Protein AF-A0A8T4VM07-F1 (afdb_monomer)

Solvent-accessible surface area (backbone atoms only — not comp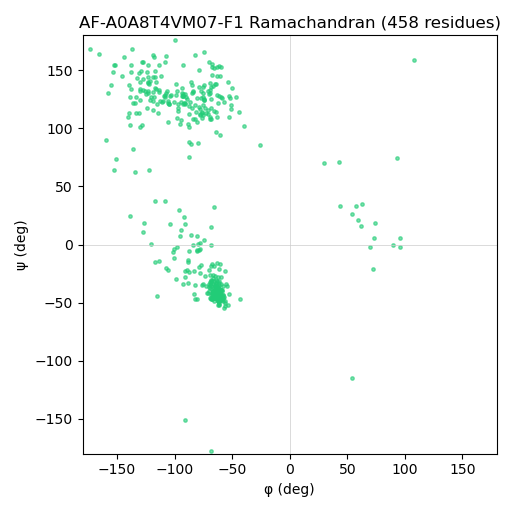arable to full-atom values): 27574 Å² total; per-residue (Å²): 115,70,66,61,55,52,51,54,53,53,51,55,51,50,53,50,52,51,50,53,50,44,53,53,53,34,52,52,50,32,53,32,40,44,55,33,49,53,50,39,72,77,58,63,58,80,69,49,57,95,92,35,100,33,25,64,58,47,48,53,51,53,40,36,50,42,29,28,54,50,52,32,53,49,40,57,75,51,17,63,76,62,68,42,65,57,93,58,36,28,44,28,53,40,48,90,82,26,69,92,67,33,56,58,52,86,52,50,46,77,43,74,41,70,41,79,46,73,46,95,58,52,48,86,94,50,48,60,72,40,66,43,81,41,46,28,32,40,37,40,37,36,65,43,49,32,32,34,35,55,71,86,53,96,63,90,68,68,74,42,76,50,72,48,74,38,71,36,65,30,87,53,51,61,49,38,52,52,50,46,52,49,52,49,57,50,26,72,38,87,82,21,35,52,50,50,50,43,52,52,52,52,49,54,49,36,50,56,39,46,52,49,36,70,73,67,77,53,93,67,77,60,73,49,72,72,56,51,51,52,51,51,53,53,43,51,45,48,53,38,29,50,65,72,74,47,62,65,66,67,60,51,52,51,50,51,52,49,48,47,29,70,67,70,70,50,84,77,92,71,92,75,72,96,84,70,87,66,98,72,84,83,74,80,73,69,71,70,75,68,55,74,75,78,76,84,92,66,98,68,96,66,93,71,79,83,75,86,77,61,69,70,62,56,60,43,52,66,46,27,44,71,46,27,38,29,37,34,27,34,35,95,83,72,51,76,46,79,44,81,43,51,70,87,45,94,63,53,70,65,59,54,52,46,59,40,43,78,69,59,31,43,82,76,48,75,45,86,44,53,65,43,74,33,61,67,53,50,51,50,52,50,52,49,46,56,70,71,67,68,81,82,89,80,90,80,90,79,86,84,77,84,86,83,83,80,84,74,94,68,87,89,64,82,90,63,86,60,69,54,72,78,38,79,73,45,75,47,77,75,48,72,52,68,69,66,61,94,88,71,79,52,96,89,59,79,57,67,50,75,43,70,50,73,44,70,45,57,63,106

Sequence (460 aa):
MNNEVQHGMNQQQIETLLAKTRIDLTQIINQAGINALQYIGSHPVIIPSEDFDSAESCNQQRLKNKISSVLTNYLKCNYESDEITQNEFIINADFTKLSDNHIPTQSISIRPIVMKLKRPLSIPFFGPEQEQLLPVYYQVTVNIPLIINSKNTHETEPLHSTDLTVTTVLTTRYLGLQHLISSFNESLRNLGPFWRTMTLLTNVYSMARGYRHYQTGSPQNIVDNNHLELITNLVFLFEEALTFGGINPSLLIDAVKQTKSVFSGETMNNLSSVNSLTSSDWMVSFSDLKESFAEETSTDEQNSKQQLVNISDIASSILWNQTSIQLEFINENEESKIVTYQIDSSKSLEDTVKEYQDKNWVLKGSFKGESVQNQSTIQNINSIAESMYTASFSTEVNRKGPCSIYEGEHNGFPIDNGSSSWVISNTTRMSQQTIPEKGTISPGSIVFEEVYTIEWTRSH

Radius of gyration: 39.72 Å; Cα contacts (8 Å, |Δi|>4): 503; chains: 1; bounding box: 75×82×127 Å

Nearest PDB structures (foldseek):
  3pr5-assembly1_B  TM=5.168E-01  e=2.927E+00  Saccharolobus solfataricus
  1zg2-assembly1_A  TM=4.123E-01  e=4.308E+00  Halalkalibacterium halodurans
  2jvu-assembly1_A  TM=4.117E-01  e=4.076E+00  Escherichia coli 042

Mean predicted aligned error: 20.58 Å

Secondary structure (DSSP, 8-state):
-HHHHHHHHHHHHHHHHHHHHHHHHHHHHHHHHHHHHHHHHHS---S--TT-S-HHHHHHHHHHHHHHHHHHHHHHHHHSSS--EETTEEEEE-GGGSGGGS--GGGEEEEEEEEEEE-S---TTTS--SEEEEEEEEEEEEEEEEEEEETT----S-SEEEEEEEEEEE---HHHHHHHHHHHHHHHSTT-HHHHHHHHHHHHHHHHHHHHHHHH-----SS-HHHHHHHHHHHHHHHHHHHHSS--HHHHHHHHHHHHHHHH----S----TT---TTTT---GGGGGS-TT--S-------------HHHHHHHHHEEE-EEEEEEEETT--EEEEEEETT-SS-HHHHHHHHHTTTEEEEEEEE--EEE-HHHHHHHHHHHHHHS-PPP-------S-----PPP-TTS------PPPEEEEEEEEEEEPPPPTT---TT--S-EEEEEEEEE---

Structure (mmCIF, N/CA/C/O backbone):
data_AF-A0A8T4VM07-F1
#
_entry.id   AF-A0A8T4VM07-F1
#
loop_
_atom_site.group_PDB
_atom_site.id
_atom_site.type_symbol
_atom_site.label_atom_id
_atom_site.label_alt_id
_atom_site.label_comp_id
_atom_site.label_asym_id
_atom_site.label_entity_id
_atom_site.label_seq_id
_atom_site.pdbx_PDB_ins_code
_atom_site.Cartn_x
_atom_site.Cartn_y
_atom_site.Cartn_z
_atom_site.occupancy
_atom_site.B_iso_or_equiv
_atom_site.auth_seq_id
_atom_site.auth_comp_id
_atom_site.auth_asym_id
_atom_site.auth_atom_id
_atom_site.pdbx_PDB_model_num
ATOM 1 N N . MET A 1 1 ? -14.461 8.969 59.668 1.00 45.16 1 MET A N 1
ATOM 2 C CA . MET A 1 1 ? -13.093 8.590 59.256 1.00 45.16 1 MET A CA 1
ATOM 3 C C . MET A 1 1 ? -12.989 7.161 58.718 1.00 45.16 1 MET A C 1
ATOM 5 O O . MET A 1 1 ? -12.420 7.025 57.650 1.00 45.16 1 MET A O 1
ATOM 9 N N . ASN A 1 2 ? -13.570 6.115 59.331 1.00 45.47 2 ASN A N 1
ATOM 10 C CA . ASN A 1 2 ? -13.483 4.747 58.763 1.00 45.47 2 ASN A CA 1
ATOM 11 C C . ASN A 1 2 ? -14.255 4.534 57.441 1.00 45.47 2 ASN A C 1
ATOM 13 O O . ASN A 1 2 ? -13.748 3.843 56.565 1.00 45.47 2 ASN A O 1
ATOM 17 N N . ASN A 1 3 ? -15.423 5.163 57.252 1.00 41.59 3 ASN A N 1
ATOM 18 C CA . ASN A 1 3 ? -16.233 4.951 56.039 1.00 41.59 3 ASN A CA 1
ATOM 19 C C . ASN A 1 3 ? -15.621 5.559 54.763 1.00 41.59 3 ASN A C 1
ATOM 21 O O . ASN A 1 3 ? -15.756 4.971 53.699 1.00 41.59 3 ASN A O 1
ATOM 25 N N . GLU A 1 4 ? -14.918 6.693 54.849 1.00 40.28 4 GLU A N 1
ATOM 26 C CA . GLU A 1 4 ? -14.266 7.315 53.679 1.00 40.28 4 GLU A CA 1
ATOM 27 C C . GLU A 1 4 ? -13.034 6.523 53.221 1.00 40.28 4 GLU A C 1
ATOM 29 O O . GLU A 1 4 ? -12.804 6.373 52.024 1.00 40.28 4 GLU A O 1
ATOM 34 N N . VAL A 1 5 ? -12.280 5.947 54.166 1.00 47.03 5 VAL A N 1
ATOM 35 C CA . VAL A 1 5 ? -11.125 5.086 53.864 1.00 47.03 5 VAL A CA 1
ATOM 36 C C . VAL A 1 5 ? -11.578 3.753 53.254 1.00 47.03 5 VAL A C 1
ATOM 38 O O . VAL A 1 5 ? -10.979 3.295 52.283 1.00 47.03 5 VAL A O 1
ATOM 41 N N . GLN A 1 6 ? -12.670 3.160 53.757 1.00 53.69 6 GLN A N 1
ATOM 42 C CA . GLN A 1 6 ? -13.272 1.955 53.164 1.00 53.69 6 GLN A CA 1
ATOM 43 C C . GLN A 1 6 ? -13.849 2.214 51.766 1.00 53.69 6 GLN A C 1
ATOM 45 O O . GLN A 1 6 ? -13.673 1.389 50.872 1.00 53.69 6 GLN A O 1
ATOM 50 N N . HIS A 1 7 ? -14.493 3.365 51.547 1.00 57.62 7 HIS A N 1
ATOM 51 C CA . HIS A 1 7 ? -15.033 3.720 50.234 1.00 57.62 7 HIS A CA 1
ATOM 52 C C . HIS A 1 7 ? -13.916 3.949 49.200 1.00 57.62 7 HIS A C 1
ATOM 54 O O . HIS A 1 7 ? -13.989 3.415 48.094 1.00 57.62 7 HIS A O 1
ATOM 60 N N . GLY A 1 8 ? -12.831 4.633 49.589 1.00 59.75 8 GLY A N 1
ATOM 61 C CA . GLY A 1 8 ? -11.650 4.823 48.738 1.00 59.75 8 GLY A CA 1
ATOM 62 C C . GLY A 1 8 ? -10.910 3.520 48.404 1.00 59.75 8 GLY A C 1
ATOM 63 O O . GLY A 1 8 ? -10.500 3.323 47.261 1.00 59.75 8 GLY A O 1
ATOM 64 N N . MET A 1 9 ? -10.791 2.589 49.361 1.00 58.44 9 MET A N 1
ATOM 65 C CA . MET A 1 9 ? -10.195 1.267 49.110 1.00 58.44 9 MET A CA 1
ATOM 66 C C . MET A 1 9 ? -11.035 0.407 48.154 1.00 58.44 9 MET A C 1
ATOM 68 O O . MET A 1 9 ? -10.468 -0.254 47.284 1.00 58.44 9 MET A O 1
ATOM 72 N N . ASN A 1 10 ? -12.365 0.430 48.276 1.00 72.25 10 ASN A N 1
ATOM 73 C CA . ASN A 1 10 ? -13.255 -0.331 47.393 1.00 72.25 10 ASN A CA 1
ATOM 74 C C . ASN A 1 10 ? -13.227 0.206 45.954 1.00 72.25 10 ASN A C 1
ATOM 76 O O . ASN A 1 10 ? -13.200 -0.575 45.003 1.00 72.25 10 ASN A O 1
ATOM 80 N N . GLN A 1 11 ? -13.148 1.529 45.783 1.00 78.00 11 GLN A N 1
ATOM 81 C CA . GLN A 1 11 ? -13.045 2.152 44.464 1.00 78.00 11 GLN A CA 1
ATOM 82 C C . GLN A 1 11 ? -11.738 1.775 43.747 1.00 78.00 11 GLN A C 1
ATOM 84 O O . GLN A 1 11 ? -11.762 1.372 42.586 1.00 78.00 11 GLN A O 1
ATOM 89 N N . GLN A 1 12 ? -10.603 1.802 44.452 1.00 80.81 12 GLN A N 1
ATOM 90 C CA . GLN A 1 12 ? -9.303 1.440 43.876 1.00 80.81 12 GLN A CA 1
ATOM 91 C C . GLN A 1 12 ? -9.234 -0.042 43.450 1.00 80.81 12 GLN A C 1
ATOM 93 O O . GLN A 1 12 ? -8.595 -0.393 42.451 1.00 80.81 12 GLN A O 1
ATOM 98 N N . GLN A 1 13 ? -9.907 -0.930 44.187 1.00 79.62 13 GLN A N 1
ATOM 99 C CA . GLN A 1 13 ? -10.004 -2.350 43.837 1.00 79.62 13 GLN A CA 1
ATOM 100 C C . GLN A 1 13 ? -10.851 -2.572 42.578 1.00 79.62 13 GLN A C 1
ATOM 102 O O . GLN A 1 13 ? -10.429 -3.318 41.692 1.00 79.62 13 GLN A O 1
ATOM 107 N N . ILE A 1 14 ? -11.990 -1.882 42.464 1.00 81.19 14 ILE A N 1
ATOM 108 C CA . ILE A 1 14 ? -12.844 -1.913 41.269 1.00 81.19 14 ILE A CA 1
ATOM 109 C C . ILE A 1 14 ? -12.090 -1.380 40.044 1.00 81.19 14 ILE A C 1
ATOM 111 O O . ILE A 1 14 ? -12.109 -2.007 38.986 1.00 81.19 14 ILE A O 1
ATOM 115 N N . GLU A 1 15 ? -11.365 -0.269 40.181 1.00 84.25 15 GLU A N 1
ATOM 116 C CA . GLU A 1 15 ? -10.554 0.293 39.094 1.00 84.25 15 GLU A CA 1
ATOM 117 C C . GLU A 1 15 ? -9.458 -0.673 38.630 1.00 84.25 15 GLU A C 1
ATOM 119 O O . GLU A 1 15 ? -9.231 -0.828 37.429 1.00 84.25 15 GLU A O 1
ATOM 124 N N . THR A 1 16 ? -8.815 -1.381 39.562 1.00 84.81 16 THR A N 1
ATOM 125 C CA . THR A 1 16 ? -7.800 -2.394 39.234 1.00 84.81 16 THR A CA 1
ATOM 126 C C . THR A 1 16 ? -8.411 -3.577 38.473 1.00 84.81 16 THR A C 1
ATOM 128 O O . THR A 1 16 ? -7.838 -4.036 37.480 1.00 84.81 16 THR A O 1
ATOM 131 N N . LEU A 1 17 ? -9.590 -4.045 38.894 1.00 84.12 17 LEU A N 1
ATOM 132 C CA . LEU A 1 17 ? -10.326 -5.124 38.227 1.00 84.12 17 LEU A CA 1
ATOM 133 C C . LEU A 1 17 ? -10.760 -4.722 36.810 1.00 84.12 17 LEU A C 1
ATOM 135 O O . LEU A 1 17 ? -10.582 -5.486 35.856 1.00 84.12 17 LEU A O 1
ATOM 139 N N . LEU A 1 18 ? -11.263 -3.496 36.650 1.00 86.81 18 LEU A N 1
ATOM 140 C CA . LEU A 1 18 ? -11.612 -2.924 35.350 1.00 86.81 18 LEU A CA 1
ATOM 141 C C . LEU A 1 18 ? -10.381 -2.754 34.453 1.00 86.81 18 LEU A C 1
ATOM 143 O O . LEU A 1 18 ? -10.462 -3.022 33.256 1.00 86.81 18 LEU A O 1
ATOM 147 N N . ALA A 1 19 ? -9.232 -2.361 35.007 1.00 85.94 19 ALA A N 1
ATOM 148 C CA . ALA A 1 19 ? -7.983 -2.255 34.258 1.00 85.94 19 ALA A CA 1
ATOM 149 C C . ALA A 1 19 ? -7.503 -3.625 33.752 1.00 85.94 19 ALA A C 1
ATOM 151 O O . ALA A 1 19 ? -7.156 -3.754 32.577 1.00 85.94 19 ALA A O 1
ATOM 152 N N . LYS A 1 20 ? -7.543 -4.665 34.596 1.00 86.00 20 LYS A N 1
ATOM 153 C CA . LYS A 1 20 ? -7.198 -6.040 34.198 1.00 86.00 20 LYS A CA 1
ATOM 154 C C . LYS A 1 20 ? -8.138 -6.561 33.109 1.00 86.00 20 LYS A C 1
ATOM 156 O O . LYS A 1 20 ? -7.673 -7.075 32.095 1.00 86.00 20 LYS A O 1
ATOM 161 N N . THR A 1 21 ? -9.439 -6.347 33.286 1.00 87.62 21 THR A N 1
ATOM 162 C CA . THR A 1 21 ? -10.476 -6.701 32.305 1.00 87.62 21 THR A CA 1
ATOM 163 C C . THR A 1 21 ? -10.264 -5.972 30.981 1.00 87.62 21 THR A C 1
ATOM 165 O O . THR A 1 21 ? -10.329 -6.574 29.914 1.00 87.62 21 THR A O 1
ATOM 168 N N . ARG A 1 22 ? -9.922 -4.680 31.025 1.00 89.69 22 ARG A N 1
ATOM 169 C CA . ARG A 1 22 ? -9.604 -3.903 29.824 1.00 89.69 22 ARG A CA 1
ATOM 170 C C . ARG A 1 22 ? -8.408 -4.484 29.075 1.00 89.69 22 ARG A C 1
ATOM 172 O O . ARG A 1 22 ? -8.465 -4.553 27.851 1.00 89.69 22 ARG A O 1
ATOM 179 N N . ILE A 1 23 ? -7.345 -4.884 29.775 1.00 87.56 23 ILE A N 1
ATOM 180 C CA . ILE A 1 23 ? -6.156 -5.488 29.153 1.00 87.56 23 ILE A CA 1
ATOM 181 C C . ILE A 1 23 ? -6.526 -6.800 28.456 1.00 87.56 23 ILE A C 1
ATOM 183 O O . ILE A 1 23 ? -6.167 -6.982 27.294 1.00 87.56 23 ILE A O 1
ATOM 187 N N . ASP A 1 24 ? -7.279 -7.666 29.130 1.00 88.25 24 ASP A N 1
ATOM 188 C CA . ASP A 1 24 ? -7.701 -8.956 28.583 1.00 88.25 24 ASP A CA 1
ATOM 189 C C . ASP A 1 24 ? -8.565 -8.793 27.318 1.00 88.25 24 ASP A C 1
ATOM 191 O O . ASP A 1 24 ? -8.227 -9.264 26.229 1.00 88.25 24 ASP A O 1
ATOM 195 N N . LEU A 1 25 ? -9.617 -7.974 27.404 1.00 90.31 25 LEU A N 1
ATOM 196 C CA . LEU A 1 25 ? -10.495 -7.683 26.267 1.00 90.31 25 LEU A CA 1
ATOM 197 C C . LEU A 1 25 ? -9.739 -7.004 25.113 1.00 90.31 25 LEU A C 1
ATOM 199 O O . LEU A 1 25 ? -10.012 -7.280 23.944 1.00 90.31 25 LEU A O 1
ATOM 203 N N . THR A 1 26 ? -8.746 -6.159 25.412 1.00 89.44 26 THR A N 1
ATOM 204 C CA . THR A 1 26 ? -7.876 -5.543 24.395 1.00 89.44 26 THR A CA 1
ATOM 205 C C . THR A 1 26 ? -7.101 -6.602 23.613 1.00 89.44 26 THR A C 1
ATOM 207 O O . THR A 1 26 ? -7.000 -6.488 22.388 1.00 89.44 26 THR A O 1
ATOM 210 N N . GLN A 1 27 ? -6.569 -7.625 24.291 1.00 89.25 27 GLN A N 1
ATOM 211 C CA . GLN A 1 27 ? -5.829 -8.719 23.656 1.00 89.25 27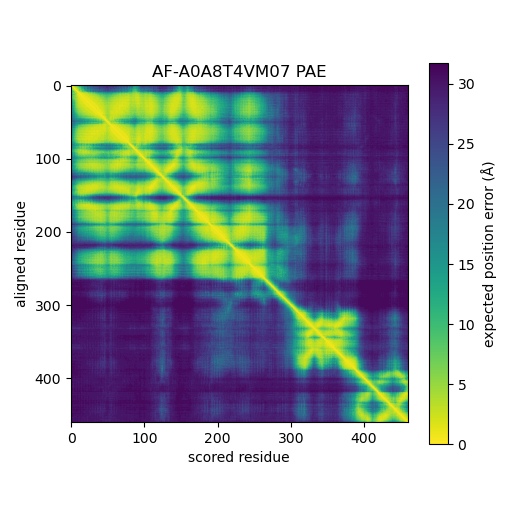 GLN A CA 1
ATOM 212 C C . GLN A 1 27 ? -6.737 -9.556 22.753 1.00 89.25 27 GLN A C 1
ATOM 214 O O . GLN A 1 27 ? -6.385 -9.806 21.599 1.00 89.25 27 GLN A O 1
ATOM 219 N N . ILE A 1 28 ? -7.931 -9.915 23.228 1.00 90.06 28 ILE A N 1
ATOM 220 C CA . ILE A 1 28 ? -8.888 -10.711 22.450 1.00 90.06 28 ILE A CA 1
ATOM 221 C C . ILE A 1 28 ? -9.395 -9.957 21.220 1.00 90.06 28 ILE A C 1
ATOM 223 O O .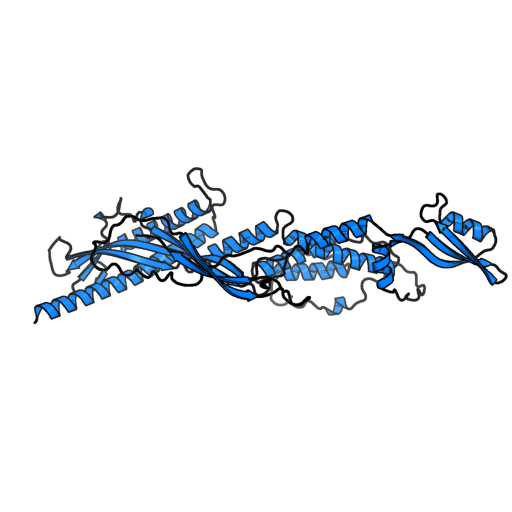 ILE A 1 28 ? -9.416 -10.526 20.127 1.00 90.06 28 ILE A O 1
ATOM 227 N N . ILE A 1 29 ? -9.743 -8.671 21.349 1.00 90.00 29 ILE A N 1
ATOM 228 C CA . ILE A 1 29 ? -10.165 -7.852 20.200 1.00 90.00 29 ILE A CA 1
ATOM 229 C C . ILE A 1 29 ? -9.026 -7.737 19.182 1.00 90.00 29 ILE A C 1
ATOM 231 O O . ILE A 1 29 ? -9.268 -7.839 17.978 1.00 90.00 29 ILE A O 1
ATOM 235 N N . ASN A 1 30 ? -7.785 -7.562 19.649 1.00 87.38 30 ASN A N 1
ATOM 236 C CA . ASN A 1 30 ? -6.619 -7.488 18.776 1.00 87.38 30 ASN A CA 1
ATOM 237 C C . ASN A 1 30 ? -6.423 -8.797 17.997 1.00 87.38 30 ASN A C 1
ATOM 239 O O . ASN A 1 30 ? -6.387 -8.781 16.767 1.00 87.38 30 ASN A O 1
ATOM 243 N N . GLN A 1 31 ? -6.404 -9.936 18.695 1.00 88.94 31 GLN A N 1
ATOM 244 C CA . GLN A 1 31 ? -6.236 -11.250 18.076 1.00 88.94 31 GLN A CA 1
ATOM 245 C C . GLN A 1 31 ? -7.368 -11.569 17.090 1.00 88.94 31 GLN A C 1
ATOM 247 O O . GLN A 1 31 ? -7.116 -12.047 15.981 1.00 88.94 31 GLN A O 1
ATOM 252 N N . ALA A 1 32 ? -8.616 -11.272 17.464 1.00 88.50 32 ALA A N 1
ATOM 253 C CA . ALA A 1 32 ? -9.773 -11.441 16.593 1.00 88.50 32 ALA A CA 1
ATOM 254 C C . ALA A 1 32 ? -9.653 -10.577 15.331 1.00 88.50 32 ALA A C 1
ATOM 256 O O . ALA A 1 32 ? -9.892 -11.067 14.226 1.00 88.50 32 ALA A O 1
ATOM 257 N N . GLY A 1 33 ? -9.241 -9.316 15.484 1.00 88.81 33 GLY A N 1
ATOM 258 C CA . GLY A 1 33 ? -9.048 -8.383 14.380 1.00 88.81 33 GLY A CA 1
ATOM 259 C C . GLY A 1 33 ? -7.905 -8.780 13.443 1.00 88.81 33 GLY A C 1
ATOM 260 O O . GLY A 1 33 ? -8.086 -8.731 12.229 1.00 88.81 33 GLY A O 1
ATOM 261 N N . ILE A 1 34 ? -6.762 -9.238 13.970 1.00 86.00 34 ILE A N 1
ATOM 262 C CA . ILE A 1 34 ? -5.643 -9.746 13.156 1.00 86.00 34 ILE A CA 1
ATOM 263 C C . ILE A 1 34 ? -6.084 -10.969 12.347 1.00 86.00 34 ILE A C 1
ATOM 265 O O . ILE A 1 34 ? -5.900 -10.993 11.130 1.00 86.00 34 ILE A O 1
ATOM 269 N N . ASN A 1 35 ? -6.718 -11.952 12.992 1.00 87.12 35 ASN A N 1
ATOM 270 C CA . ASN A 1 35 ? -7.193 -13.165 12.320 1.00 87.12 35 ASN A CA 1
ATOM 271 C C . ASN A 1 35 ? -8.245 -12.841 11.248 1.00 87.12 35 ASN A C 1
ATOM 273 O O . ASN A 1 35 ? -8.239 -13.414 10.158 1.00 87.12 35 ASN A O 1
ATOM 277 N N . ALA A 1 36 ? -9.147 -11.901 11.540 1.00 87.88 36 ALA A N 1
ATOM 278 C CA . ALA A 1 36 ? -10.141 -11.430 10.586 1.00 87.88 36 ALA A CA 1
ATOM 279 C C . ALA A 1 36 ? -9.489 -10.750 9.376 1.00 87.88 36 ALA A C 1
ATOM 281 O O . ALA A 1 36 ? -9.870 -11.032 8.243 1.00 87.88 36 ALA A O 1
ATOM 282 N N . LEU A 1 37 ? -8.483 -9.902 9.594 1.00 86.00 37 LEU A N 1
ATOM 283 C CA . LEU A 1 37 ? -7.760 -9.228 8.517 1.00 86.00 37 LEU A CA 1
ATOM 284 C C . LEU A 1 37 ? -6.909 -10.192 7.686 1.00 86.00 37 LEU A C 1
ATOM 286 O O . LEU A 1 37 ? -6.836 -10.028 6.474 1.00 86.00 37 LEU A O 1
ATOM 290 N N . GLN A 1 38 ? -6.340 -11.240 8.285 1.00 84.75 38 GLN A N 1
ATOM 291 C CA . GLN A 1 38 ? -5.680 -12.318 7.541 1.00 84.75 38 GLN A CA 1
ATOM 292 C C . GLN A 1 38 ? -6.670 -13.074 6.639 1.00 84.75 38 GLN A C 1
ATOM 294 O O . GLN A 1 38 ? -6.374 -13.374 5.479 1.00 84.75 38 GLN A O 1
ATOM 299 N N . TYR A 1 39 ? -7.871 -13.357 7.148 1.00 84.06 39 TYR A N 1
ATOM 300 C CA . TYR A 1 39 ? -8.933 -13.974 6.355 1.00 84.06 39 TYR A CA 1
ATOM 301 C C . TYR A 1 39 ? -9.414 -13.058 5.220 1.00 84.06 39 TYR A C 1
ATOM 303 O O . TYR A 1 39 ? -9.555 -13.503 4.084 1.00 84.06 39 TYR A O 1
ATOM 311 N N . ILE A 1 40 ? -9.619 -11.770 5.501 1.00 83.69 40 ILE A N 1
ATOM 312 C CA . ILE A 1 40 ? -10.003 -10.779 4.489 1.00 83.69 40 ILE A CA 1
ATOM 313 C C . ILE A 1 40 ? -8.905 -10.638 3.434 1.00 83.69 40 ILE A C 1
ATOM 315 O O . ILE A 1 40 ? -9.222 -10.610 2.254 1.00 83.69 40 ILE A O 1
ATOM 319 N N . GLY A 1 41 ? -7.631 -10.620 3.828 1.00 77.31 41 GLY A N 1
ATOM 320 C CA . GLY A 1 41 ? -6.517 -10.528 2.885 1.00 77.31 41 GLY A CA 1
ATOM 321 C C . GLY A 1 41 ? -6.352 -11.756 1.987 1.00 77.31 41 GLY A C 1
ATOM 322 O O . GLY A 1 41 ? -5.910 -11.615 0.854 1.00 77.31 41 GLY A O 1
ATOM 323 N N . SER A 1 42 ? -6.749 -12.944 2.453 1.00 79.00 42 SER A N 1
ATOM 324 C CA . SER A 1 42 ? -6.783 -14.163 1.624 1.00 79.00 42 SER A CA 1
ATOM 325 C C . SER A 1 42 ? -8.054 -14.285 0.777 1.00 79.00 42 SER A C 1
ATOM 327 O O . SER A 1 42 ? -8.037 -14.957 -0.249 1.00 79.00 42 SER A O 1
ATOM 329 N N . HIS A 1 43 ? -9.142 -13.625 1.180 1.00 82.44 43 HIS A N 1
ATOM 330 C CA . HIS A 1 43 ? -10.439 -13.665 0.500 1.00 82.44 43 HIS A CA 1
ATOM 331 C C . HIS A 1 43 ? -11.032 -12.253 0.370 1.00 82.44 43 HIS A C 1
ATOM 333 O O . HIS A 1 43 ? -12.091 -11.974 0.966 1.00 82.44 43 HIS A O 1
ATOM 339 N N . PRO A 1 44 ? -10.360 -11.332 -0.347 1.00 80.38 44 PRO A N 1
ATOM 340 C CA . PRO A 1 44 ? -10.805 -9.952 -0.426 1.00 80.38 44 PRO A CA 1
ATOM 341 C C . PRO A 1 44 ? -12.074 -9.868 -1.267 1.00 80.38 44 PRO A C 1
ATOM 343 O O . PRO A 1 44 ? -12.147 -10.409 -2.371 1.00 80.38 44 PRO A O 1
ATOM 346 N N . VAL A 1 45 ? -13.082 -9.156 -0.763 1.00 77.06 45 VAL A N 1
ATOM 347 C CA . VAL A 1 45 ? -14.172 -8.708 -1.631 1.00 77.06 45 VAL A CA 1
ATOM 348 C C . VAL A 1 45 ? -13.605 -7.579 -2.478 1.00 77.06 45 VAL A C 1
ATOM 350 O O . VAL A 1 45 ? -13.158 -6.576 -1.928 1.00 77.06 45 VAL A O 1
ATOM 353 N N . ILE A 1 46 ? -13.581 -7.783 -3.792 1.00 75.62 46 ILE A N 1
ATOM 354 C CA . ILE A 1 46 ? -13.126 -6.804 -4.792 1.00 75.62 46 ILE A CA 1
ATOM 355 C C . ILE A 1 46 ? -14.294 -6.177 -5.562 1.00 75.62 46 ILE A C 1
ATOM 357 O O . ILE A 1 46 ? -14.160 -5.079 -6.091 1.00 75.62 46 ILE A O 1
ATOM 361 N N . ILE A 1 47 ? -15.445 -6.852 -5.586 1.00 77.19 47 ILE A N 1
ATOM 362 C CA . ILE A 1 47 ? -16.698 -6.375 -6.173 1.00 77.19 47 ILE A CA 1
ATOM 363 C C . ILE A 1 47 ? -17.747 -6.440 -5.058 1.00 77.19 47 ILE A C 1
ATOM 365 O O . ILE A 1 47 ? -17.972 -7.535 -4.535 1.00 77.19 47 ILE A O 1
ATOM 369 N N . PRO A 1 48 ? -18.332 -5.308 -4.633 1.00 81.12 48 PRO A N 1
ATOM 370 C CA . PRO A 1 48 ? -19.338 -5.312 -3.576 1.00 81.12 48 PRO A CA 1
ATOM 371 C C . PRO A 1 48 ? -20.624 -6.014 -4.032 1.00 81.12 48 PRO A C 1
ATOM 373 O O . PRO A 1 48 ? -20.935 -6.041 -5.222 1.00 81.12 48 PRO A O 1
ATOM 376 N N . SER A 1 49 ? -21.374 -6.575 -3.080 1.00 77.94 49 SER A N 1
ATOM 377 C CA . SER A 1 49 ? -22.774 -6.943 -3.317 1.00 77.94 49 SER A CA 1
ATOM 378 C C . SER A 1 49 ? -23.652 -5.688 -3.350 1.00 77.94 49 SER A C 1
ATOM 380 O O . SER A 1 49 ? -23.221 -4.624 -2.910 1.00 77.94 49 SER A O 1
ATOM 382 N N . GLU A 1 50 ? -24.888 -5.815 -3.840 1.00 78.38 50 GLU A N 1
ATOM 383 C CA . GLU A 1 50 ? -25.838 -4.693 -3.966 1.00 78.38 50 GLU A CA 1
ATOM 384 C C . GLU A 1 50 ? -26.111 -3.961 -2.636 1.00 78.38 50 GLU A C 1
ATOM 386 O O . GLU A 1 50 ? -26.465 -2.787 -2.642 1.00 78.38 50 GLU A O 1
ATOM 391 N N . ASP A 1 51 ? -25.884 -4.628 -1.501 1.00 80.00 51 ASP A N 1
ATOM 392 C CA . ASP A 1 51 ? -26.091 -4.083 -0.153 1.00 80.00 51 ASP A CA 1
ATOM 393 C C . ASP A 1 51 ? -24.970 -3.147 0.342 1.00 80.00 51 ASP A C 1
ATOM 395 O O . ASP A 1 51 ? -25.065 -2.616 1.451 1.00 80.00 51 ASP A O 1
ATOM 399 N N . PHE A 1 52 ? -23.880 -2.978 -0.417 1.00 81.12 52 PHE A N 1
ATOM 400 C CA . PHE A 1 52 ? -22.718 -2.191 0.005 1.00 81.12 52 PHE A CA 1
ATOM 401 C C . PHE A 1 52 ? -22.280 -1.179 -1.054 1.00 81.12 52 PHE A C 1
ATOM 403 O O . PHE A 1 52 ? -22.041 -1.528 -2.207 1.00 81.12 52 PHE A O 1
ATOM 410 N N . ASP A 1 53 ? -22.031 0.056 -0.615 1.00 81.12 53 ASP A N 1
ATOM 411 C CA . ASP A 1 53 ? -21.559 1.147 -1.480 1.00 81.12 53 ASP A CA 1
ATOM 412 C C . ASP A 1 53 ? -20.162 0.882 -2.066 1.00 81.12 53 ASP A C 1
ATOM 414 O O . ASP A 1 53 ? -19.799 1.397 -3.124 1.00 81.12 53 ASP A O 1
ATOM 418 N N . SER A 1 54 ? -19.335 0.095 -1.368 1.00 84.56 54 SER A N 1
ATOM 419 C CA . SER A 1 54 ? -17.972 -0.210 -1.806 1.00 84.56 54 SER A CA 1
ATOM 420 C C . SER A 1 54 ? -17.457 -1.551 -1.292 1.00 84.56 54 SER A C 1
ATOM 422 O O . SER A 1 54 ? -17.833 -2.029 -0.217 1.00 84.56 54 SER A O 1
ATOM 424 N N . ALA A 1 55 ? -16.510 -2.137 -2.030 1.00 81.62 55 ALA A N 1
ATOM 425 C CA . ALA A 1 55 ? -15.777 -3.329 -1.607 1.00 81.62 55 ALA A CA 1
ATOM 426 C C . ALA A 1 55 ? -15.087 -3.135 -0.239 1.00 81.62 55 ALA A C 1
ATOM 428 O O . ALA A 1 55 ? -15.016 -4.060 0.572 1.00 81.62 55 ALA A O 1
ATOM 429 N N . GLU A 1 56 ? -14.625 -1.915 0.049 1.00 83.38 56 GLU A N 1
ATOM 430 C CA . GLU A 1 56 ? -14.035 -1.563 1.339 1.00 83.38 56 GLU A CA 1
ATOM 431 C C . GLU A 1 56 ? -15.062 -1.635 2.473 1.00 83.38 56 GLU A C 1
ATOM 433 O O . GLU A 1 56 ? -14.804 -2.290 3.482 1.00 83.38 56 GLU A O 1
ATOM 438 N N . SER A 1 57 ? -16.244 -1.036 2.296 1.00 86.25 57 SER A N 1
ATOM 439 C CA . SER A 1 57 ? -17.310 -1.063 3.307 1.00 86.25 57 SER A CA 1
ATOM 440 C C . SER A 1 57 ? -17.759 -2.496 3.628 1.00 86.25 57 SER A C 1
ATOM 442 O O . SER A 1 57 ? -17.908 -2.855 4.798 1.00 86.25 57 SER A O 1
ATOM 444 N N . CYS A 1 58 ? -17.844 -3.358 2.607 1.00 88.12 58 CYS A N 1
ATOM 445 C CA . CYS A 1 58 ? -18.139 -4.778 2.773 1.00 88.12 58 CYS A CA 1
ATOM 446 C C . CYS A 1 58 ? -17.052 -5.490 3.599 1.00 88.12 58 CYS A C 1
ATOM 448 O O . CYS A 1 58 ? -17.349 -6.202 4.563 1.00 88.12 58 CYS A O 1
ATOM 450 N N . ASN A 1 59 ? -15.772 -5.265 3.283 1.00 86.38 59 ASN A N 1
ATOM 451 C CA . ASN A 1 59 ? -14.659 -5.853 4.032 1.00 86.38 59 ASN A CA 1
ATOM 452 C C . ASN A 1 59 ? -14.578 -5.328 5.479 1.00 86.38 59 ASN A C 1
ATOM 454 O O . ASN A 1 59 ? -14.319 -6.112 6.395 1.00 86.38 59 ASN A O 1
ATOM 458 N N . GLN A 1 60 ? -14.871 -4.047 5.719 1.00 89.31 60 GLN A N 1
ATOM 459 C CA . GLN A 1 60 ? -14.966 -3.489 7.071 1.00 89.31 60 GLN A CA 1
ATOM 460 C C . GLN A 1 60 ? -16.120 -4.119 7.865 1.00 89.31 60 GLN A C 1
ATOM 462 O O . GLN A 1 60 ? -15.948 -4.452 9.038 1.00 89.31 60 GLN A O 1
ATOM 467 N N . GLN A 1 61 ? -17.275 -4.360 7.240 1.00 90.88 61 GLN A N 1
ATOM 468 C CA . GLN A 1 61 ? -18.382 -5.048 7.904 1.00 90.88 61 GLN A CA 1
ATOM 469 C C . GLN A 1 61 ? -18.035 -6.510 8.222 1.00 90.88 61 GLN A C 1
ATOM 471 O O . GLN A 1 61 ? -18.311 -6.984 9.324 1.00 90.88 61 GLN A O 1
ATOM 476 N N . ARG A 1 62 ? -17.352 -7.220 7.312 1.00 90.19 62 ARG A N 1
ATOM 477 C CA . ARG A 1 62 ? -16.834 -8.579 7.567 1.00 90.19 62 ARG A CA 1
ATOM 478 C C . ARG A 1 62 ? -15.867 -8.605 8.757 1.00 90.19 62 ARG A C 1
ATOM 480 O O . ARG A 1 62 ? -15.942 -9.521 9.578 1.00 90.19 62 ARG A O 1
ATOM 487 N N . LEU A 1 63 ? -15.011 -7.588 8.887 1.00 91.38 63 LEU A N 1
ATOM 488 C CA . LEU A 1 63 ? -14.120 -7.415 10.037 1.00 91.38 63 LEU A CA 1
ATOM 489 C C . LEU A 1 63 ? -14.915 -7.237 11.340 1.00 91.38 63 LEU A C 1
ATOM 491 O O . LEU A 1 63 ? -14.666 -7.960 12.306 1.00 91.38 63 LEU A O 1
ATOM 495 N N . LYS A 1 64 ? -15.915 -6.345 11.353 1.00 93.81 64 LYS A N 1
ATOM 496 C CA . LYS A 1 64 ? -16.799 -6.139 12.516 1.00 93.81 64 LYS A CA 1
ATOM 497 C C . LYS A 1 64 ? -17.526 -7.418 12.919 1.00 93.81 64 LYS A C 1
ATOM 499 O O . LYS A 1 64 ? -17.515 -7.768 14.096 1.00 93.81 64 LYS A O 1
ATOM 504 N N . ASN A 1 65 ? -18.096 -8.143 11.955 1.00 91.81 65 ASN A N 1
ATOM 505 C CA . ASN A 1 65 ? -18.801 -9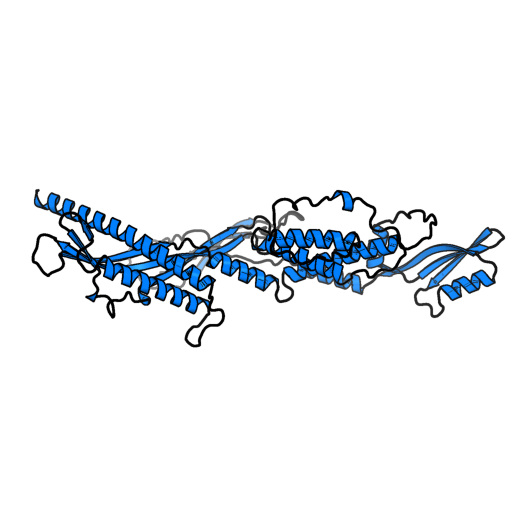.403 12.200 1.00 91.81 65 ASN A CA 1
ATOM 506 C C . ASN A 1 65 ? -17.883 -10.435 12.872 1.00 91.81 65 ASN A C 1
ATOM 508 O O . ASN A 1 65 ? -18.282 -11.105 13.825 1.00 91.81 65 ASN A O 1
ATOM 512 N N . LYS A 1 66 ? -16.632 -10.551 12.407 1.00 91.25 66 LYS A N 1
ATOM 513 C CA . LYS A 1 66 ? -15.683 -11.517 12.970 1.00 91.25 66 LYS A CA 1
ATOM 514 C C . LYS A 1 66 ? -15.221 -11.128 14.375 1.00 91.25 66 LYS A C 1
ATOM 516 O O . LYS A 1 66 ? -15.162 -12.004 15.236 1.00 91.25 66 LYS A O 1
ATOM 521 N N . ILE A 1 67 ? -14.944 -9.843 14.617 1.00 92.25 67 ILE A N 1
ATOM 522 C CA . ILE A 1 67 ? -14.601 -9.329 15.954 1.00 92.25 67 ILE A CA 1
ATOM 523 C C . ILE A 1 67 ? -15.768 -9.554 16.921 1.00 92.25 67 ILE A C 1
ATOM 525 O O . ILE A 1 67 ? -15.559 -10.121 17.988 1.00 92.25 67 ILE A O 1
ATOM 529 N N . SER A 1 68 ? -16.990 -9.183 16.525 1.00 92.62 68 SER A N 1
ATOM 530 C CA . SER A 1 68 ? -18.208 -9.385 17.320 1.00 92.62 68 SER A CA 1
ATOM 531 C C . SER A 1 68 ? -18.401 -10.856 17.700 1.00 92.62 68 SER A C 1
ATOM 533 O O . SER A 1 68 ? -18.587 -11.164 18.876 1.00 92.62 68 SER A O 1
ATOM 535 N N . SER A 1 69 ? -18.290 -11.775 16.736 1.00 91.06 69 SER A N 1
ATOM 536 C CA . SER A 1 69 ? -18.473 -13.211 16.975 1.00 91.06 69 SER A CA 1
ATOM 537 C C . SER A 1 69 ? -17.445 -13.780 17.959 1.00 91.06 69 SER A C 1
ATOM 539 O O . SER A 1 69 ? -17.822 -14.461 18.913 1.00 91.06 69 SER A O 1
ATOM 541 N N . VAL A 1 70 ? -16.154 -13.482 17.766 1.00 90.69 70 VAL A N 1
ATOM 542 C CA . VAL A 1 70 ? -15.088 -13.987 18.650 1.00 90.69 70 VAL A CA 1
ATOM 543 C C . VAL A 1 70 ? -15.208 -13.387 20.048 1.00 90.69 70 VAL A C 1
ATOM 545 O O . VAL A 1 70 ? -15.135 -14.121 21.030 1.00 90.69 70 VAL A O 1
ATOM 548 N N . LEU A 1 71 ? -15.435 -12.075 20.143 1.00 90.25 71 LEU A N 1
ATOM 549 C CA . LEU A 1 71 ? -15.572 -11.387 21.422 1.00 90.25 71 LEU A CA 1
ATOM 550 C C . LEU A 1 71 ? -16.814 -11.858 22.186 1.00 90.25 71 LEU A C 1
ATOM 552 O O . LEU A 1 71 ? -16.728 -12.095 23.384 1.00 90.25 71 LEU A O 1
ATOM 556 N N . THR A 1 72 ? -17.943 -12.066 21.504 1.00 89.31 72 THR A N 1
ATOM 557 C CA . THR A 1 72 ? -19.162 -12.597 22.135 1.00 89.31 72 THR A CA 1
ATOM 558 C C . THR A 1 72 ? -18.916 -13.982 22.726 1.00 89.31 72 THR A C 1
ATOM 560 O O . THR A 1 72 ? -19.267 -14.224 23.877 1.00 89.31 72 THR A O 1
ATOM 563 N N . ASN A 1 73 ? -18.287 -14.885 21.968 1.00 89.50 73 ASN A N 1
ATOM 564 C CA . ASN A 1 73 ? -17.962 -16.221 22.472 1.00 89.50 73 ASN A CA 1
ATOM 565 C C . ASN A 1 73 ? -17.000 -16.152 23.663 1.00 89.50 73 ASN A C 1
ATOM 567 O O . ASN A 1 73 ? -17.171 -16.886 24.630 1.00 89.50 73 ASN A O 1
ATOM 571 N N . TYR A 1 74 ? -16.023 -15.245 23.621 1.00 89.69 74 TYR A N 1
ATOM 572 C CA . TYR A 1 74 ? -15.095 -15.044 24.728 1.00 89.69 74 TYR A CA 1
ATOM 573 C C . TYR A 1 74 ? -15.794 -14.552 26.002 1.00 89.69 74 TYR A C 1
ATOM 575 O O . TYR A 1 74 ? -15.527 -15.077 27.081 1.00 89.69 74 TYR A O 1
ATOM 583 N N . LEU A 1 75 ? -16.713 -13.587 25.879 1.00 88.12 75 LEU A N 1
ATOM 584 C CA . LEU A 1 75 ? -17.500 -13.093 27.009 1.00 88.12 75 LEU A CA 1
ATOM 585 C C . LEU A 1 75 ? -18.397 -14.184 27.599 1.00 88.12 75 LEU A C 1
ATOM 587 O O . LEU A 1 75 ? -18.457 -14.305 28.814 1.00 88.12 75 LEU A O 1
ATOM 591 N N . LYS A 1 76 ? -19.044 -15.009 26.767 1.00 86.50 76 LYS A N 1
ATOM 592 C CA . LYS A 1 76 ? -19.862 -16.137 27.249 1.00 86.50 76 LYS A CA 1
ATOM 593 C C . LYS A 1 76 ? -19.027 -17.144 28.037 1.00 86.50 76 LYS A C 1
ATOM 595 O O . LYS A 1 76 ? -19.414 -17.567 29.117 1.00 86.50 76 LYS A O 1
ATOM 600 N N . CYS A 1 77 ? -17.842 -17.483 27.530 1.00 84.81 77 CYS A N 1
ATOM 601 C CA . CYS A 1 77 ? -16.984 -18.454 28.199 1.00 84.81 77 CYS A CA 1
ATOM 602 C C . CYS A 1 77 ? -16.377 -17.941 29.512 1.00 84.81 77 CYS A C 1
ATOM 604 O O . CYS A 1 77 ? -16.232 -18.746 30.414 1.00 84.81 77 CYS A O 1
ATOM 606 N N . ASN A 1 78 ? -16.005 -16.656 29.614 1.00 84.44 78 ASN A N 1
ATOM 607 C CA . ASN A 1 78 ? -15.177 -16.165 30.733 1.00 84.44 78 ASN A CA 1
ATOM 608 C C . ASN A 1 78 ? -15.863 -15.113 31.630 1.00 84.44 78 ASN A C 1
ATOM 610 O O . ASN A 1 78 ? -15.366 -14.817 32.712 1.00 84.44 78 ASN A O 1
ATOM 614 N N . TYR A 1 79 ? -16.971 -14.507 31.189 1.00 85.00 79 TYR A N 1
ATOM 615 C CA . TYR A 1 79 ? -17.639 -13.382 31.866 1.00 85.00 79 TYR A CA 1
ATOM 616 C C . TYR A 1 79 ? -19.145 -13.619 32.107 1.00 85.00 79 TYR A C 1
ATOM 618 O O . TYR A 1 79 ? -19.857 -12.675 32.442 1.00 85.00 79 TYR A O 1
ATOM 626 N N . GLU A 1 80 ? -19.661 -14.838 31.914 1.00 80.31 80 GLU A N 1
ATOM 627 C CA . GLU A 1 80 ? -21.080 -15.171 32.158 1.00 80.31 80 GLU A CA 1
ATOM 628 C C . GLU A 1 80 ? -21.315 -15.859 33.515 1.00 80.31 80 GLU A C 1
ATOM 630 O O . GLU A 1 80 ? -22.381 -15.705 34.099 1.00 80.31 80 GLU A O 1
ATOM 635 N N . SER A 1 81 ? -20.330 -16.609 34.028 1.00 74.81 81 SER A N 1
ATOM 636 C CA . SER A 1 81 ? -20.493 -17.512 35.185 1.00 74.81 81 SER A CA 1
ATOM 637 C C . SER A 1 81 ? -19.641 -17.132 36.405 1.00 74.81 81 SER A C 1
ATOM 639 O O . SER A 1 81 ? -19.106 -18.013 37.073 1.00 74.81 81 SER A O 1
ATOM 641 N N . ASP A 1 82 ? -19.479 -15.836 36.695 1.00 69.69 82 ASP A N 1
ATOM 642 C CA . ASP A 1 82 ? -18.734 -15.339 37.867 1.00 69.69 82 ASP A CA 1
ATOM 643 C C . ASP A 1 82 ? -17.249 -15.774 37.925 1.00 69.69 82 ASP A C 1
ATOM 645 O O . ASP A 1 82 ? -16.619 -15.767 38.987 1.00 69.69 82 ASP A O 1
ATOM 649 N N . GLU A 1 83 ? -16.655 -16.164 36.792 1.00 65.94 83 GLU A N 1
ATOM 650 C CA . GLU A 1 83 ? -15.317 -16.774 36.766 1.00 65.94 83 GLU A CA 1
ATOM 651 C C . GLU A 1 83 ? -14.198 -15.781 37.120 1.00 65.94 83 GLU A C 1
ATOM 653 O O . GLU A 1 83 ? -13.187 -16.146 37.731 1.00 65.94 83 GLU A O 1
ATOM 658 N N . ILE A 1 84 ? -14.373 -14.503 36.772 1.00 69.75 84 ILE A N 1
ATOM 659 C CA . ILE A 1 84 ? -13.359 -13.470 36.990 1.00 69.75 84 ILE A CA 1
ATOM 660 C C . ILE A 1 84 ? -13.639 -12.752 38.304 1.00 69.75 84 ILE A C 1
ATOM 662 O O . ILE A 1 84 ? -14.499 -11.876 38.414 1.00 69.75 84 ILE A O 1
ATOM 666 N N . THR A 1 85 ? -12.843 -13.111 39.310 1.00 67.88 85 THR A N 1
ATOM 667 C CA . THR A 1 85 ? -12.950 -12.564 40.663 1.00 67.88 85 THR A CA 1
ATOM 668 C C . THR A 1 85 ? -11.677 -11.838 41.084 1.00 67.88 85 THR A C 1
ATOM 670 O O . THR A 1 85 ? -10.556 -12.239 40.757 1.00 67.88 85 THR A O 1
ATOM 673 N N . GLN A 1 86 ? -11.844 -10.756 41.842 1.00 69.88 86 GLN A N 1
ATOM 674 C CA . GLN A 1 86 ? -10.755 -10.081 42.537 1.00 69.88 86 GLN A CA 1
ATOM 675 C C . GLN A 1 86 ? -11.237 -9.661 43.926 1.00 69.88 86 GLN A C 1
ATOM 677 O O . GLN A 1 86 ? -12.100 -8.798 44.070 1.00 69.88 86 GLN A O 1
ATOM 682 N N . ASN A 1 87 ? -10.661 -10.284 44.956 1.00 73.25 87 ASN A N 1
ATOM 683 C CA . ASN A 1 87 ? -11.070 -10.139 46.355 1.00 73.25 87 ASN A CA 1
ATOM 684 C C . ASN A 1 87 ? -12.574 -10.422 46.550 1.00 73.25 87 ASN A C 1
ATOM 686 O O . ASN A 1 87 ? -13.014 -11.557 46.356 1.00 73.25 87 ASN A O 1
ATOM 690 N N . GLU A 1 88 ? -13.342 -9.402 46.940 1.00 76.12 88 GLU A N 1
ATOM 691 C CA . GLU A 1 88 ? -14.783 -9.473 47.193 1.00 76.12 88 GLU A CA 1
ATOM 692 C C . GLU A 1 88 ? -15.632 -9.049 45.990 1.00 76.12 88 GLU A C 1
ATOM 694 O O . GLU A 1 88 ? -16.843 -8.937 46.136 1.00 76.12 88 GLU A O 1
ATOM 699 N N . PHE A 1 89 ? -15.039 -8.810 44.818 1.00 79.56 89 PHE A N 1
ATOM 700 C CA . PHE A 1 89 ? -15.765 -8.364 43.629 1.00 79.56 89 PHE A CA 1
ATOM 701 C C . PHE A 1 89 ? -15.675 -9.380 42.492 1.00 79.56 89 PHE A C 1
ATOM 703 O O . PHE A 1 89 ? -14.644 -10.029 42.283 1.00 79.56 89 PHE A O 1
ATOM 710 N N . ILE A 1 90 ? -16.770 -9.486 41.750 1.00 81.44 90 ILE A N 1
ATOM 711 C CA . ILE A 1 90 ? -16.948 -10.336 40.577 1.00 81.44 90 ILE A CA 1
ATOM 712 C C . ILE A 1 90 ? -17.336 -9.431 39.414 1.00 81.44 90 ILE A C 1
ATOM 714 O O . ILE A 1 90 ? -18.133 -8.512 39.606 1.00 81.44 90 ILE A O 1
ATOM 718 N N . ILE A 1 91 ? -16.775 -9.669 38.229 1.00 83.69 91 ILE A N 1
ATOM 719 C CA . ILE A 1 91 ? -17.121 -8.920 37.019 1.00 83.69 91 ILE A CA 1
ATOM 720 C C . ILE A 1 91 ? -17.725 -9.843 35.965 1.00 83.69 91 ILE A C 1
ATOM 722 O O . ILE A 1 91 ? -17.116 -10.839 35.587 1.00 83.69 91 ILE A O 1
ATOM 726 N N . ASN A 1 92 ? -18.898 -9.468 35.464 1.00 85.69 92 ASN A N 1
ATOM 727 C CA . ASN A 1 92 ? -19.617 -10.189 34.421 1.00 85.69 92 ASN A CA 1
ATOM 728 C C . ASN A 1 92 ? -19.980 -9.263 33.265 1.00 85.69 92 ASN A C 1
ATOM 730 O O . ASN A 1 92 ? -20.092 -8.046 33.428 1.00 85.69 92 ASN A O 1
ATOM 734 N N . ALA A 1 93 ? -20.201 -9.848 32.095 1.00 84.50 93 ALA A N 1
ATOM 735 C CA . ALA A 1 93 ? -20.787 -9.151 30.966 1.00 84.50 93 ALA A CA 1
ATOM 736 C C . ALA A 1 93 ? -22.305 -9.038 31.149 1.00 84.50 93 ALA A C 1
ATOM 738 O O . ALA A 1 93 ? -22.980 -10.002 31.506 1.00 84.50 93 ALA A O 1
ATOM 739 N N . ASP A 1 94 ? -22.850 -7.854 30.881 1.00 83.88 94 ASP A N 1
ATOM 740 C CA . ASP A 1 94 ? -24.289 -7.619 30.954 1.00 83.88 94 ASP A CA 1
ATOM 741 C C . ASP A 1 94 ? -24.961 -8.005 29.635 1.00 83.88 94 ASP A C 1
ATOM 743 O O . ASP A 1 94 ? -25.159 -7.183 28.735 1.00 83.88 94 ASP A O 1
ATOM 747 N N . PHE A 1 95 ? -25.321 -9.281 29.513 1.00 82.62 95 PHE A N 1
ATOM 748 C CA . PHE A 1 95 ? -26.020 -9.780 28.332 1.00 82.62 95 PHE A CA 1
ATOM 749 C C . PHE A 1 95 ? -27.440 -9.223 28.185 1.00 82.62 95 PHE A C 1
ATOM 751 O O . PHE A 1 95 ? -27.967 -9.237 27.078 1.00 82.62 95 PHE A O 1
ATOM 758 N N . THR A 1 96 ? -28.044 -8.651 29.235 1.00 77.50 96 THR A N 1
ATOM 759 C CA . THR A 1 96 ? -29.390 -8.055 29.135 1.00 77.50 96 THR A CA 1
ATOM 760 C C . THR A 1 96 ? -29.402 -6.778 28.293 1.00 77.50 96 THR A C 1
ATOM 762 O O . THR A 1 96 ? -30.408 -6.457 27.660 1.00 77.50 96 THR A O 1
ATOM 765 N N . LYS A 1 97 ? -28.262 -6.077 28.228 1.00 78.50 97 LYS A N 1
ATOM 766 C CA . LYS A 1 97 ? -28.049 -4.905 27.366 1.00 78.50 97 LYS A CA 1
ATOM 767 C C . LYS A 1 97 ? -27.568 -5.264 25.957 1.00 78.50 97 LYS A C 1
ATOM 769 O O . LYS A 1 97 ? -27.437 -4.376 25.114 1.00 78.50 97 LYS A O 1
ATOM 774 N N . LEU A 1 98 ? -27.294 -6.540 25.687 1.00 77.12 98 LEU A N 1
ATOM 775 C CA . LEU A 1 98 ? -26.820 -7.024 24.395 1.00 77.12 98 LEU A CA 1
ATOM 776 C C . LEU A 1 98 ? -27.977 -7.648 23.608 1.00 77.12 98 LEU A C 1
ATOM 778 O O . LEU A 1 98 ? -28.617 -8.595 24.057 1.00 77.12 98 LEU A O 1
ATOM 782 N N . SER A 1 99 ? -28.238 -7.139 22.404 1.00 70.38 99 SER A N 1
ATOM 783 C CA . SER A 1 99 ? -29.253 -7.708 21.511 1.00 70.38 99 SER A CA 1
ATOM 784 C C . SER A 1 99 ? -28.907 -9.165 21.174 1.00 70.38 99 SER A C 1
ATOM 786 O O . SER A 1 99 ? -27.787 -9.459 20.757 1.00 70.38 99 SER A O 1
ATOM 788 N N . ASP A 1 100 ? -29.855 -10.079 21.386 1.00 73.94 100 ASP A N 1
ATOM 789 C CA . ASP A 1 100 ? -29.704 -11.528 21.184 1.00 73.94 100 ASP A CA 1
ATOM 790 C C . ASP A 1 100 ? -28.513 -12.172 21.924 1.00 73.94 100 ASP A C 1
ATOM 792 O O . ASP A 1 100 ? -27.991 -13.192 21.475 1.00 73.94 100 ASP A O 1
ATOM 796 N N . ASN A 1 101 ? -28.043 -11.605 23.043 1.00 75.62 101 ASN A N 1
ATOM 797 C CA . ASN A 1 101 ? -26.819 -12.035 23.740 1.00 75.62 101 ASN A CA 1
ATOM 798 C C . ASN A 1 101 ? -25.562 -11.989 22.842 1.00 75.62 101 ASN A C 1
ATOM 800 O O . ASN A 1 101 ? -24.670 -12.839 22.966 1.00 75.62 101 ASN A O 1
ATOM 804 N N . HIS A 1 102 ? -25.498 -11.032 21.911 1.00 82.44 102 HIS A N 1
ATOM 805 C CA . HIS A 1 102 ? -24.353 -10.792 21.031 1.00 82.44 102 HIS A CA 1
ATOM 806 C C . HIS A 1 102 ? -23.935 -9.323 21.049 1.00 82.44 102 HIS A C 1
ATOM 808 O O . HIS A 1 102 ? -24.758 -8.423 21.203 1.00 82.44 102 HIS A O 1
ATOM 814 N N . ILE A 1 103 ? -22.641 -9.062 20.846 1.00 83.56 103 ILE A N 1
ATOM 815 C CA . ILE A 1 103 ? -22.164 -7.690 20.650 1.00 83.56 103 ILE A CA 1
ATOM 816 C C . ILE A 1 103 ? -22.639 -7.195 19.281 1.00 83.56 103 ILE A C 1
ATOM 818 O O . ILE A 1 103 ? -22.193 -7.734 18.2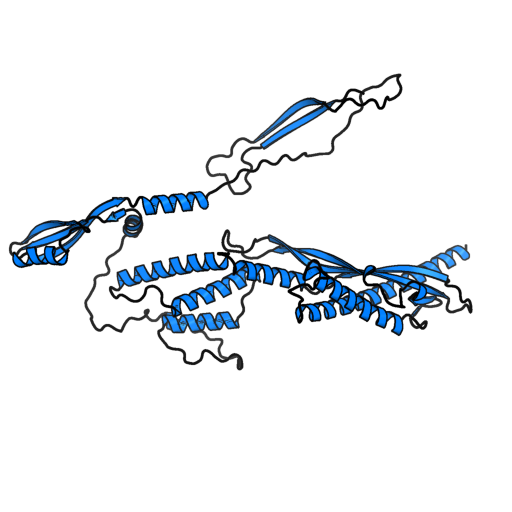61 1.00 83.56 103 ILE A O 1
ATOM 822 N N . PRO A 1 104 ? -23.501 -6.166 19.211 1.00 84.75 104 PRO A N 1
ATOM 823 C CA . PRO A 1 104 ? -23.984 -5.664 17.936 1.00 84.75 104 PRO A CA 1
ATOM 824 C C . PRO A 1 104 ? -22.823 -5.060 17.146 1.00 84.75 104 PRO A C 1
ATOM 826 O O . PRO A 1 104 ? -21.997 -4.327 17.680 1.00 84.75 104 PRO A O 1
ATOM 829 N N . THR A 1 105 ? -22.749 -5.320 15.843 1.00 84.88 105 THR A N 1
ATOM 830 C CA . THR A 1 105 ? -21.660 -4.760 15.017 1.00 84.88 105 THR A CA 1
ATOM 831 C C . THR A 1 105 ? -21.653 -3.231 14.978 1.00 84.88 105 THR A C 1
ATOM 833 O O . THR A 1 105 ? -20.610 -2.621 14.744 1.00 84.88 105 THR A O 1
ATOM 836 N N . GLN A 1 106 ? -22.792 -2.606 15.274 1.00 84.31 106 GLN A N 1
ATOM 837 C CA . GLN A 1 106 ? -22.964 -1.166 15.411 1.00 84.31 106 GLN A CA 1
ATOM 838 C C . GLN A 1 106 ? -22.214 -0.590 16.623 1.00 84.31 106 GLN A C 1
ATOM 840 O O . GLN A 1 106 ? -21.825 0.574 16.577 1.00 84.31 106 GLN A O 1
ATOM 845 N N . SER A 1 107 ? -21.953 -1.380 17.676 1.00 84.44 107 SER A N 1
ATOM 846 C CA . SER A 1 107 ? -21.144 -0.935 18.825 1.00 84.44 107 SER A CA 1
ATOM 847 C C . SER A 1 107 ? -19.636 -1.012 18.568 1.00 84.44 107 SER A C 1
ATOM 849 O O . SER A 1 107 ? -18.846 -0.549 19.393 1.00 84.44 107 SER A O 1
ATOM 851 N N . ILE A 1 108 ? -19.230 -1.568 17.419 1.00 91.62 108 ILE A N 1
ATOM 852 C CA . ILE A 1 108 ? -17.839 -1.666 16.983 1.00 91.62 108 ILE A CA 1
ATOM 853 C C . ILE A 1 108 ? -17.544 -0.525 16.004 1.00 91.62 108 ILE A C 1
ATOM 855 O O . ILE A 1 108 ? -17.970 -0.520 14.842 1.00 91.62 108 ILE A O 1
ATOM 859 N N . SER A 1 109 ? -16.754 0.437 16.471 1.00 93.75 109 SER A N 1
ATOM 860 C CA . SER A 1 109 ? -16.202 1.513 15.653 1.00 93.75 109 SER A CA 1
ATOM 861 C C . SER A 1 109 ? -14.824 1.105 15.146 1.00 93.75 109 SER A C 1
ATOM 863 O O . SER A 1 109 ? -13.958 0.722 15.930 1.00 93.75 109 SER A O 1
ATOM 865 N N . ILE A 1 110 ? -14.615 1.203 13.834 1.00 92.44 110 ILE A N 1
ATOM 866 C CA . ILE A 1 110 ? -13.324 0.957 13.189 1.00 92.44 110 ILE A CA 1
ATOM 867 C C . ILE A 1 110 ? -12.915 2.251 12.500 1.00 92.44 110 ILE A C 1
ATOM 869 O O . ILE A 1 110 ? -13.673 2.780 11.689 1.00 92.44 110 ILE A O 1
ATOM 873 N N . ARG A 1 111 ? -11.740 2.779 12.841 1.00 91.19 111 ARG A N 1
ATOM 874 C CA . ARG A 1 111 ? -11.195 4.005 12.251 1.00 91.19 111 ARG A CA 1
ATOM 875 C C . ARG A 1 111 ? -9.797 3.742 11.697 1.00 91.19 111 ARG A C 1
ATOM 877 O O . ARG A 1 111 ? -8.985 3.145 12.404 1.00 91.19 111 ARG A O 1
ATOM 884 N N . PRO A 1 112 ? -9.491 4.154 10.459 1.00 89.94 112 PRO A N 1
ATOM 885 C CA . PRO A 1 112 ? -8.141 4.032 9.933 1.00 89.94 112 PRO A CA 1
ATOM 886 C C . PRO A 1 112 ? -7.193 4.994 10.658 1.00 89.94 112 PRO A C 1
ATOM 888 O O . PRO A 1 112 ? -7.526 6.152 10.908 1.00 89.94 112 PRO A O 1
ATOM 891 N N . ILE A 1 113 ? -5.991 4.517 10.968 1.00 87.19 113 ILE A N 1
ATOM 892 C CA . ILE A 1 113 ? -4.875 5.335 11.439 1.00 87.19 113 ILE A CA 1
ATOM 893 C C . ILE A 1 113 ? -3.998 5.638 10.231 1.00 87.19 113 ILE A C 1
ATOM 895 O O . ILE A 1 113 ? -3.395 4.738 9.636 1.00 87.19 113 ILE A O 1
ATOM 899 N N . VAL A 1 114 ? -3.938 6.920 9.888 1.00 89.06 114 VAL A N 1
ATOM 900 C CA . VAL A 1 114 ? -3.141 7.430 8.775 1.00 89.06 114 VAL A CA 1
ATOM 901 C C . VAL A 1 114 ? -1.703 7.643 9.234 1.00 89.06 114 VAL A C 1
ATOM 903 O O . VAL A 1 114 ? -1.450 8.244 10.276 1.00 89.06 114 VAL A O 1
ATOM 906 N N . MET A 1 115 ? -0.757 7.147 8.445 1.00 84.12 115 MET A N 1
ATOM 907 C CA . MET A 1 115 ? 0.671 7.349 8.644 1.00 84.12 115 MET A CA 1
ATOM 908 C C . MET A 1 115 ? 1.293 7.984 7.408 1.00 84.12 115 MET A C 1
ATOM 910 O O . MET A 1 115 ? 0.812 7.823 6.288 1.00 84.12 115 MET A O 1
ATOM 914 N N . LYS A 1 116 ? 2.403 8.686 7.619 1.00 85.69 116 LYS A N 1
ATOM 915 C CA . LYS A 1 116 ? 3.215 9.235 6.540 1.00 85.69 116 LYS A CA 1
ATOM 916 C C . LYS A 1 116 ? 4.167 8.158 6.024 1.00 85.69 116 LYS A C 1
ATOM 918 O O . LYS A 1 116 ? 5.123 7.798 6.711 1.00 85.69 116 LYS A O 1
ATOM 923 N N . LEU A 1 117 ? 3.904 7.644 4.828 1.00 81.62 117 LEU A N 1
ATOM 924 C CA . LEU A 1 117 ? 4.851 6.820 4.089 1.00 81.62 117 LEU A CA 1
ATOM 925 C C . LEU A 1 117 ? 5.937 7.731 3.521 1.00 81.62 117 LEU A C 1
ATOM 927 O O . LEU A 1 117 ? 5.629 8.685 2.812 1.00 81.62 117 LEU A O 1
ATOM 931 N N . LYS A 1 118 ? 7.197 7.424 3.831 1.00 80.44 118 LYS A N 1
ATOM 932 C CA . LYS A 1 118 ? 8.365 8.094 3.260 1.00 80.44 118 LYS A CA 1
ATOM 933 C C . LYS A 1 118 ? 9.141 7.092 2.420 1.00 80.44 118 LYS A C 1
ATOM 935 O O . LYS A 1 118 ? 9.697 6.137 2.960 1.00 80.44 118 LYS A O 1
ATOM 940 N N . ARG A 1 119 ? 9.175 7.314 1.111 1.00 74.38 119 ARG A N 1
ATOM 941 C CA . ARG A 1 119 ? 9.937 6.488 0.175 1.00 74.38 119 ARG A CA 1
ATOM 942 C C . ARG A 1 119 ? 11.390 6.980 0.129 1.00 74.38 119 ARG A C 1
ATOM 944 O O . ARG A 1 119 ? 11.621 8.193 0.129 1.00 74.38 119 ARG A O 1
ATOM 951 N N . PRO A 1 120 ? 12.382 6.072 0.131 1.00 64.69 120 PRO A N 1
ATOM 952 C CA . PRO A 1 120 ? 13.795 6.452 0.126 1.00 64.69 120 PRO A CA 1
ATOM 953 C C . PRO A 1 120 ? 14.206 7.101 -1.199 1.00 64.69 120 PRO A C 1
ATOM 955 O O . PRO A 1 120 ? 15.052 7.991 -1.213 1.00 64.69 120 PRO A O 1
ATOM 958 N N . LEU A 1 121 ? 13.573 6.680 -2.293 1.00 67.56 121 LEU A N 1
ATOM 959 C CA . LEU A 1 121 ? 13.789 7.189 -3.635 1.00 67.56 121 LEU A CA 1
ATOM 960 C C . LEU A 1 121 ? 12.431 7.535 -4.246 1.00 67.56 121 LEU A C 1
ATOM 962 O O . LEU A 1 121 ? 11.497 6.742 -4.187 1.00 67.56 121 LEU A O 1
ATOM 966 N N . SER A 1 122 ? 12.338 8.726 -4.824 1.00 66.88 122 SER A N 1
ATOM 967 C CA . SER A 1 122 ? 11.210 9.171 -5.634 1.00 66.88 122 SER A CA 1
ATOM 968 C C . SER A 1 122 ? 11.804 9.858 -6.843 1.00 66.88 122 SER A C 1
ATOM 970 O O . SER A 1 122 ? 12.566 10.814 -6.693 1.00 66.88 122 SER A O 1
ATOM 972 N N . ILE A 1 123 ? 11.480 9.366 -8.032 1.00 66.56 123 ILE A N 1
ATOM 973 C CA . ILE A 1 123 ? 11.915 9.999 -9.271 1.00 66.56 123 ILE A CA 1
ATOM 974 C C . ILE A 1 123 ? 10.811 10.956 -9.702 1.00 66.56 123 ILE A C 1
ATOM 976 O O . ILE A 1 123 ? 9.681 10.504 -9.910 1.00 66.56 123 ILE A O 1
ATOM 980 N N . PRO A 1 124 ? 11.105 12.262 -9.833 1.00 57.69 124 PRO A N 1
ATOM 981 C CA . PRO A 1 124 ? 10.144 13.209 -10.373 1.00 57.69 124 PRO A CA 1
ATOM 982 C C . PRO A 1 124 ? 9.564 12.675 -11.691 1.00 57.69 124 PRO A C 1
ATOM 984 O O . PRO A 1 124 ? 10.312 12.190 -12.536 1.00 57.69 124 PRO A O 1
ATOM 987 N N . PHE A 1 125 ? 8.243 12.760 -11.866 1.00 57.03 125 PHE A N 1
ATOM 988 C CA . PHE A 1 125 ? 7.499 12.411 -13.094 1.00 57.03 125 PHE A CA 1
ATOM 989 C C . PHE A 1 125 ? 7.349 10.916 -13.454 1.00 57.03 125 PHE A C 1
ATOM 991 O O . PHE A 1 125 ? 6.414 10.587 -14.191 1.00 57.03 125 PHE A O 1
ATOM 998 N N . PHE A 1 126 ? 8.207 10.028 -12.935 1.00 64.19 126 PHE A N 1
ATOM 999 C CA . PHE A 1 126 ? 8.249 8.592 -13.282 1.00 64.19 126 PHE A CA 1
ATOM 1000 C C . PHE A 1 126 ? 8.033 7.646 -12.094 1.00 64.19 126 PHE A C 1
ATOM 1002 O O . PHE A 1 126 ? 8.055 6.440 -12.278 1.00 64.19 126 PHE A O 1
ATOM 1009 N N . GLY A 1 127 ? 7.828 8.165 -10.882 1.00 64.25 127 GLY A N 1
ATOM 1010 C CA . GLY A 1 127 ? 7.653 7.341 -9.689 1.00 64.25 127 GLY A CA 1
ATOM 1011 C C . GLY A 1 127 ? 6.531 7.824 -8.772 1.00 64.25 127 GLY A C 1
ATOM 1012 O O . GLY A 1 127 ? 6.024 8.937 -8.937 1.00 64.25 127 GLY A O 1
ATOM 1013 N N . PRO A 1 128 ? 6.140 6.991 -7.794 1.00 69.88 128 PRO A N 1
ATOM 1014 C CA . PRO A 1 128 ? 5.187 7.376 -6.764 1.00 69.88 128 PRO A CA 1
ATOM 1015 C C . PRO A 1 128 ? 5.744 8.523 -5.913 1.00 69.88 128 PRO A C 1
ATOM 1017 O O . PRO A 1 128 ? 6.956 8.648 -5.736 1.00 69.88 128 PRO A O 1
ATOM 1020 N N . GLU A 1 129 ? 4.851 9.337 -5.349 1.00 72.12 129 GLU A N 1
ATOM 1021 C CA . GLU A 1 129 ? 5.227 10.483 -4.516 1.00 72.12 129 GLU A CA 1
ATOM 1022 C C . GLU A 1 129 ? 6.165 10.081 -3.368 1.00 72.12 129 GLU A C 1
ATOM 1024 O O . GLU A 1 129 ? 5.982 9.046 -2.716 1.00 72.12 129 GLU A O 1
ATOM 1029 N N . GLN A 1 130 ? 7.165 10.919 -3.084 1.00 73.69 130 GLN A N 1
ATOM 1030 C CA . GLN A 1 130 ? 8.146 10.648 -2.032 1.00 73.69 130 GLN A CA 1
ATOM 1031 C C . GLN A 1 130 ? 7.504 10.522 -0.650 1.00 73.69 130 GLN A C 1
ATOM 1033 O O . GLN A 1 130 ? 7.927 9.701 0.169 1.00 73.69 130 GLN A O 1
ATOM 1038 N N . GLU A 1 131 ? 6.496 11.346 -0.388 1.00 80.50 131 GLU A N 1
ATOM 1039 C CA . GLU A 1 131 ? 5.790 11.386 0.878 1.00 80.50 131 GLU A CA 1
ATOM 1040 C C . GLU A 1 131 ? 4.292 11.320 0.625 1.00 80.50 131 GLU A C 1
ATOM 1042 O O . GLU A 1 131 ? 3.748 12.149 -0.093 1.00 80.50 131 GLU A O 1
ATOM 1047 N N . GLN A 1 132 ? 3.628 10.344 1.238 1.00 81.38 132 GLN A N 1
ATOM 1048 C CA . GLN A 1 132 ? 2.198 10.127 1.051 1.00 81.38 132 GLN A CA 1
ATOM 1049 C C . GLN A 1 132 ? 1.547 9.766 2.384 1.00 81.38 132 GLN A C 1
ATOM 1051 O O . GLN A 1 132 ? 2.087 8.972 3.158 1.00 81.38 132 GLN A O 1
ATOM 1056 N N . LEU A 1 133 ? 0.383 10.345 2.667 1.00 82.75 133 LEU A N 1
ATOM 1057 C CA . LEU A 1 133 ? -0.432 9.966 3.819 1.00 82.75 133 LEU A CA 1
ATOM 1058 C C . LEU A 1 133 ? -1.300 8.765 3.441 1.00 82.75 133 LEU A C 1
ATOM 1060 O O . LEU A 1 133 ? -2.128 8.860 2.542 1.00 82.75 133 LEU A O 1
ATOM 1064 N N . LEU A 1 134 ? -1.101 7.637 4.123 1.00 85.12 134 LEU A N 1
ATOM 1065 C CA . LEU A 1 134 ? -1.795 6.381 3.841 1.00 85.12 134 LEU A CA 1
ATOM 1066 C C . LEU A 1 134 ? -2.384 5.784 5.122 1.00 85.12 134 LEU A C 1
ATOM 1068 O O . LEU A 1 134 ? -1.720 5.806 6.162 1.00 85.12 134 LEU A O 1
ATOM 1072 N N . PRO A 1 135 ? -3.600 5.217 5.087 1.00 85.31 135 PRO A N 1
ATOM 1073 C CA . PRO A 1 135 ? -4.108 4.428 6.197 1.00 85.31 135 PRO A CA 1
ATOM 1074 C C . PRO A 1 135 ? -3.306 3.124 6.303 1.00 85.31 135 PRO A C 1
ATOM 1076 O O . PRO A 1 135 ? -3.171 2.380 5.334 1.00 85.31 135 PRO A O 1
ATOM 1079 N N . VAL A 1 136 ? -2.742 2.855 7.483 1.00 85.31 136 VAL A N 1
ATOM 1080 C CA . VAL A 1 136 ? -1.867 1.688 7.710 1.00 85.31 136 VAL A CA 1
ATOM 1081 C C . VAL A 1 136 ? -2.480 0.706 8.696 1.00 85.31 136 VAL A C 1
ATOM 1083 O O . VAL A 1 136 ? -2.465 -0.497 8.443 1.00 85.31 136 VAL A O 1
ATOM 1086 N N . TYR A 1 137 ? -3.029 1.216 9.796 1.00 87.62 137 TYR A N 1
ATOM 1087 C CA . TYR A 1 137 ? -3.615 0.409 10.863 1.00 87.62 137 TYR A CA 1
ATOM 1088 C C . TYR A 1 137 ? -5.093 0.731 11.036 1.00 87.62 137 TYR A C 1
ATOM 1090 O O . TYR A 1 137 ? -5.564 1.789 10.624 1.00 87.62 137 TYR A O 1
ATOM 1098 N N . TYR A 1 138 ? -5.807 -0.154 11.720 1.00 88.44 138 TYR A N 1
ATOM 1099 C CA . TYR A 1 138 ? -7.147 0.130 12.212 1.00 88.44 138 TYR A CA 1
ATOM 1100 C C . TYR A 1 138 ? -7.128 0.314 13.724 1.00 88.44 138 TYR A C 1
ATOM 1102 O O . TYR A 1 138 ? -6.615 -0.529 14.458 1.00 88.44 138 TYR A O 1
ATOM 1110 N N . GLN A 1 139 ? -7.735 1.396 14.190 1.00 92.19 139 GLN A N 1
ATOM 1111 C CA . GLN A 1 139 ? -8.170 1.546 15.567 1.00 92.19 139 GLN A CA 1
ATOM 1112 C C . GLN A 1 139 ? -9.565 0.942 15.696 1.00 92.19 139 GLN A C 1
ATOM 1114 O O . GLN A 1 139 ? -10.489 1.359 14.997 1.00 92.19 139 GLN A O 1
ATOM 1119 N N . VAL A 1 140 ? -9.718 -0.024 16.593 1.00 94.06 140 VAL A N 1
ATOM 1120 C CA . VAL A 1 140 ? -11.007 -0.631 16.921 1.00 94.06 140 VAL A CA 1
ATOM 1121 C C . VAL A 1 140 ? -11.410 -0.178 18.312 1.00 94.06 140 VAL A C 1
ATOM 1123 O O . VAL A 1 140 ? -10.645 -0.335 19.264 1.00 94.06 140 VAL A O 1
ATOM 1126 N N . THR A 1 141 ? -12.620 0.353 18.426 1.00 94.44 141 THR A N 1
ATOM 1127 C CA . THR A 1 141 ? -13.243 0.724 19.694 1.00 94.44 141 THR A CA 1
ATOM 1128 C C . THR A 1 141 ? -14.541 -0.052 19.851 1.00 94.44 141 THR A C 1
ATOM 1130 O O . THR A 1 141 ? -15.385 -0.029 18.955 1.00 94.44 141 THR A O 1
ATOM 1133 N N . VAL A 1 142 ? -14.690 -0.733 20.984 1.00 93.38 142 VAL A N 1
ATOM 1134 C CA . VAL A 1 142 ? -15.876 -1.518 21.336 1.00 93.38 142 VAL A CA 1
ATOM 1135 C C . VAL A 1 142 ? -16.358 -1.086 22.711 1.00 93.38 142 VAL A C 1
ATOM 1137 O O . VAL A 1 142 ? -15.561 -0.995 23.645 1.00 93.38 142 VAL A O 1
ATOM 1140 N N . ASN A 1 143 ? -17.658 -0.845 22.837 1.00 90.38 143 ASN A N 1
ATOM 1141 C CA . ASN A 1 143 ? -18.299 -0.626 24.129 1.00 90.38 143 ASN A CA 1
ATOM 1142 C C . ASN A 1 143 ? -18.878 -1.947 24.631 1.00 90.38 143 ASN A C 1
ATOM 1144 O O . ASN A 1 143 ? -19.674 -2.576 23.932 1.00 90.38 143 ASN A O 1
ATOM 1148 N N . ILE A 1 144 ? -18.446 -2.368 25.818 1.00 89.50 144 ILE A N 1
ATOM 1149 C CA . ILE A 1 144 ? -18.833 -3.641 26.424 1.00 89.50 144 ILE A CA 1
ATOM 1150 C C . ILE A 1 144 ? -19.543 -3.337 27.745 1.00 89.50 144 ILE A C 1
ATOM 1152 O O . ILE A 1 144 ? -18.906 -2.784 28.644 1.00 89.50 144 ILE A O 1
ATOM 1156 N N . PRO A 1 145 ? -20.834 -3.672 27.877 1.00 88.62 145 PRO A N 1
ATOM 1157 C CA . PRO A 1 145 ? -21.561 -3.451 29.115 1.00 88.62 145 PRO A CA 1
ATOM 1158 C C . PRO A 1 145 ? -21.146 -4.507 30.146 1.00 88.62 145 PRO A C 1
ATOM 1160 O O . PRO A 1 145 ? -21.158 -5.708 29.865 1.00 88.62 145 PRO A O 1
ATOM 1163 N N . LEU A 1 146 ? -20.745 -4.059 31.334 1.00 86.94 146 LEU A N 1
ATOM 1164 C CA . LEU A 1 146 ? -20.276 -4.903 32.430 1.00 86.94 146 LEU A CA 1
ATOM 1165 C C . LEU A 1 146 ? -21.092 -4.647 33.701 1.00 86.94 146 LEU A C 1
ATOM 1167 O O . LEU A 1 146 ? -21.531 -3.527 33.981 1.00 86.94 146 LEU A O 1
ATOM 1171 N N . ILE A 1 147 ? -21.248 -5.700 34.493 1.00 87.00 147 ILE A N 1
ATOM 1172 C CA . ILE A 1 147 ? -21.842 -5.692 35.825 1.00 87.00 147 ILE A CA 1
ATOM 1173 C C . ILE A 1 147 ? -20.777 -6.128 36.826 1.00 87.00 147 ILE A C 1
ATOM 1175 O O . ILE A 1 147 ? -20.063 -7.104 36.600 1.00 87.00 147 ILE A O 1
ATOM 1179 N N . ILE A 1 148 ? -20.685 -5.409 37.941 1.00 84.06 148 ILE A N 1
ATOM 1180 C CA . ILE A 1 148 ? -19.832 -5.760 39.069 1.00 84.06 148 ILE A CA 1
ATOM 1181 C C . ILE A 1 148 ? -20.721 -6.128 40.251 1.00 84.06 148 ILE A C 1
ATOM 1183 O O . ILE A 1 148 ? -21.532 -5.316 40.701 1.00 84.06 148 ILE A O 1
ATOM 1187 N N . ASN A 1 149 ? -20.516 -7.333 40.771 1.00 82.00 149 ASN A N 1
ATOM 1188 C CA . ASN A 1 149 ? -21.223 -7.875 41.926 1.00 82.00 149 ASN A CA 1
ATOM 1189 C C . ASN A 1 149 ? -20.257 -8.062 43.097 1.00 82.00 149 ASN A C 1
ATOM 1191 O O . ASN A 1 149 ? -19.054 -8.247 42.897 1.00 82.00 149 ASN A O 1
ATOM 1195 N N . SER A 1 150 ? -20.775 -8.032 44.326 1.00 77.00 150 SER A N 1
ATOM 1196 C CA . SER A 1 150 ? -19.996 -8.466 45.486 1.00 77.00 150 SER A CA 1
ATOM 1197 C C . SER A 1 150 ? -20.122 -9.978 45.666 1.00 77.00 150 SER A C 1
ATOM 1199 O O . SER A 1 150 ? -21.192 -10.555 45.519 1.00 77.00 150 SER A O 1
ATOM 1201 N N . LYS A 1 151 ? -19.013 -10.626 46.012 1.00 71.19 151 LYS A N 1
ATOM 1202 C CA . LYS A 1 151 ? -18.898 -12.067 46.250 1.00 71.19 151 LYS A CA 1
ATOM 1203 C C . LYS A 1 151 ? -19.614 -12.523 47.528 1.00 71.19 151 LYS A C 1
ATOM 1205 O O . LYS A 1 151 ? -19.908 -13.706 47.665 1.00 71.19 151 LYS A O 1
ATOM 1210 N N . ASN A 1 152 ? -19.850 -11.606 48.472 1.00 63.50 152 ASN A N 1
ATOM 1211 C CA . ASN A 1 152 ? -20.332 -11.914 49.823 1.00 63.50 152 ASN A CA 1
ATOM 1212 C C . ASN A 1 152 ? -21.837 -11.679 50.025 1.00 63.50 152 ASN A C 1
ATOM 1214 O O . ASN A 1 152 ? -22.355 -11.991 51.098 1.00 63.50 152 ASN A O 1
ATOM 1218 N N . THR A 1 153 ? -22.553 -11.155 49.031 1.00 54.19 153 THR A N 1
ATOM 1219 C CA . THR A 1 153 ? -23.988 -10.885 49.139 1.00 54.19 153 THR A CA 1
ATOM 1220 C C . THR A 1 153 ? -24.789 -11.875 48.291 1.00 54.19 153 THR A C 1
ATOM 1222 O O . THR A 1 153 ? -24.583 -11.997 47.093 1.00 54.19 153 THR A O 1
ATOM 1225 N N . HIS A 1 154 ? -25.773 -12.554 48.901 1.00 52.34 154 HIS A N 1
ATOM 1226 C CA . HIS A 1 154 ? -26.864 -13.251 48.188 1.00 52.34 154 HIS A CA 1
ATOM 1227 C C . HIS A 1 154 ? -27.824 -12.264 47.481 1.00 52.34 154 HIS A C 1
ATOM 1229 O O . HIS A 1 154 ? -28.947 -12.623 47.124 1.00 52.34 154 HIS A O 1
ATOM 1235 N N . GLU A 1 155 ? -27.413 -11.004 47.334 1.00 50.88 155 GLU A N 1
ATOM 1236 C CA . GLU A 1 155 ? -28.181 -9.966 46.669 1.00 50.88 155 GLU A CA 1
ATOM 1237 C C . GLU A 1 155 ? -28.071 -10.178 45.164 1.00 50.88 155 GLU A C 1
ATOM 1239 O O . GLU A 1 155 ? -26.991 -10.301 44.596 1.00 50.88 155 GLU A O 1
ATOM 1244 N N . THR A 1 156 ? -29.232 -10.257 44.530 1.00 53.72 156 THR A N 1
ATOM 1245 C CA . THR A 1 156 ? -29.387 -10.444 43.086 1.00 53.72 156 THR A CA 1
ATOM 1246 C C . THR A 1 156 ? -29.218 -9.138 42.311 1.00 53.72 156 THR A C 1
ATOM 1248 O O . THR A 1 156 ? -29.230 -9.160 41.082 1.00 53.72 156 THR A O 1
ATOM 1251 N N . GLU A 1 157 ? -29.063 -8.006 43.007 1.00 58.53 157 GLU A N 1
ATOM 1252 C CA . GLU A 1 157 ? -28.933 -6.693 42.387 1.00 58.53 157 GLU A CA 1
ATOM 1253 C C . GLU A 1 157 ? -27.463 -6.298 42.183 1.00 58.53 157 GLU A C 1
ATOM 1255 O O . GLU A 1 157 ? -26.638 -6.455 43.088 1.00 58.53 157 GLU A O 1
ATOM 1260 N N . PRO A 1 158 ? -27.119 -5.774 40.994 1.00 63.97 158 PRO A N 1
ATOM 1261 C CA . PRO A 1 158 ? -25.749 -5.435 40.660 1.00 63.97 158 PRO A CA 1
ATOM 1262 C C . PRO A 1 158 ? -25.246 -4.242 41.472 1.00 63.97 158 PRO A C 1
ATOM 1264 O O . PRO A 1 158 ? -25.869 -3.181 41.493 1.00 63.97 158 PRO A O 1
ATOM 1267 N N . LEU A 1 159 ? -24.069 -4.391 42.087 1.00 69.56 159 LEU A N 1
ATOM 1268 C CA . LEU A 1 159 ? -23.449 -3.347 42.910 1.00 69.56 159 LEU A CA 1
ATOM 1269 C C . LEU A 1 159 ? -23.073 -2.116 42.067 1.00 69.56 159 LEU A C 1
ATOM 1271 O O . LEU A 1 159 ? -23.124 -0.978 42.532 1.00 69.56 159 LEU A O 1
ATOM 1275 N N . HIS A 1 160 ? -22.665 -2.353 40.819 1.00 73.12 160 HIS A N 1
ATOM 1276 C CA . HIS A 1 160 ? -22.321 -1.316 39.857 1.00 73.12 160 HIS A CA 1
ATOM 1277 C C . HIS A 1 160 ? -22.483 -1.839 38.423 1.00 73.12 160 HIS A C 1
ATOM 1279 O O . HIS A 1 160 ? -22.055 -2.949 38.115 1.00 73.12 160 HIS A O 1
ATOM 1285 N N . SER A 1 161 ? -23.061 -1.035 37.528 1.00 79.12 161 SER A N 1
ATOM 1286 C CA . SER A 1 161 ? -23.125 -1.322 36.088 1.00 79.12 161 SER A CA 1
ATOM 1287 C C . SER A 1 161 ? -22.393 -0.222 35.330 1.00 79.12 161 SER A C 1
ATOM 1289 O O . SER A 1 161 ? -22.613 0.961 35.592 1.00 79.12 161 SER A O 1
ATOM 1291 N N . THR A 1 162 ? -21.509 -0.604 34.413 1.00 83.38 162 THR A N 1
ATOM 1292 C CA . THR A 1 162 ? -20.668 0.335 33.666 1.00 83.38 162 THR A CA 1
ATOM 1293 C C . THR A 1 162 ? -20.432 -0.150 32.244 1.00 83.38 162 THR A C 1
ATOM 1295 O O . THR A 1 162 ? -20.295 -1.348 32.004 1.00 83.38 162 THR A O 1
ATOM 1298 N N . ASP A 1 163 ? -20.355 0.783 31.298 1.00 85.00 163 ASP A N 1
ATOM 1299 C CA . ASP A 1 163 ? -19.992 0.478 29.919 1.00 85.00 163 ASP A CA 1
ATOM 1300 C C . ASP A 1 163 ? -18.486 0.685 29.752 1.00 85.00 163 ASP A C 1
ATOM 1302 O O . ASP A 1 163 ? -17.973 1.808 29.737 1.00 85.00 163 ASP A O 1
ATOM 1306 N N . LEU A 1 164 ? -17.749 -0.418 29.634 1.00 89.00 164 LEU A N 1
ATOM 1307 C CA . LEU A 1 164 ? -16.312 -0.379 29.430 1.00 89.00 164 LEU A CA 1
ATOM 1308 C C . LEU A 1 164 ? -16.005 -0.160 27.948 1.00 89.00 164 LEU A C 1
ATOM 1310 O O . LEU A 1 164 ? -16.129 -1.065 27.122 1.00 89.00 164 LEU A O 1
ATOM 1314 N N . THR A 1 165 ? -15.534 1.039 27.613 1.00 91.19 165 THR A N 1
ATOM 1315 C CA . THR A 1 165 ? -14.961 1.317 26.293 1.00 91.19 165 THR A CA 1
ATOM 1316 C C . THR A 1 165 ? -13.556 0.723 26.197 1.00 91.19 165 THR A C 1
ATOM 1318 O O . THR A 1 165 ? -12.618 1.180 26.857 1.00 91.19 165 THR A O 1
ATOM 1321 N N . VAL A 1 166 ? -13.392 -0.281 25.338 1.00 92.50 166 VAL A N 1
ATOM 1322 C CA . VAL A 1 166 ? -12.107 -0.915 25.030 1.00 92.50 166 VAL A CA 1
ATOM 1323 C C . VAL A 1 166 ? -11.637 -0.432 23.666 1.00 92.50 166 VAL A C 1
ATOM 1325 O O . VAL A 1 166 ? -12.376 -0.487 22.686 1.00 92.50 166 VAL A O 1
ATOM 1328 N N . THR A 1 167 ? -10.404 0.066 23.597 1.00 91.75 167 THR A N 1
ATOM 1329 C CA . THR A 1 167 ? -9.797 0.565 22.359 1.00 91.75 167 THR A CA 1
ATOM 1330 C C . THR A 1 167 ? -8.480 -0.150 22.113 1.00 91.75 167 THR A C 1
ATOM 1332 O O . THR A 1 167 ? -7.630 -0.197 22.997 1.00 91.75 167 THR A O 1
ATOM 1335 N N . THR A 1 168 ? -8.301 -0.686 20.908 1.00 92.06 168 THR A N 1
ATOM 1336 C CA . THR A 1 168 ? -7.087 -1.398 20.500 1.00 92.06 168 THR A CA 1
ATOM 1337 C C . THR A 1 168 ? -6.677 -1.010 19.085 1.00 92.06 168 THR A C 1
ATOM 1339 O O . THR A 1 168 ? -7.509 -0.603 18.272 1.00 92.06 168 THR A O 1
ATOM 1342 N N . VAL A 1 169 ? -5.387 -1.134 18.785 1.00 90.50 169 VAL A N 1
ATOM 1343 C CA . VAL A 1 169 ? -4.847 -0.932 17.437 1.00 90.50 169 VAL A CA 1
ATOM 1344 C C . VAL A 1 169 ? -4.532 -2.292 16.840 1.00 90.50 169 VAL A C 1
ATOM 1346 O O . VAL A 1 169 ? -3.718 -3.040 17.381 1.00 90.50 169 VAL A O 1
ATOM 1349 N N . LEU A 1 170 ? -5.157 -2.610 15.710 1.00 87.00 170 LEU A N 1
ATOM 1350 C CA . LEU A 1 170 ? -4.830 -3.804 14.944 1.00 87.00 170 LEU A CA 1
ATOM 1351 C C . LEU A 1 170 ? -3.467 -3.585 14.290 1.00 87.00 170 LEU A C 1
ATOM 1353 O O . LEU A 1 170 ? -3.325 -2.738 13.412 1.00 87.00 170 LEU A O 1
ATOM 1357 N N . THR A 1 171 ? -2.463 -4.341 14.727 1.00 78.88 171 THR A N 1
ATOM 1358 C CA . THR A 1 171 ? -1.051 -4.163 14.335 1.00 78.88 171 THR A CA 1
ATOM 1359 C C . THR A 1 171 ? -0.720 -4.717 12.949 1.00 78.88 171 THR A C 1
ATOM 1361 O O . THR A 1 171 ? 0.422 -4.640 12.494 1.00 78.88 171 THR A O 1
ATOM 1364 N N . THR A 1 172 ? -1.706 -5.265 12.248 1.00 76.62 172 THR A N 1
ATOM 1365 C CA . THR A 1 172 ? -1.552 -5.696 10.860 1.00 76.62 172 THR A CA 1
ATOM 1366 C C . THR A 1 172 ? -1.546 -4.495 9.916 1.00 76.62 172 THR A C 1
ATOM 1368 O O . THR A 1 172 ? -2.368 -3.589 10.023 1.00 76.62 172 THR A O 1
ATOM 1371 N N . ARG A 1 173 ? -0.611 -4.505 8.962 1.00 80.25 173 ARG A N 1
ATOM 1372 C CA . ARG A 1 173 ? -0.401 -3.436 7.969 1.00 80.25 173 ARG A CA 1
ATOM 1373 C C . ARG A 1 173 ? -1.175 -3.673 6.672 1.00 80.25 173 ARG A C 1
ATOM 1375 O O . ARG A 1 173 ? -0.773 -3.186 5.618 1.00 80.25 173 ARG A O 1
ATOM 1382 N N . TYR A 1 174 ? -2.254 -4.453 6.738 1.00 82.00 174 TYR A N 1
ATOM 1383 C CA . TYR A 1 174 ? -3.037 -4.855 5.572 1.00 82.00 174 TYR A CA 1
ATOM 1384 C C . TYR A 1 174 ? -3.477 -3.661 4.710 1.00 82.00 174 TYR A C 1
ATOM 1386 O O . TYR A 1 174 ? -3.320 -3.717 3.496 1.00 82.00 174 TYR A O 1
ATOM 1394 N N . LEU A 1 175 ? -3.935 -2.558 5.316 1.00 80.81 175 LEU A N 1
ATOM 1395 C CA . LEU A 1 175 ? -4.358 -1.364 4.566 1.00 80.81 175 LEU A CA 1
ATOM 1396 C C . LEU A 1 175 ? -3.216 -0.697 3.815 1.00 80.81 175 LEU A C 1
ATOM 1398 O O . LEU A 1 175 ? -3.373 -0.320 2.656 1.00 80.81 175 LEU A O 1
ATOM 1402 N N . GLY A 1 176 ? -2.055 -0.602 4.465 1.00 83.88 176 GLY A N 1
ATOM 1403 C CA . GLY A 1 176 ? -0.855 -0.089 3.821 1.00 83.88 176 GLY A CA 1
ATOM 1404 C C . GLY A 1 176 ? -0.501 -0.940 2.604 1.00 83.88 176 GLY A C 1
ATOM 1405 O O . GLY A 1 176 ? -0.301 -0.405 1.520 1.00 83.88 176 GLY A O 1
ATOM 1406 N N . LEU A 1 177 ? -0.506 -2.268 2.756 1.00 82.25 177 LEU A N 1
ATOM 1407 C CA . LEU A 1 177 ? -0.245 -3.192 1.653 1.00 82.25 177 LEU A CA 1
ATOM 1408 C C . LEU A 1 177 ? -1.288 -3.068 0.532 1.00 82.25 177 LEU A C 1
ATOM 1410 O O . LEU A 1 177 ? -0.918 -2.998 -0.635 1.00 82.25 177 LEU A O 1
ATOM 1414 N N . GLN A 1 178 ? -2.575 -2.996 0.873 1.00 80.06 178 GLN A N 1
ATOM 1415 C CA . GLN A 1 178 ? -3.662 -2.833 -0.090 1.00 80.06 178 GLN A CA 1
ATOM 1416 C C . GLN A 1 178 ? -3.494 -1.549 -0.913 1.00 80.06 178 GLN A C 1
ATOM 1418 O O . GLN A 1 178 ? -3.629 -1.587 -2.136 1.00 80.06 178 GLN A O 1
ATOM 1423 N N . HIS A 1 179 ? -3.149 -0.429 -0.274 1.00 82.94 179 HIS A N 1
ATOM 1424 C CA . HIS A 1 179 ? -2.878 0.818 -0.987 1.00 82.94 179 HIS A CA 1
ATOM 1425 C C . HIS A 1 179 ? -1.636 0.748 -1.864 1.00 82.94 179 HIS A C 1
ATOM 1427 O O . HIS A 1 179 ? -1.675 1.244 -2.987 1.00 82.94 179 HIS A O 1
ATOM 1433 N N . LEU A 1 180 ? -0.553 0.124 -1.394 1.00 84.06 180 LEU A N 1
ATOM 1434 C CA . LEU A 1 180 ? 0.648 -0.058 -2.209 1.00 84.06 180 LEU A CA 1
ATOM 1435 C C . LEU A 1 180 ? 0.354 -0.906 -3.454 1.00 84.06 180 LEU A C 1
ATOM 1437 O O . LEU A 1 180 ? 0.765 -0.537 -4.549 1.00 84.06 180 LEU A O 1
ATOM 1441 N N . ILE A 1 181 ? -0.424 -1.983 -3.311 1.00 82.44 181 ILE A N 1
ATOM 1442 C CA . ILE A 1 181 ? -0.854 -2.824 -4.438 1.00 82.44 181 ILE A CA 1
ATOM 1443 C C . ILE A 1 181 ? -1.767 -2.044 -5.391 1.00 82.44 181 ILE A C 1
ATOM 1445 O O . ILE A 1 181 ? -1.601 -2.145 -6.604 1.00 82.44 181 ILE A O 1
ATOM 1449 N N . SER A 1 182 ? -2.709 -1.251 -4.870 1.00 79.81 182 SER A N 1
ATOM 1450 C CA . SER A 1 182 ? -3.567 -0.402 -5.707 1.00 79.81 182 SER A CA 1
ATOM 1451 C C . SER A 1 182 ? -2.742 0.610 -6.497 1.00 79.81 182 SER A C 1
ATOM 1453 O O . SER A 1 182 ? -2.925 0.728 -7.703 1.00 79.81 182 SER A O 1
ATOM 1455 N N . SER A 1 183 ? -1.789 1.279 -5.840 1.00 80.56 183 SER A N 1
ATOM 1456 C CA . SER A 1 183 ? -0.906 2.263 -6.473 1.00 80.56 183 SER A CA 1
ATOM 1457 C C . SER A 1 183 ? -0.019 1.624 -7.541 1.00 80.56 183 SER A C 1
ATOM 1459 O O . SER A 1 183 ? 0.158 2.200 -8.611 1.00 80.56 183 SER A O 1
ATOM 1461 N N . PHE A 1 184 ? 0.489 0.416 -7.287 1.00 82.81 184 PHE A N 1
ATOM 1462 C CA . PHE A 1 184 ? 1.233 -0.353 -8.280 1.00 82.81 184 PHE A CA 1
ATOM 1463 C C . PHE A 1 184 ? 0.348 -0.735 -9.475 1.00 82.81 184 PHE A C 1
ATOM 1465 O O . PHE A 1 184 ? 0.715 -0.534 -10.622 1.00 82.81 184 PHE A O 1
ATOM 1472 N N . ASN A 1 185 ? -0.865 -1.235 -9.239 1.00 79.19 185 ASN A N 1
ATOM 1473 C CA . ASN A 1 185 ? -1.789 -1.585 -10.320 1.00 79.19 185 ASN A CA 1
ATOM 1474 C C . ASN A 1 185 ? -2.223 -0.356 -11.141 1.00 79.19 185 ASN A C 1
ATOM 1476 O O . ASN A 1 185 ? -2.394 -0.447 -12.355 1.00 79.19 185 ASN A O 1
ATOM 1480 N N . GLU A 1 186 ? -2.385 0.800 -10.501 1.00 77.62 186 GLU A N 1
ATOM 1481 C CA . GLU A 1 186 ? -2.602 2.072 -11.190 1.00 77.62 186 GLU A CA 1
ATOM 1482 C C . GLU A 1 186 ? -1.397 2.472 -12.039 1.00 77.62 186 GLU A C 1
ATOM 1484 O O . GLU A 1 186 ? -1.595 2.957 -13.152 1.00 77.62 186 GLU A O 1
ATOM 1489 N N . SER A 1 187 ? -0.165 2.211 -11.581 1.00 76.44 187 SER A N 1
ATOM 1490 C CA . SER A 1 187 ? 1.033 2.535 -12.360 1.00 76.44 187 SER A CA 1
ATOM 1491 C C . SER A 1 187 ? 1.107 1.758 -13.678 1.00 76.44 187 SER A C 1
ATOM 1493 O O . SER A 1 187 ? 1.574 2.299 -14.684 1.00 76.44 187 SER A O 1
ATOM 1495 N N . LEU A 1 188 ? 0.568 0.534 -13.692 1.00 72.12 188 LEU A N 1
ATOM 1496 C CA . LEU A 1 188 ? 0.473 -0.338 -14.866 1.00 72.12 188 LEU A CA 1
ATOM 1497 C C . LEU A 1 188 ? -0.652 0.054 -15.843 1.00 72.12 188 LEU A C 1
ATOM 1499 O O . LEU A 1 188 ? -0.642 -0.377 -17.000 1.00 72.12 188 LEU A O 1
ATOM 1503 N N . ARG A 1 189 ? -1.635 0.854 -15.412 1.00 69.38 189 ARG A N 1
ATOM 1504 C CA . ARG A 1 189 ? -2.792 1.263 -16.230 1.00 69.38 189 ARG A CA 1
ATOM 1505 C C . ARG A 1 189 ? -2.531 2.596 -16.954 1.00 69.38 189 ARG A C 1
ATOM 1507 O O . ARG A 1 189 ? -1.747 3.419 -16.506 1.00 69.38 189 ARG A O 1
ATOM 1514 N N . ASN A 1 190 ? -3.214 2.814 -18.086 1.00 54.88 190 ASN A N 1
ATOM 1515 C CA . ASN A 1 190 ? -3.368 4.107 -18.786 1.00 54.88 190 ASN A CA 1
ATOM 1516 C C . ASN A 1 190 ? -2.107 4.995 -18.913 1.00 54.88 190 ASN A C 1
ATOM 1518 O O . ASN A 1 190 ? -2.052 6.045 -18.280 1.00 54.88 190 ASN A O 1
ATOM 1522 N N . LEU A 1 191 ? -1.112 4.624 -19.739 1.00 64.81 191 LEU A N 1
ATOM 1523 C CA . LEU A 1 191 ? 0.139 5.403 -19.931 1.00 64.81 191 LEU A CA 1
ATOM 1524 C C . LEU A 1 191 ? 0.742 5.938 -18.604 1.00 64.81 191 LEU A C 1
ATOM 1526 O O . LEU A 1 191 ? 1.307 7.039 -18.549 1.00 64.81 191 LEU A O 1
ATOM 1530 N N . GLY A 1 192 ? 0.571 5.165 -17.526 1.00 65.12 192 GLY A N 1
ATOM 1531 C CA . GLY A 1 192 ? 1.033 5.484 -16.184 1.00 65.12 192 GLY A CA 1
ATOM 1532 C C . GLY A 1 192 ? 2.561 5.460 -16.058 1.00 65.12 192 GLY A C 1
ATOM 1533 O O . GLY A 1 192 ? 3.261 5.236 -17.051 1.00 65.12 192 GLY A O 1
ATOM 1534 N N . PRO A 1 193 ? 3.096 5.698 -14.846 1.00 73.06 193 PRO A N 1
ATOM 1535 C CA . PRO A 1 193 ? 4.532 5.700 -14.555 1.00 73.06 193 PRO A CA 1
ATOM 1536 C C . PRO A 1 193 ? 5.308 4.550 -15.210 1.00 73.06 193 PRO A C 1
ATOM 1538 O O . PRO A 1 193 ? 6.264 4.818 -15.936 1.00 73.06 193 PRO A O 1
ATOM 1541 N N . PHE A 1 194 ? 4.804 3.313 -15.108 1.00 77.44 194 PHE A N 1
ATOM 1542 C CA . PHE A 1 194 ? 5.407 2.137 -15.742 1.00 77.44 194 PHE A CA 1
ATOM 1543 C C . PHE A 1 194 ? 5.624 2.329 -17.249 1.00 77.44 194 PHE A C 1
ATOM 1545 O O . PHE A 1 194 ? 6.728 2.154 -17.758 1.00 77.44 194 PHE A O 1
ATOM 1552 N N . TRP A 1 195 ? 4.584 2.738 -17.982 1.00 73.94 195 TRP A N 1
ATOM 1553 C CA . TRP A 1 195 ? 4.652 2.904 -19.437 1.00 73.94 195 TRP A CA 1
ATOM 1554 C C . TRP A 1 195 ? 5.553 4.067 -19.852 1.00 73.94 195 TRP A C 1
ATOM 1556 O O . TRP A 1 195 ? 6.186 4.010 -20.908 1.00 73.94 195 TRP A O 1
ATOM 1566 N N . ARG A 1 196 ? 5.649 5.110 -19.023 1.00 73.81 196 ARG A N 1
ATOM 1567 C CA . ARG A 1 196 ? 6.567 6.235 -19.248 1.00 73.81 196 ARG A CA 1
ATOM 1568 C C . ARG A 1 196 ? 8.018 5.802 -19.069 1.00 73.81 196 ARG A C 1
ATOM 1570 O O . ARG A 1 196 ? 8.840 6.096 -19.936 1.00 73.81 196 ARG A O 1
ATOM 1577 N N . THR A 1 197 ? 8.312 5.066 -17.998 1.00 77.94 197 THR A N 1
ATOM 1578 C CA . THR A 1 197 ? 9.634 4.481 -17.739 1.00 77.94 197 THR A CA 1
ATOM 1579 C C . THR A 1 197 ? 10.015 3.504 -18.851 1.00 77.94 197 THR A C 1
ATOM 1581 O O . THR A 1 197 ? 11.110 3.596 -19.405 1.00 77.94 197 THR A O 1
ATOM 1584 N N . MET A 1 198 ? 9.079 2.640 -19.254 1.00 76.00 198 MET A N 1
ATOM 1585 C CA . MET A 1 198 ? 9.240 1.714 -20.374 1.00 76.00 198 MET A CA 1
ATOM 1586 C C . MET A 1 198 ? 9.599 2.454 -21.661 1.00 76.00 198 MET A C 1
ATOM 1588 O O . MET A 1 198 ? 10.626 2.159 -22.262 1.00 76.00 198 MET A O 1
ATOM 1592 N N . THR A 1 199 ? 8.816 3.469 -22.034 1.00 74.75 199 THR A N 1
ATOM 1593 C CA . THR A 1 199 ? 9.041 4.269 -23.248 1.00 74.75 199 THR A CA 1
ATOM 1594 C C . THR A 1 199 ? 10.410 4.953 -23.236 1.00 74.75 199 THR A C 1
ATOM 1596 O O . THR A 1 199 ? 11.122 4.953 -24.243 1.00 74.75 199 THR A O 1
ATOM 1599 N N . LEU A 1 200 ? 10.805 5.524 -22.093 1.00 77.69 200 LEU A N 1
ATOM 1600 C CA . LEU A 1 200 ? 12.108 6.164 -21.929 1.00 77.69 200 LEU A CA 1
ATOM 1601 C C . LEU A 1 200 ? 13.249 5.161 -22.139 1.00 77.69 200 LEU A C 1
ATOM 1603 O O . LEU A 1 200 ? 14.142 5.417 -22.948 1.00 77.69 200 LEU A O 1
ATOM 1607 N N . LEU A 1 201 ? 13.209 4.016 -21.451 1.00 76.38 201 LEU A N 1
ATOM 1608 C CA . LEU A 1 201 ? 14.259 3.004 -21.561 1.00 76.38 201 LEU A CA 1
ATOM 1609 C C . LEU A 1 201 ? 14.312 2.384 -22.956 1.00 76.38 201 LEU A C 1
ATOM 1611 O O . LEU A 1 201 ? 15.406 2.214 -23.489 1.00 76.38 201 LEU A O 1
ATOM 1615 N N . THR A 1 202 ? 13.168 2.118 -23.593 1.00 73.44 202 THR A N 1
ATOM 1616 C CA . THR A 1 202 ? 13.144 1.617 -24.973 1.00 73.44 202 THR A CA 1
ATOM 1617 C C . THR A 1 202 ? 13.716 2.628 -25.959 1.00 73.44 202 THR A C 1
ATOM 1619 O O . THR A 1 202 ? 14.431 2.227 -26.874 1.00 73.44 202 THR A O 1
ATOM 1622 N N . ASN A 1 203 ? 13.468 3.930 -25.772 1.00 72.00 203 ASN A N 1
ATOM 1623 C CA . ASN A 1 203 ? 14.031 4.974 -26.631 1.00 72.00 203 ASN A CA 1
ATOM 1624 C C . ASN A 1 203 ? 15.550 5.083 -26.466 1.00 72.00 203 ASN A C 1
ATOM 1626 O O . ASN A 1 203 ? 16.276 5.084 -27.460 1.00 72.00 203 ASN A O 1
ATOM 1630 N N . VAL A 1 204 ? 16.041 5.114 -25.222 1.00 73.44 204 VAL A N 1
ATOM 1631 C CA . VAL A 1 204 ? 17.484 5.138 -24.927 1.00 73.44 204 VAL A CA 1
ATOM 1632 C C . VAL A 1 204 ? 18.167 3.891 -25.486 1.00 73.44 204 VAL A C 1
ATOM 1634 O O . VAL A 1 204 ? 19.200 3.994 -26.147 1.00 73.44 204 VAL A O 1
ATOM 1637 N N . TYR A 1 205 ? 17.570 2.717 -25.273 1.00 72.75 205 TYR A N 1
ATOM 1638 C CA . TYR A 1 205 ? 18.090 1.452 -25.780 1.00 72.75 205 TYR A CA 1
ATOM 1639 C C . TYR A 1 205 ? 18.138 1.429 -27.311 1.00 72.75 205 TYR A C 1
ATOM 1641 O O . TYR A 1 205 ? 19.182 1.126 -27.888 1.00 72.75 205 TYR A O 1
ATOM 1649 N N . SER A 1 206 ? 17.042 1.813 -27.973 1.00 66.69 206 SER A N 1
ATOM 1650 C CA . SER A 1 206 ? 16.957 1.856 -29.438 1.00 66.69 206 SER A CA 1
ATOM 1651 C C . SER A 1 206 ? 17.967 2.835 -30.033 1.00 66.69 206 SER A C 1
ATOM 1653 O O . SER A 1 206 ? 18.594 2.531 -31.043 1.00 66.69 206 SER A O 1
ATOM 1655 N N . MET A 1 207 ? 18.184 3.984 -29.385 1.00 69.06 207 MET A N 1
ATOM 1656 C CA . MET A 1 207 ? 19.194 4.960 -29.796 1.00 69.06 207 MET A CA 1
ATOM 1657 C C . MET A 1 207 ? 20.615 4.400 -29.651 1.00 69.06 207 MET A C 1
ATOM 1659 O O . MET A 1 207 ? 21.413 4.506 -30.582 1.00 69.06 207 MET A O 1
ATOM 1663 N N . ALA A 1 208 ? 20.930 3.764 -28.519 1.00 67.81 208 ALA A N 1
ATOM 1664 C CA . ALA A 1 208 ? 22.237 3.154 -28.279 1.00 67.81 208 ALA A CA 1
ATOM 1665 C C . ALA A 1 208 ? 22.534 2.015 -29.271 1.00 67.81 208 ALA A C 1
ATOM 1667 O O . ALA A 1 208 ? 23.633 1.937 -29.827 1.00 67.81 208 ALA A O 1
ATOM 1668 N N . ARG A 1 209 ? 21.542 1.158 -29.548 1.00 67.06 209 ARG A N 1
ATOM 1669 C CA . ARG A 1 209 ? 21.638 0.104 -30.569 1.00 67.06 209 ARG A CA 1
ATOM 1670 C C . ARG A 1 209 ? 21.767 0.688 -31.970 1.00 67.06 209 ARG A C 1
ATOM 1672 O O . ARG A 1 209 ? 22.635 0.244 -32.711 1.00 67.06 209 ARG A O 1
ATOM 1679 N N . GLY A 1 210 ? 20.969 1.695 -32.320 1.00 63.62 210 GLY A N 1
ATOM 1680 C CA . GLY A 1 210 ? 21.055 2.388 -33.607 1.00 63.62 210 GLY A CA 1
ATOM 1681 C C . GLY A 1 210 ? 22.439 2.994 -33.851 1.00 63.62 210 GLY A C 1
ATOM 1682 O O . GLY A 1 210 ? 23.010 2.809 -34.923 1.00 63.62 210 GLY A O 1
ATOM 1683 N N . TYR A 1 211 ? 23.029 3.624 -32.829 1.00 63.72 211 TYR A N 1
ATOM 1684 C CA . TYR A 1 211 ? 24.404 4.123 -32.883 1.00 63.72 211 TYR A CA 1
ATOM 1685 C C . TYR A 1 211 ? 25.409 2.999 -33.146 1.00 63.72 211 TYR A C 1
ATOM 1687 O O . TYR A 1 211 ? 26.256 3.111 -34.029 1.00 63.72 211 TYR A O 1
ATOM 1695 N N . ARG A 1 212 ? 25.285 1.882 -32.426 1.00 62.31 212 ARG A N 1
ATOM 1696 C CA . ARG A 1 212 ? 26.160 0.726 -32.624 1.00 62.31 212 ARG A CA 1
ATOM 1697 C C . ARG A 1 212 ? 26.012 0.118 -34.021 1.00 62.31 212 ARG A C 1
ATOM 1699 O O . ARG A 1 212 ? 27.022 -0.188 -34.640 1.00 62.31 212 ARG A O 1
ATOM 1706 N N . HIS A 1 213 ? 24.791 -0.007 -34.540 1.00 63.50 213 HIS A N 1
ATOM 1707 C CA . HIS A 1 213 ? 24.552 -0.483 -35.907 1.00 63.50 213 HIS A CA 1
ATOM 1708 C C . HIS A 1 213 ? 25.205 0.419 -36.953 1.00 63.50 213 HIS A C 1
ATOM 1710 O O . HIS A 1 213 ? 25.796 -0.078 -37.909 1.00 63.50 213 HIS A O 1
ATOM 1716 N N . TYR A 1 214 ? 25.167 1.735 -36.740 1.00 59.25 214 TYR A N 1
ATOM 1717 C CA . TYR A 1 214 ? 25.870 2.687 -37.594 1.00 59.25 214 TYR A CA 1
ATOM 1718 C C . TYR A 1 214 ? 27.398 2.513 -37.531 1.00 59.25 214 TYR A C 1
ATOM 1720 O O . TYR A 1 214 ? 28.078 2.701 -38.534 1.00 59.25 214 TYR A O 1
ATOM 1728 N N . GLN A 1 215 ? 27.945 2.114 -36.378 1.00 53.72 215 GLN A N 1
ATOM 1729 C CA . GLN A 1 215 ? 29.375 1.824 -36.225 1.00 53.72 215 GLN A CA 1
ATOM 1730 C C . GLN A 1 215 ? 29.809 0.490 -36.851 1.00 53.72 215 GLN A C 1
ATOM 1732 O O . GLN A 1 215 ? 30.938 0.400 -37.323 1.00 53.72 215 GLN A O 1
ATOM 1737 N N . THR A 1 216 ? 28.956 -0.542 -36.842 1.00 58.53 216 THR A N 1
ATOM 1738 C CA . THR A 1 216 ? 29.324 -1.908 -37.267 1.00 58.53 216 THR A CA 1
ATOM 1739 C C . THR A 1 216 ? 28.860 -2.282 -38.677 1.00 58.53 216 THR A C 1
ATOM 1741 O O . THR A 1 216 ? 29.200 -3.360 -39.152 1.00 58.53 216 THR A O 1
ATOM 1744 N N . GLY A 1 217 ? 28.074 -1.436 -39.355 1.00 51.44 217 GLY A N 1
ATOM 1745 C CA . GLY A 1 217 ? 27.712 -1.586 -40.775 1.00 51.44 217 GLY A CA 1
ATOM 1746 C C . GLY A 1 217 ? 26.776 -2.754 -41.122 1.00 51.44 217 GLY A C 1
ATOM 1747 O O . GLY A 1 217 ? 26.378 -2.892 -42.276 1.00 51.44 217 GLY A O 1
ATOM 1748 N N . SER A 1 218 ? 26.389 -3.580 -40.149 1.00 50.69 218 SER A N 1
ATOM 1749 C CA . SER A 1 218 ? 25.502 -4.732 -40.328 1.00 50.69 218 SER A CA 1
ATOM 1750 C C . SER A 1 218 ? 24.098 -4.452 -39.761 1.00 50.69 218 SER A C 1
ATOM 1752 O O . SER A 1 218 ? 23.958 -4.113 -38.576 1.00 50.69 218 SER A O 1
ATOM 1754 N N . PRO A 1 219 ? 23.029 -4.583 -40.573 1.00 46.56 219 PRO A N 1
ATOM 1755 C CA . PRO A 1 219 ? 21.666 -4.379 -40.101 1.00 46.56 219 PRO A CA 1
ATOM 1756 C C . PRO A 1 219 ? 21.207 -5.599 -39.290 1.00 46.56 219 PRO A C 1
ATOM 1758 O O . PRO A 1 219 ? 20.939 -6.660 -39.848 1.00 46.56 219 PRO A O 1
ATOM 1761 N N . GLN A 1 220 ? 21.078 -5.451 -37.970 1.00 53.28 220 GLN A N 1
ATOM 1762 C CA . GLN A 1 220 ? 20.193 -6.312 -37.173 1.00 53.28 220 GLN A CA 1
ATOM 1763 C C . GLN A 1 220 ? 18.984 -5.479 -36.740 1.00 53.28 220 GLN A C 1
ATOM 1765 O O . GLN A 1 220 ? 19.061 -4.249 -36.692 1.00 53.28 220 GLN A O 1
ATOM 1770 N N . ASN A 1 221 ? 17.862 -6.131 -36.426 1.00 54.56 221 ASN A N 1
ATOM 1771 C CA . ASN A 1 221 ? 16.712 -5.442 -35.840 1.00 54.56 221 ASN A CA 1
ATOM 1772 C C . ASN A 1 221 ? 17.157 -4.630 -34.611 1.00 54.56 221 ASN A C 1
ATOM 1774 O O . ASN A 1 221 ? 17.766 -5.170 -33.687 1.00 54.56 221 ASN A O 1
ATOM 1778 N N . ILE A 1 222 ? 16.836 -3.332 -34.607 1.00 56.97 222 ILE A N 1
ATOM 1779 C CA . ILE A 1 222 ? 17.231 -2.383 -33.550 1.00 56.97 222 ILE A CA 1
ATOM 1780 C C . ILE A 1 222 ? 16.635 -2.807 -32.195 1.00 56.97 222 ILE A C 1
ATOM 1782 O O . ILE A 1 222 ? 17.275 -2.653 -31.154 1.00 56.97 222 ILE A O 1
ATOM 1786 N N . VAL A 1 223 ? 15.438 -3.404 -32.220 1.00 58.69 223 VAL A N 1
ATOM 1787 C CA . VAL A 1 223 ? 14.775 -4.049 -31.081 1.00 58.69 223 VAL A CA 1
ATOM 1788 C C . VAL A 1 223 ? 14.125 -5.342 -31.575 1.00 58.69 223 VAL A C 1
ATOM 1790 O O . VAL A 1 223 ? 13.370 -5.318 -32.543 1.00 58.69 223 VAL A O 1
ATOM 1793 N N . ASP A 1 224 ? 14.422 -6.459 -30.915 1.00 64.38 224 ASP A N 1
ATOM 1794 C CA . ASP A 1 224 ? 13.715 -7.734 -31.080 1.00 64.38 224 ASP A CA 1
ATOM 1795 C C . ASP A 1 224 ? 12.847 -7.994 -29.836 1.00 64.38 224 ASP A C 1
ATOM 1797 O O . ASP A 1 224 ? 13.073 -7.394 -28.779 1.00 64.38 224 ASP A O 1
ATOM 1801 N N . ASN A 1 225 ? 11.869 -8.894 -29.936 1.00 62.19 225 ASN A N 1
ATOM 1802 C CA . ASN A 1 225 ? 10.951 -9.230 -28.845 1.00 62.19 225 ASN A CA 1
ATOM 1803 C C . ASN A 1 225 ? 11.701 -9.653 -27.572 1.00 62.19 225 ASN A C 1
ATOM 1805 O O . ASN A 1 225 ? 11.306 -9.256 -26.481 1.00 62.19 225 ASN A O 1
ATOM 1809 N N . ASN A 1 226 ? 12.835 -10.347 -27.709 1.00 64.81 226 ASN A N 1
ATOM 1810 C CA . ASN A 1 226 ? 13.683 -10.754 -26.582 1.00 64.81 226 ASN A CA 1
ATOM 1811 C C . ASN A 1 226 ? 14.309 -9.555 -25.838 1.00 64.81 226 ASN A C 1
ATOM 1813 O O . ASN A 1 226 ? 14.446 -9.571 -24.615 1.00 64.81 226 ASN A O 1
ATOM 1817 N N . HIS A 1 227 ? 14.673 -8.487 -26.560 1.00 69.94 227 HIS A N 1
ATOM 1818 C CA . HIS A 1 227 ? 15.186 -7.249 -25.960 1.00 69.94 227 HIS A CA 1
ATOM 1819 C C . HIS A 1 227 ? 14.071 -6.481 -25.255 1.00 69.94 227 HIS A C 1
ATOM 1821 O O . HIS A 1 227 ? 14.268 -5.961 -24.158 1.00 69.94 227 HIS A O 1
ATOM 1827 N N . LEU A 1 228 ? 12.894 -6.419 -25.881 1.00 68.25 228 LEU A N 1
ATOM 1828 C CA . LEU A 1 228 ? 11.734 -5.750 -25.309 1.00 68.25 228 LEU A CA 1
ATOM 1829 C C . LEU A 1 228 ? 11.258 -6.454 -24.034 1.00 68.25 228 LEU A C 1
ATOM 1831 O O . LEU A 1 228 ? 10.937 -5.781 -23.058 1.00 68.25 228 LEU A O 1
ATOM 1835 N N . GLU A 1 229 ? 11.260 -7.786 -24.017 1.00 66.62 229 GLU A N 1
ATOM 1836 C CA . GLU A 1 229 ? 10.918 -8.592 -22.845 1.00 66.62 229 GLU A CA 1
ATOM 1837 C C . GLU A 1 229 ? 11.870 -8.311 -21.675 1.00 66.62 229 GLU A C 1
ATOM 1839 O O . GLU A 1 229 ? 11.414 -8.004 -20.573 1.00 66.62 229 GLU A O 1
ATOM 1844 N N . LEU A 1 230 ? 13.184 -8.292 -21.931 1.00 74.62 230 LEU A N 1
ATOM 1845 C CA . LEU A 1 230 ? 14.178 -7.936 -20.920 1.00 74.62 230 LEU A CA 1
ATOM 1846 C C . LEU A 1 230 ? 13.950 -6.523 -20.357 1.00 74.62 230 LEU A C 1
ATOM 1848 O O . LEU A 1 230 ? 13.951 -6.335 -19.140 1.00 74.62 230 LEU A O 1
ATOM 1852 N N . ILE A 1 231 ? 13.743 -5.527 -21.225 1.00 75.06 231 ILE A N 1
ATOM 1853 C CA . ILE A 1 231 ? 13.491 -4.142 -20.796 1.00 75.06 231 ILE A CA 1
ATOM 1854 C C . ILE A 1 231 ? 12.204 -4.076 -19.966 1.00 75.06 231 ILE A C 1
ATOM 1856 O O . ILE A 1 231 ? 12.196 -3.449 -18.911 1.00 75.06 231 ILE A O 1
ATOM 1860 N N . THR A 1 232 ? 11.149 -4.771 -20.393 1.00 76.25 232 THR A N 1
ATOM 1861 C CA . THR A 1 232 ? 9.870 -4.839 -19.670 1.00 76.25 232 THR A CA 1
ATOM 1862 C C . THR A 1 232 ? 10.068 -5.405 -18.264 1.00 76.25 232 THR A C 1
ATOM 1864 O O . THR A 1 232 ? 9.608 -4.807 -17.292 1.00 76.25 232 THR A O 1
ATOM 1867 N N . ASN A 1 233 ? 10.809 -6.509 -18.135 1.00 76.50 233 ASN A N 1
ATOM 1868 C CA . ASN A 1 233 ? 11.104 -7.138 -16.847 1.00 76.50 233 ASN A CA 1
ATOM 1869 C C . ASN A 1 233 ? 11.926 -6.218 -15.932 1.00 76.50 233 ASN A C 1
ATOM 1871 O O . ASN A 1 233 ? 11.620 -6.094 -14.748 1.00 76.50 233 ASN A O 1
ATOM 1875 N N . LEU A 1 234 ? 12.919 -5.506 -16.473 1.00 81.31 234 LEU A N 1
ATOM 1876 C CA . LEU A 1 234 ? 13.691 -4.520 -15.710 1.00 81.31 234 LEU A CA 1
ATOM 1877 C C . LEU A 1 234 ? 12.825 -3.347 -15.229 1.00 81.31 234 LEU A C 1
ATOM 1879 O O . LEU A 1 234 ? 12.972 -2.916 -14.086 1.00 81.31 234 LEU A O 1
ATOM 1883 N N . VAL A 1 235 ? 11.905 -2.855 -16.063 1.00 82.12 235 VAL A N 1
ATOM 1884 C CA . VAL A 1 235 ? 10.965 -1.788 -15.680 1.00 82.12 235 VAL A CA 1
ATOM 1885 C C . VAL A 1 235 ? 10.008 -2.272 -14.594 1.00 82.12 235 VAL A C 1
ATOM 1887 O O . VAL A 1 235 ? 9.771 -1.542 -13.637 1.00 82.12 235 VAL A O 1
ATOM 1890 N N . PHE A 1 236 ? 9.510 -3.508 -14.680 1.00 82.06 236 PHE A N 1
ATOM 1891 C CA . PHE A 1 236 ? 8.686 -4.097 -13.620 1.00 82.06 236 PHE A CA 1
ATOM 1892 C C . PHE A 1 236 ? 9.419 -4.133 -12.276 1.00 82.06 236 PHE A C 1
ATOM 1894 O O . PHE A 1 236 ? 8.867 -3.678 -11.276 1.00 82.06 236 PHE A O 1
ATOM 1901 N N . LEU A 1 237 ? 10.666 -4.617 -12.254 1.00 82.75 237 LEU A N 1
ATOM 1902 C CA . LEU A 1 237 ? 11.487 -4.653 -11.037 1.00 82.75 237 LEU A CA 1
ATOM 1903 C C . LEU A 1 237 ? 11.767 -3.252 -10.496 1.00 82.75 237 LEU A C 1
ATOM 1905 O O . LEU A 1 237 ? 11.805 -3.038 -9.287 1.00 82.75 237 LEU A O 1
ATOM 1909 N N . PHE A 1 238 ? 11.957 -2.288 -11.391 1.00 84.12 238 PHE A N 1
ATOM 1910 C CA . PHE A 1 238 ? 12.186 -0.904 -11.022 1.00 84.12 238 PHE A CA 1
ATOM 1911 C C . PHE A 1 238 ? 10.952 -0.256 -10.381 1.00 84.12 238 PHE A C 1
ATOM 1913 O O . PHE A 1 238 ? 11.059 0.355 -9.319 1.00 84.12 238 PHE A O 1
ATOM 1920 N N . GLU A 1 239 ? 9.771 -0.435 -10.975 1.00 81.50 239 GLU A N 1
ATOM 1921 C CA . GLU A 1 239 ? 8.505 0.048 -10.411 1.00 81.50 239 GLU A CA 1
ATOM 1922 C C . GLU A 1 239 ? 8.162 -0.658 -9.090 1.00 81.50 239 GLU A C 1
ATOM 1924 O O . GLU A 1 239 ? 7.657 -0.021 -8.160 1.00 81.50 239 GLU A O 1
ATOM 1929 N N . GLU A 1 240 ? 8.483 -1.952 -8.963 1.00 80.81 240 GLU A N 1
ATOM 1930 C CA . GLU A 1 240 ? 8.367 -2.698 -7.705 1.00 80.81 240 GLU A CA 1
ATOM 1931 C C . GLU A 1 240 ? 9.264 -2.066 -6.624 1.00 80.81 240 GLU A C 1
ATOM 1933 O O . GLU A 1 240 ? 8.786 -1.738 -5.533 1.00 80.81 240 GLU A O 1
ATOM 1938 N N . ALA A 1 241 ? 10.529 -1.785 -6.960 1.00 83.25 241 ALA A N 1
ATOM 1939 C CA . ALA A 1 241 ? 11.486 -1.138 -6.064 1.00 83.25 241 ALA A CA 1
ATOM 1940 C C . ALA A 1 241 ? 10.993 0.228 -5.575 1.00 83.25 241 ALA A C 1
ATOM 1942 O O . ALA A 1 241 ? 11.074 0.531 -4.382 1.00 83.25 241 ALA A O 1
ATOM 1943 N N . LEU A 1 242 ? 10.478 1.054 -6.490 1.00 81.06 242 LEU A N 1
ATOM 1944 C CA . LEU A 1 242 ? 9.980 2.391 -6.178 1.00 81.06 242 LEU A CA 1
ATOM 1945 C C . LEU A 1 242 ? 8.697 2.350 -5.342 1.00 81.06 242 LEU A C 1
ATOM 1947 O O . LEU A 1 242 ? 8.519 3.172 -4.440 1.00 81.06 242 LEU A O 1
ATOM 1951 N N . THR A 1 243 ? 7.806 1.396 -5.613 1.00 81.44 243 THR A N 1
ATOM 1952 C CA . THR A 1 243 ? 6.504 1.321 -4.942 1.00 81.44 243 THR A CA 1
ATOM 1953 C C . THR A 1 243 ? 6.607 0.686 -3.560 1.00 81.44 243 THR A C 1
ATOM 1955 O O . THR A 1 243 ? 6.079 1.243 -2.594 1.00 81.44 243 THR A O 1
ATOM 1958 N N . PHE A 1 244 ? 7.306 -0.445 -3.448 1.00 80.25 244 PHE A N 1
ATOM 1959 C CA . PHE A 1 244 ? 7.370 -1.255 -2.229 1.00 80.25 244 PHE A CA 1
ATOM 1960 C C . PHE A 1 244 ? 8.648 -1.038 -1.407 1.00 80.25 244 PHE A C 1
ATOM 1962 O O . PHE A 1 244 ? 8.713 -1.477 -0.259 1.00 80.25 244 PHE A O 1
ATOM 1969 N N . GLY A 1 245 ? 9.658 -0.350 -1.951 1.00 73.75 245 GLY A N 1
ATOM 1970 C CA . GLY A 1 245 ? 10.954 -0.168 -1.290 1.00 73.75 245 GLY A CA 1
ATOM 1971 C C . GLY A 1 245 ? 11.829 -1.428 -1.299 1.00 73.75 245 GLY A C 1
ATOM 1972 O O . GLY A 1 245 ? 12.756 -1.532 -0.497 1.00 73.75 245 GLY A O 1
ATOM 1973 N N . GLY A 1 246 ? 11.528 -2.387 -2.177 1.00 73.56 246 GLY A N 1
ATOM 1974 C CA . GLY A 1 246 ? 12.233 -3.657 -2.326 1.00 73.56 246 GLY A CA 1
ATOM 1975 C C . GLY A 1 246 ? 11.854 -4.348 -3.635 1.00 73.56 246 GLY A C 1
ATOM 1976 O O . GLY A 1 246 ? 10.869 -3.977 -4.263 1.00 73.56 246 GLY A O 1
ATOM 1977 N N . ILE A 1 247 ? 12.656 -5.330 -4.045 1.00 75.19 247 ILE A N 1
ATOM 1978 C CA . ILE A 1 247 ? 12.491 -6.076 -5.301 1.00 75.19 247 ILE A CA 1
ATOM 1979 C C . ILE 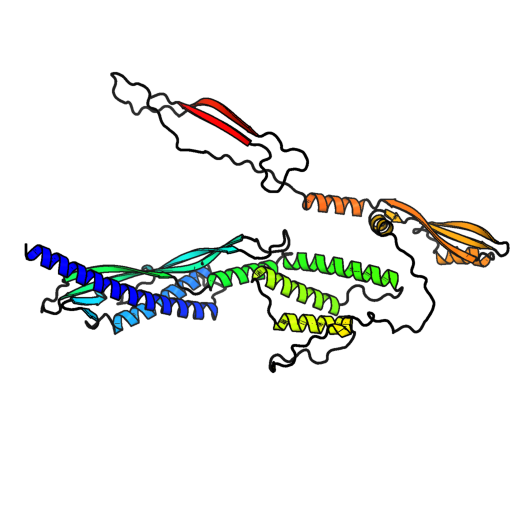A 1 247 ? 12.374 -7.560 -4.972 1.00 75.19 247 ILE A C 1
ATOM 1981 O O . ILE A 1 247 ? 13.071 -8.040 -4.071 1.00 75.19 247 ILE A O 1
ATOM 1985 N N . ASN A 1 248 ? 11.552 -8.300 -5.716 1.00 73.12 248 ASN A N 1
ATOM 1986 C CA . ASN A 1 248 ? 11.550 -9.753 -5.638 1.00 73.12 248 ASN A CA 1
ATOM 1987 C C . ASN A 1 248 ? 12.906 -10.328 -6.118 1.00 73.12 248 ASN A C 1
ATOM 1989 O O . ASN A 1 248 ? 13.237 -10.231 -7.305 1.00 73.12 248 ASN A O 1
ATOM 1993 N N . PRO A 1 249 ? 13.697 -10.968 -5.235 1.00 70.75 249 PRO A N 1
ATOM 1994 C CA . PRO A 1 249 ? 15.036 -11.438 -5.583 1.00 70.75 249 PRO A CA 1
ATOM 1995 C C . PRO A 1 249 ? 15.025 -12.526 -6.662 1.00 70.75 249 PRO A C 1
ATOM 1997 O O . PRO A 1 249 ? 15.961 -12.596 -7.454 1.00 70.75 249 PRO A O 1
ATOM 2000 N N . SER A 1 250 ? 13.977 -13.353 -6.733 1.00 69.56 250 SER A N 1
ATOM 2001 C CA . SER A 1 250 ? 13.857 -14.394 -7.759 1.00 69.56 250 SER A CA 1
ATOM 2002 C C . SER A 1 250 ? 13.711 -13.785 -9.151 1.00 69.56 250 SER A C 1
ATOM 2004 O O . SER A 1 250 ? 14.448 -14.156 -10.059 1.00 69.56 250 SER A O 1
ATOM 2006 N N . LEU A 1 251 ? 12.839 -12.782 -9.293 1.00 69.38 251 LEU A N 1
ATOM 2007 C CA . LEU A 1 251 ? 12.645 -12.091 -10.568 1.00 69.38 251 LEU A CA 1
ATOM 2008 C C . LEU A 1 251 ? 13.891 -11.300 -10.988 1.00 69.38 251 LEU A C 1
ATOM 2010 O O . LEU A 1 251 ? 14.206 -11.235 -12.173 1.00 69.38 251 LEU A O 1
ATOM 2014 N N . LEU A 1 252 ? 14.638 -10.740 -10.031 1.00 71.94 252 LEU A N 1
ATOM 2015 C CA . LEU A 1 252 ? 15.921 -10.094 -10.315 1.00 71.94 252 LEU A CA 1
ATOM 2016 C C . LEU A 1 252 ? 16.948 -11.089 -10.873 1.00 71.94 252 LEU A C 1
ATOM 2018 O O . LEU A 1 252 ? 17.637 -10.779 -11.843 1.00 71.94 252 LEU A O 1
ATOM 2022 N N . ILE A 1 253 ? 17.047 -12.285 -10.286 1.00 69.06 253 ILE A N 1
ATOM 2023 C CA . ILE A 1 253 ? 17.934 -13.347 -10.781 1.00 69.06 253 ILE A CA 1
ATOM 2024 C C . ILE A 1 253 ? 17.532 -13.758 -12.199 1.00 69.06 253 ILE A C 1
ATOM 2026 O O . ILE A 1 253 ? 18.402 -13.887 -13.062 1.00 69.06 253 ILE A O 1
ATOM 2030 N N . ASP A 1 254 ? 16.237 -13.928 -12.456 1.00 69.25 254 ASP A N 1
ATOM 2031 C CA . ASP A 1 254 ? 15.736 -14.291 -13.781 1.00 69.25 254 ASP A CA 1
ATOM 2032 C C . ASP A 1 254 ? 16.015 -13.186 -14.809 1.00 69.25 254 ASP A C 1
ATOM 2034 O O . ASP A 1 254 ? 16.503 -13.481 -15.899 1.00 69.25 254 ASP A O 1
ATOM 2038 N N . ALA A 1 255 ? 15.848 -11.911 -14.443 1.00 73.88 255 ALA A N 1
ATOM 2039 C CA . ALA A 1 255 ? 16.209 -10.778 -15.296 1.00 73.88 255 ALA A CA 1
ATOM 2040 C C . ALA A 1 255 ? 17.718 -10.727 -15.597 1.00 73.88 255 ALA A C 1
ATOM 2042 O O . ALA A 1 255 ? 18.120 -10.436 -16.725 1.00 73.88 255 ALA A O 1
ATOM 2043 N N . VAL A 1 256 ? 18.579 -11.056 -14.628 1.00 71.69 256 VAL A N 1
ATOM 2044 C CA . VAL A 1 256 ? 20.036 -11.146 -14.835 1.00 71.69 256 VAL A CA 1
ATOM 2045 C C . VAL A 1 256 ? 20.399 -12.318 -15.754 1.00 71.69 256 VAL A C 1
ATOM 2047 O O . VAL A 1 256 ? 21.228 -12.157 -16.652 1.00 71.69 256 VAL A O 1
ATOM 2050 N N . LYS A 1 257 ? 19.764 -13.484 -15.588 1.00 68.75 257 LYS A N 1
ATOM 2051 C CA . LYS A 1 257 ? 19.948 -14.637 -16.487 1.00 68.75 257 LYS A CA 1
ATOM 2052 C C . LYS A 1 257 ? 19.483 -14.322 -17.907 1.00 68.75 257 LYS A C 1
ATOM 2054 O O . LYS A 1 257 ? 20.201 -14.618 -18.860 1.00 68.75 257 LYS A O 1
ATOM 2059 N N . GLN A 1 258 ? 18.328 -13.673 -18.045 1.00 68.88 258 GLN A N 1
ATOM 2060 C CA . GLN A 1 258 ? 17.799 -13.215 -19.327 1.00 68.88 258 GLN A CA 1
ATOM 2061 C C . GLN A 1 258 ? 18.733 -12.186 -19.969 1.00 68.88 258 GLN A C 1
ATOM 2063 O O . GLN A 1 258 ? 19.023 -12.298 -21.153 1.00 68.88 258 GLN A O 1
ATOM 2068 N N . THR A 1 259 ? 19.283 -11.250 -19.186 1.00 70.75 259 THR A N 1
ATOM 2069 C CA . THR A 1 259 ? 20.317 -10.307 -19.644 1.00 70.75 259 THR A CA 1
ATOM 2070 C C . THR A 1 259 ? 21.513 -11.065 -20.213 1.00 70.75 259 THR A C 1
ATOM 2072 O O . THR A 1 259 ? 21.925 -10.789 -21.336 1.00 70.75 259 THR A O 1
ATOM 2075 N N . LYS A 1 260 ? 22.043 -12.057 -19.482 1.00 67.94 260 LYS A N 1
ATOM 2076 C CA . LYS A 1 260 ? 23.164 -12.873 -19.963 1.00 67.94 260 LYS A CA 1
ATOM 2077 C C . LYS A 1 260 ? 22.818 -13.541 -21.292 1.00 67.94 260 LYS A C 1
ATOM 2079 O O . LYS A 1 260 ? 23.525 -13.305 -22.256 1.00 67.94 260 LYS A O 1
ATOM 2084 N N . SER A 1 261 ? 21.712 -14.282 -21.356 1.00 68.38 261 SER A N 1
ATOM 2085 C CA . SER A 1 261 ? 21.271 -15.002 -22.562 1.00 68.38 261 SER A CA 1
ATOM 2086 C C . SER A 1 261 ? 21.077 -14.083 -23.774 1.00 68.38 261 SER A C 1
ATOM 2088 O O . SER A 1 261 ? 21.556 -14.379 -24.867 1.00 68.38 261 SER A O 1
ATOM 2090 N N . VAL A 1 262 ? 20.432 -12.932 -23.573 1.00 68.56 262 VAL A N 1
ATOM 2091 C CA . VAL A 1 262 ? 20.170 -11.941 -24.622 1.00 68.56 262 VAL A CA 1
ATOM 2092 C C . VAL A 1 262 ? 21.462 -11.341 -25.181 1.00 68.56 262 VAL A C 1
ATOM 2094 O O . VAL A 1 262 ? 21.574 -11.146 -26.390 1.00 68.56 262 VAL A O 1
ATOM 2097 N N . PHE A 1 263 ? 22.435 -11.032 -24.321 1.00 66.62 263 PHE A N 1
ATOM 2098 C CA . PHE A 1 263 ? 23.670 -10.371 -24.747 1.00 66.62 263 PHE A CA 1
ATOM 2099 C C . PHE A 1 263 ? 24.801 -11.339 -25.124 1.00 66.62 263 PHE A C 1
ATOM 2101 O O . PHE A 1 263 ? 25.670 -10.940 -25.895 1.00 66.62 263 PHE A O 1
ATOM 2108 N N . SER A 1 264 ? 24.790 -12.585 -24.637 1.00 65.69 264 SER A N 1
ATOM 2109 C CA . SER A 1 264 ? 25.748 -13.633 -25.026 1.00 65.69 264 SER A CA 1
ATOM 2110 C C . SER A 1 264 ? 25.306 -14.436 -26.252 1.00 65.69 264 SER A C 1
ATOM 2112 O O . SER A 1 264 ? 26.121 -15.139 -26.839 1.00 65.69 264 SER A O 1
ATOM 2114 N N . GLY A 1 265 ? 24.029 -14.356 -26.648 1.00 57.16 265 GLY A N 1
ATOM 2115 C CA . GLY A 1 265 ? 23.474 -15.160 -27.741 1.00 57.16 265 GLY A CA 1
ATOM 2116 C C . GLY A 1 265 ? 23.266 -16.639 -27.385 1.00 57.16 265 GLY A C 1
ATOM 2117 O O . GLY A 1 265 ? 22.880 -17.427 -28.247 1.00 57.16 265 GLY A O 1
ATOM 2118 N N . GLU A 1 266 ? 23.491 -17.034 -26.129 1.00 56.19 266 GLU A N 1
ATOM 2119 C CA . GLU A 1 266 ? 23.246 -18.397 -25.660 1.00 56.19 266 GLU A CA 1
ATOM 2120 C C . GLU A 1 266 ? 21.749 -18.610 -25.395 1.00 56.19 266 GLU A C 1
ATOM 2122 O O . GLU A 1 266 ? 21.163 -17.988 -24.506 1.00 56.19 266 GLU A O 1
ATOM 2127 N N . THR A 1 267 ? 21.112 -19.534 -26.118 1.00 45.88 267 THR A N 1
ATOM 2128 C CA . THR A 1 267 ? 19.749 -19.993 -25.808 1.00 45.88 267 THR A CA 1
ATOM 2129 C C . THR A 1 267 ? 19.749 -20.797 -24.507 1.00 45.88 267 THR A C 1
ATOM 2131 O O . THR A 1 267 ? 20.225 -21.935 -24.475 1.00 45.88 267 THR A O 1
ATOM 2134 N N . MET A 1 268 ? 19.197 -20.241 -23.424 1.00 48.31 268 MET A N 1
ATOM 2135 C CA . MET A 1 268 ? 18.992 -21.000 -22.189 1.00 48.31 268 MET A CA 1
ATOM 2136 C C . MET A 1 268 ? 17.767 -21.918 -22.307 1.00 48.31 268 MET A C 1
ATOM 2138 O O . MET A 1 268 ? 16.629 -21.465 -22.293 1.00 48.31 268 MET A O 1
ATOM 2142 N N . ASN A 1 269 ? 18.004 -23.231 -22.347 1.00 40.28 269 ASN A N 1
ATOM 2143 C CA . ASN A 1 269 ? 16.961 -24.265 -22.413 1.00 40.28 269 ASN A CA 1
ATOM 2144 C C . ASN A 1 269 ? 16.197 -24.512 -21.094 1.00 40.28 269 ASN A C 1
ATOM 2146 O O . ASN A 1 269 ? 15.368 -25.412 -21.048 1.00 40.28 269 ASN A O 1
ATOM 2150 N N . ASN A 1 270 ? 16.444 -23.757 -20.020 1.00 40.62 270 ASN A N 1
ATOM 2151 C CA . ASN A 1 270 ? 15.805 -23.994 -18.720 1.00 40.62 270 ASN A CA 1
ATOM 2152 C C . ASN A 1 270 ? 15.337 -22.685 -18.078 1.00 40.62 270 ASN A C 1
ATOM 2154 O O . ASN A 1 270 ? 16.000 -22.141 -17.198 1.00 40.62 270 ASN A O 1
ATOM 2158 N N . LEU A 1 271 ? 14.159 -22.213 -18.491 1.00 40.16 271 LEU A N 1
ATOM 2159 C CA . LEU A 1 271 ? 13.444 -21.115 -17.828 1.00 40.16 271 LEU A CA 1
ATOM 2160 C C . LEU A 1 271 ? 12.568 -21.593 -16.649 1.00 40.16 271 LEU A C 1
ATOM 2162 O O . LEU A 1 271 ? 11.775 -20.827 -16.113 1.00 40.16 271 LEU A O 1
ATOM 2166 N N . SER A 1 272 ? 12.669 -22.864 -16.239 1.00 40.41 272 SER A N 1
ATOM 2167 C CA . SER A 1 272 ? 11.852 -23.418 -15.155 1.00 40.41 272 SER A CA 1
ATOM 2168 C C . SER A 1 272 ? 12.689 -24.157 -14.113 1.00 40.41 272 SER A C 1
ATOM 2170 O O . SER A 1 272 ? 13.023 -25.328 -14.286 1.00 40.41 272 SER A O 1
ATOM 2172 N N . SER A 1 273 ? 12.952 -23.514 -12.977 1.00 36.84 273 SER A N 1
ATOM 2173 C CA . SER A 1 273 ? 13.275 -24.229 -11.735 1.00 36.84 273 SER A CA 1
ATOM 2174 C C . SER A 1 273 ? 12.883 -23.421 -10.495 1.00 36.84 273 SER A C 1
ATOM 2176 O O . SER A 1 273 ? 13.702 -23.078 -9.651 1.00 36.84 273 SER A O 1
ATOM 2178 N N . VAL A 1 274 ? 11.578 -23.181 -10.331 1.00 34.62 274 VAL A N 1
ATOM 2179 C CA . VAL A 1 274 ? 11.004 -22.582 -9.107 1.00 34.62 274 VAL A CA 1
ATOM 2180 C C . VAL A 1 274 ? 11.085 -23.515 -7.878 1.00 34.62 274 VAL A C 1
ATOM 2182 O O . VAL A 1 274 ? 10.714 -23.109 -6.789 1.00 34.62 274 VAL A O 1
ATOM 2185 N N . ASN A 1 275 ? 11.632 -24.736 -7.970 1.00 33.16 275 ASN A N 1
ATOM 2186 C CA . ASN A 1 275 ? 11.580 -25.698 -6.852 1.00 33.16 275 ASN A CA 1
ATOM 2187 C C . ASN A 1 275 ? 12.909 -26.305 -6.371 1.00 33.16 275 ASN A C 1
ATOM 2189 O O . ASN A 1 275 ? 12.886 -27.289 -5.636 1.00 33.16 275 ASN A O 1
ATOM 2193 N N . SER A 1 276 ? 14.069 -25.724 -6.681 1.00 34.94 276 SER A N 1
ATOM 2194 C CA . SER A 1 276 ? 15.316 -26.176 -6.039 1.00 34.94 276 SER A CA 1
ATOM 2195 C C . SER A 1 276 ? 16.354 -25.065 -5.910 1.00 34.94 276 SER A C 1
ATOM 2197 O O . SER A 1 276 ? 17.364 -25.054 -6.606 1.00 34.94 276 SER A O 1
ATOM 2199 N N . LEU A 1 277 ? 16.131 -24.132 -4.985 1.00 37.25 277 LEU A N 1
ATOM 2200 C CA . LEU A 1 277 ? 17.198 -23.251 -4.508 1.00 37.25 277 LEU A CA 1
ATOM 2201 C C . LEU A 1 277 ? 17.932 -23.938 -3.349 1.00 37.25 277 LEU A C 1
ATOM 2203 O O . LEU A 1 277 ? 17.747 -23.601 -2.182 1.00 37.25 277 LEU A O 1
ATOM 2207 N N . THR A 1 278 ? 18.769 -24.928 -3.672 1.00 34.91 278 THR A N 1
ATOM 2208 C CA . THR A 1 278 ? 19.911 -25.265 -2.812 1.00 34.91 278 THR A CA 1
ATOM 2209 C C . THR A 1 278 ? 20.974 -24.183 -2.988 1.00 34.91 278 THR A C 1
ATOM 2211 O O . THR A 1 278 ? 21.221 -23.697 -4.087 1.00 34.91 278 THR A O 1
ATOM 2214 N N . SER A 1 279 ? 21.560 -23.771 -1.871 1.00 39.75 279 SER A N 1
ATOM 2215 C CA . SER A 1 279 ? 22.298 -22.530 -1.614 1.00 39.75 279 SER A CA 1
ATOM 2216 C C . SER A 1 279 ? 23.632 -22.311 -2.360 1.00 39.75 279 SER A C 1
ATOM 2218 O O . SER A 1 279 ? 24.523 -21.682 -1.796 1.00 39.75 279 SER A O 1
ATOM 2220 N N . SER A 1 280 ? 23.816 -22.797 -3.591 1.00 38.16 280 SER A N 1
ATOM 2221 C CA . SER A 1 280 ? 25.087 -22.668 -4.333 1.00 38.16 280 SER A CA 1
ATOM 2222 C C . SER A 1 280 ? 25.051 -21.787 -5.588 1.00 38.16 280 SER A C 1
ATOM 2224 O O . SER A 1 280 ? 26.112 -21.355 -6.024 1.00 38.16 280 SER A O 1
ATOM 2226 N N . ASP A 1 281 ? 23.886 -21.418 -6.126 1.00 37.59 281 ASP A N 1
ATOM 2227 C CA . ASP A 1 281 ? 23.813 -20.752 -7.446 1.00 37.59 281 ASP A CA 1
ATOM 2228 C C . ASP A 1 281 ? 23.735 -19.214 -7.380 1.00 37.59 281 ASP A C 1
ATOM 2230 O O . ASP A 1 281 ? 23.169 -18.553 -8.248 1.00 37.59 281 ASP A O 1
ATOM 2234 N N . TRP A 1 282 ? 24.332 -18.620 -6.344 1.00 37.22 282 TRP A N 1
ATOM 2235 C CA . TRP A 1 282 ? 24.427 -17.161 -6.171 1.00 37.22 282 TRP A CA 1
ATOM 2236 C C . TRP A 1 282 ? 25.608 -16.537 -6.933 1.00 37.22 282 TRP A C 1
ATOM 2238 O O . TRP A 1 282 ? 25.810 -15.324 -6.878 1.00 37.22 282 TRP A O 1
ATOM 2248 N N . MET A 1 283 ? 26.407 -17.338 -7.644 1.00 34.88 283 MET A N 1
ATOM 2249 C CA . MET A 1 283 ? 27.519 -16.828 -8.445 1.00 34.88 283 MET A CA 1
ATOM 2250 C C . MET A 1 283 ? 27.059 -16.450 -9.852 1.00 34.88 283 MET A C 1
ATOM 2252 O O . MET A 1 283 ? 27.157 -17.230 -10.795 1.00 34.88 283 MET A O 1
ATOM 2256 N N . VAL A 1 284 ? 26.614 -15.205 -10.008 1.00 39.28 284 VAL A N 1
ATOM 2257 C CA . VAL A 1 284 ? 26.620 -14.544 -11.317 1.00 39.28 284 VAL A CA 1
ATOM 2258 C C . VAL A 1 284 ? 28.039 -14.027 -11.553 1.00 39.28 284 VAL A C 1
ATOM 2260 O O . VAL A 1 284 ? 28.458 -13.048 -10.933 1.00 39.28 284 VAL A O 1
ATOM 2263 N N . SER A 1 285 ? 28.806 -14.692 -12.420 1.00 35.69 285 SER A N 1
ATOM 2264 C CA . SER A 1 285 ? 30.111 -14.175 -12.837 1.00 35.69 285 SER A CA 1
ATOM 2265 C C . SER A 1 285 ? 29.933 -13.123 -13.930 1.00 35.69 285 SER A C 1
ATOM 2267 O O . SER A 1 285 ? 29.511 -13.431 -15.041 1.00 35.69 285 SER A O 1
ATOM 2269 N N . PHE A 1 286 ? 30.280 -11.872 -13.624 1.00 39.03 286 PHE A N 1
ATOM 2270 C CA . PHE A 1 286 ? 30.302 -10.767 -14.593 1.00 39.03 286 PHE A CA 1
ATOM 2271 C C . PHE A 1 286 ? 31.567 -10.770 -15.467 1.00 39.03 286 PHE A C 1
ATOM 2273 O O . PHE A 1 286 ? 31.740 -9.885 -16.302 1.00 39.03 286 PHE A O 1
ATOM 2280 N N . SER A 1 287 ? 32.473 -11.736 -15.271 1.00 38.53 287 SER A N 1
ATOM 2281 C CA . SER A 1 287 ? 33.677 -11.894 -16.096 1.00 38.53 287 SER A CA 1
ATOM 2282 C C . SER A 1 287 ? 33.343 -12.170 -17.561 1.00 38.53 287 SER A C 1
ATOM 2284 O O . SER A 1 287 ? 34.066 -11.699 -18.427 1.00 38.53 287 SER A O 1
ATOM 2286 N N . ASP A 1 288 ? 32.225 -12.844 -17.827 1.00 38.00 288 ASP A N 1
ATOM 2287 C CA . ASP A 1 288 ? 31.809 -13.241 -19.179 1.00 38.00 288 ASP A CA 1
ATOM 2288 C C . ASP A 1 288 ? 31.182 -12.064 -19.951 1.00 38.00 288 ASP A C 1
ATOM 2290 O O . ASP A 1 288 ? 31.156 -12.053 -21.172 1.00 38.00 288 ASP A O 1
ATOM 2294 N N . LEU A 1 289 ? 30.731 -11.014 -19.247 1.00 35.53 289 LEU A N 1
ATOM 2295 C CA . LEU A 1 289 ? 30.279 -9.754 -19.859 1.00 35.53 289 LEU A CA 1
ATOM 2296 C C . LEU A 1 289 ? 31.451 -8.858 -20.303 1.00 35.53 289 LEU A C 1
ATOM 2298 O O . LEU A 1 289 ? 31.220 -7.785 -20.859 1.00 35.53 289 LEU A O 1
ATOM 2302 N N . LYS A 1 290 ? 32.701 -9.259 -20.018 1.00 35.69 290 LYS A N 1
ATOM 2303 C CA . LYS A 1 290 ? 33.906 -8.585 -20.525 1.00 35.69 290 LYS A CA 1
ATOM 2304 C C . LYS A 1 290 ? 34.361 -9.107 -21.882 1.00 35.69 290 LYS A C 1
ATOM 2306 O O . LYS A 1 290 ? 35.211 -8.452 -22.485 1.00 35.69 290 LYS A O 1
ATOM 2311 N N . GLU A 1 291 ? 33.849 -10.242 -22.355 1.00 35.03 291 GLU A N 1
ATOM 2312 C CA . GLU A 1 291 ? 34.124 -10.655 -23.727 1.00 35.03 291 GLU A CA 1
ATOM 2313 C C . GLU A 1 291 ? 33.407 -9.711 -24.686 1.00 35.03 291 GLU A C 1
ATOM 2315 O O . GLU A 1 291 ? 32.256 -9.318 -24.482 1.00 35.03 291 GLU A O 1
ATOM 2320 N N . SER A 1 292 ? 34.162 -9.264 -25.689 1.00 35.25 292 SER A N 1
ATOM 2321 C CA . SER A 1 292 ? 33.723 -8.363 -26.743 1.00 35.25 292 SER A CA 1
ATOM 2322 C C . SER A 1 292 ? 32.359 -8.797 -27.248 1.00 35.25 292 SER A C 1
ATOM 2324 O O . SER A 1 292 ? 32.218 -9.874 -27.817 1.00 35.25 292 SER A O 1
ATOM 2326 N N . PHE A 1 293 ? 31.361 -7.947 -27.010 1.00 37.50 293 PHE A N 1
ATOM 2327 C CA . PHE A 1 293 ? 30.008 -8.091 -27.522 1.00 37.50 293 PHE A CA 1
ATOM 2328 C C . PHE A 1 293 ? 30.012 -8.607 -28.969 1.00 37.50 293 PHE A C 1
ATOM 2330 O O . PHE A 1 293 ? 30.231 -7.795 -29.866 1.00 37.50 293 PHE A O 1
ATOM 2337 N N . ALA A 1 294 ? 29.733 -9.897 -29.166 1.00 36.81 294 ALA A N 1
ATOM 2338 C CA . ALA A 1 294 ? 29.469 -10.548 -30.448 1.00 36.81 294 ALA A CA 1
ATOM 2339 C C . ALA A 1 294 ? 30.194 -9.905 -31.649 1.00 36.81 294 ALA A C 1
ATOM 2341 O O . ALA A 1 294 ? 29.569 -9.268 -32.501 1.00 36.81 294 ALA A O 1
ATOM 2342 N N . GLU A 1 295 ? 31.515 -10.058 -31.707 1.00 39.38 295 GLU A N 1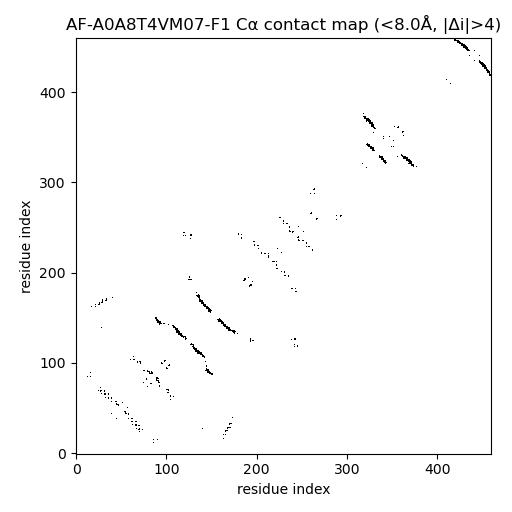
ATOM 2343 C CA . GLU A 1 295 ? 32.147 -10.268 -33.008 1.00 39.38 295 GLU A CA 1
ATOM 2344 C C . GLU A 1 295 ? 31.932 -11.736 -33.399 1.00 39.38 295 GLU A C 1
ATOM 2346 O O . GLU A 1 295 ? 31.824 -12.601 -32.536 1.00 39.38 295 GLU A O 1
ATOM 2351 N N . GLU A 1 296 ? 31.856 -11.979 -34.708 1.00 40.84 296 GLU A N 1
ATOM 2352 C CA . GLU A 1 296 ? 31.774 -13.287 -35.379 1.00 40.84 296 GLU A CA 1
ATOM 2353 C C . GLU A 1 296 ? 30.376 -13.842 -35.702 1.00 40.84 296 GLU A C 1
ATOM 2355 O O . GLU A 1 296 ? 29.920 -14.846 -35.171 1.00 40.84 296 GLU A O 1
ATOM 2360 N N . THR A 1 297 ? 29.747 -13.259 -36.730 1.00 33.41 297 THR A N 1
ATOM 2361 C CA . THR A 1 297 ? 29.131 -14.063 -37.819 1.00 33.41 297 THR A CA 1
ATOM 2362 C C . THR A 1 297 ? 29.358 -13.466 -39.217 1.00 33.41 297 THR A C 1
ATOM 2364 O O . THR A 1 297 ? 28.627 -13.765 -40.157 1.00 33.41 297 THR A O 1
ATOM 2367 N N . SER A 1 298 ? 30.407 -12.665 -39.412 1.00 33.50 298 SER A N 1
ATOM 2368 C CA . SER A 1 298 ? 30.873 -12.330 -40.760 1.00 33.50 298 SER A CA 1
ATOM 2369 C C . SER A 1 298 ? 32.391 -12.361 -40.793 1.00 33.50 298 SER A C 1
ATOM 2371 O O . SER A 1 298 ? 33.059 -11.455 -40.300 1.00 33.50 298 SER A O 1
ATOM 2373 N N . THR A 1 299 ? 32.926 -13.435 -41.361 1.00 31.98 299 THR A N 1
ATOM 2374 C CA . THR A 1 299 ? 34.292 -13.494 -41.869 1.00 31.98 299 THR A CA 1
ATOM 2375 C C . THR A 1 299 ? 34.439 -12.440 -42.961 1.00 31.98 299 THR A C 1
ATOM 2377 O O . THR A 1 299 ? 34.064 -12.707 -44.094 1.00 31.98 299 THR A O 1
ATOM 2380 N N . ASP A 1 300 ? 34.914 -11.251 -42.611 1.00 30.58 300 ASP A N 1
ATOM 2381 C CA . ASP A 1 300 ? 35.608 -10.349 -43.530 1.00 30.58 300 ASP A CA 1
ATOM 2382 C C . ASP A 1 300 ? 36.435 -9.358 -42.702 1.00 30.58 300 ASP A C 1
ATOM 2384 O O . ASP A 1 300 ? 35.987 -8.289 -42.287 1.00 30.58 300 ASP A O 1
ATOM 2388 N N . GLU A 1 301 ? 37.679 -9.754 -42.430 1.00 36.56 301 GLU A N 1
ATOM 2389 C CA . GLU A 1 301 ? 38.731 -8.853 -41.975 1.00 36.56 301 GLU A CA 1
ATOM 2390 C C . GLU A 1 301 ? 39.027 -7.829 -43.082 1.00 36.56 301 GLU A C 1
ATOM 2392 O O . GLU A 1 301 ? 39.828 -8.075 -43.984 1.00 36.56 301 GLU A O 1
ATOM 2397 N N . GLN A 1 302 ? 38.441 -6.635 -43.000 1.00 34.62 302 GLN A N 1
ATOM 2398 C CA . GLN A 1 302 ? 39.047 -5.456 -43.614 1.00 34.62 302 GLN A CA 1
ATOM 2399 C C . GLN A 1 302 ? 39.033 -4.268 -42.656 1.00 34.62 302 GLN A C 1
ATOM 2401 O O . GLN A 1 302 ? 37.993 -3.712 -42.325 1.00 34.62 302 GLN A O 1
ATOM 2406 N N . ASN A 1 303 ? 40.249 -3.882 -42.256 1.00 36.94 303 ASN A N 1
ATOM 2407 C CA . ASN A 1 303 ? 40.661 -2.633 -41.613 1.00 36.94 303 ASN A CA 1
ATOM 2408 C C . ASN A 1 303 ? 39.749 -1.421 -41.913 1.00 36.94 303 ASN A C 1
ATOM 2410 O O . ASN A 1 303 ? 40.070 -0.586 -42.763 1.00 36.94 303 ASN A O 1
ATOM 2414 N N . SER A 1 304 ? 38.664 -1.240 -41.161 1.00 32.88 304 SER A N 1
ATOM 2415 C CA . SER A 1 304 ? 37.946 0.032 -41.126 1.00 32.88 304 SER A CA 1
ATOM 2416 C C . SER A 1 304 ? 38.573 0.909 -40.045 1.00 32.88 304 SER A C 1
ATOM 2418 O O . SER A 1 304 ? 38.364 0.695 -38.850 1.00 32.88 304 SER A O 1
ATOM 2420 N N . LYS A 1 305 ? 39.376 1.900 -40.452 1.00 36.53 305 LYS A N 1
ATOM 2421 C CA . LYS A 1 305 ? 39.847 2.965 -39.553 1.00 36.53 305 LYS A CA 1
ATOM 2422 C C . LYS A 1 305 ? 38.635 3.565 -38.836 1.00 36.53 305 LYS A C 1
ATOM 2424 O O . LYS A 1 305 ? 37.776 4.150 -39.491 1.00 36.53 305 LYS A O 1
ATOM 2429 N N . GLN A 1 306 ? 38.584 3.423 -37.511 1.00 33.75 306 GLN A N 1
ATOM 2430 C CA . GLN A 1 306 ? 37.566 4.039 -36.662 1.00 33.75 306 GLN A CA 1
ATOM 2431 C C . GLN A 1 306 ? 37.508 5.546 -36.953 1.00 33.75 306 GLN A C 1
ATOM 2433 O O . GLN A 1 306 ? 38.449 6.284 -36.653 1.00 33.75 306 GLN A O 1
ATOM 2438 N N . GLN A 1 307 ? 36.423 6.002 -37.581 1.00 38.41 307 GLN A N 1
ATOM 2439 C CA . GLN A 1 307 ? 36.181 7.427 -37.778 1.00 38.41 307 GLN A CA 1
ATOM 2440 C C . GLN A 1 307 ? 35.753 8.041 -36.445 1.00 38.41 307 GLN A C 1
ATOM 2442 O O . GLN A 1 307 ? 34.794 7.599 -35.813 1.00 38.41 307 GLN A O 1
ATOM 2447 N N . LEU A 1 308 ? 36.483 9.069 -36.014 1.00 33.47 308 LEU A N 1
ATOM 2448 C CA . LEU A 1 308 ? 36.149 9.849 -34.830 1.00 33.47 308 LEU A CA 1
ATOM 2449 C C . LEU A 1 308 ? 34.884 10.667 -35.134 1.00 33.47 308 LEU A C 1
ATOM 2451 O O . LEU A 1 308 ? 34.925 11.586 -35.951 1.00 33.47 308 LEU A O 1
ATOM 2455 N N . VAL A 1 309 ? 33.756 10.321 -34.512 1.00 42.19 309 VAL A N 1
ATOM 2456 C CA . VAL A 1 309 ? 32.484 11.022 -34.739 1.00 42.19 309 VAL A CA 1
ATOM 2457 C C . VAL A 1 309 ? 32.334 12.177 -33.753 1.00 42.19 309 VAL A C 1
ATOM 2459 O O . VAL A 1 309 ? 32.431 12.002 -32.539 1.00 42.19 309 VAL A O 1
ATOM 2462 N N . ASN A 1 310 ? 32.066 13.370 -34.281 1.00 44.56 310 ASN A N 1
ATOM 2463 C CA . ASN A 1 310 ? 31.725 14.543 -33.489 1.00 44.56 310 ASN A CA 1
ATOM 2464 C C . ASN A 1 310 ? 30.255 14.444 -33.043 1.00 44.56 310 ASN A C 1
ATOM 2466 O O . ASN A 1 310 ? 29.349 14.451 -33.867 1.00 44.56 310 ASN A O 1
ATOM 2470 N N . ILE A 1 311 ? 29.992 14.362 -31.739 1.00 41.25 311 ILE A N 1
ATOM 2471 C CA . ILE A 1 311 ? 28.631 14.228 -31.181 1.00 41.25 311 ILE A CA 1
ATOM 2472 C C . ILE A 1 311 ? 27.733 15.419 -31.579 1.00 41.25 311 ILE A C 1
ATOM 2474 O O . ILE A 1 311 ? 26.523 15.263 -31.757 1.00 41.25 311 ILE A O 1
ATOM 2478 N N . SER A 1 312 ? 28.328 16.594 -31.813 1.00 41.94 312 SER A N 1
ATOM 2479 C CA . SER A 1 312 ? 27.622 17.780 -32.315 1.00 41.94 312 SER A CA 1
ATOM 2480 C C . SER A 1 312 ? 27.014 17.567 -33.711 1.00 41.94 312 SER A C 1
ATOM 2482 O O . SER A 1 312 ? 25.989 18.161 -34.052 1.00 41.94 312 SER A O 1
ATOM 2484 N N . ASP A 1 313 ? 27.611 16.692 -34.518 1.00 51.59 313 ASP A N 1
ATOM 2485 C CA . ASP A 1 313 ? 27.169 16.398 -35.880 1.00 51.59 313 ASP A CA 1
ATOM 2486 C C . ASP A 1 313 ? 25.952 15.464 -35.924 1.00 51.59 313 ASP A C 1
ATOM 2488 O O . ASP A 1 313 ? 25.194 15.486 -36.891 1.00 51.59 313 ASP A O 1
ATOM 2492 N N . ILE A 1 314 ? 25.758 14.661 -34.874 1.00 50.38 314 ILE A N 1
ATOM 2493 C CA . ILE A 1 314 ? 24.599 13.771 -34.713 1.00 50.38 314 ILE A CA 1
ATOM 2494 C C . ILE A 1 314 ? 23.414 14.551 -34.136 1.00 50.38 314 ILE A C 1
ATOM 2496 O O . ILE A 1 314 ? 22.285 14.414 -34.592 1.00 50.38 314 ILE A O 1
ATOM 2500 N N . ALA A 1 315 ? 23.658 15.415 -33.148 1.00 50.44 315 ALA A N 1
ATOM 2501 C CA . ALA A 1 315 ? 22.604 16.277 -32.617 1.00 50.44 315 ALA A CA 1
ATOM 2502 C C . ALA A 1 315 ? 22.066 17.233 -33.698 1.00 50.44 315 ALA A C 1
ATOM 2504 O O . ALA A 1 315 ? 20.864 17.487 -33.773 1.00 50.44 315 ALA A O 1
ATOM 2505 N N . SER A 1 316 ? 22.947 17.727 -34.574 1.00 55.97 316 SER A N 1
ATOM 2506 C CA . SER A 1 316 ? 22.538 18.557 -35.707 1.00 55.97 316 SER A CA 1
ATOM 2507 C C . SER A 1 316 ? 21.764 17.780 -36.773 1.00 55.97 316 SER A C 1
ATOM 2509 O O . SER A 1 316 ? 20.814 18.344 -37.296 1.00 55.97 316 SER A O 1
ATOM 2511 N N . SER A 1 317 ? 22.046 16.502 -37.050 1.00 60.53 317 SER A N 1
ATOM 2512 C CA . SER A 1 317 ? 21.273 15.737 -38.049 1.00 60.53 317 SER A CA 1
ATOM 2513 C C . SER A 1 317 ? 19.823 15.442 -37.635 1.00 60.53 317 SER A C 1
ATOM 2515 O O . SER A 1 317 ? 18.980 15.181 -38.488 1.00 60.53 317 SER A O 1
ATOM 2517 N N . ILE A 1 318 ? 19.504 15.531 -36.339 1.00 61.06 318 ILE A N 1
ATOM 2518 C CA . ILE A 1 318 ? 18.125 15.453 -35.825 1.00 61.06 318 ILE A CA 1
ATOM 2519 C C . ILE A 1 318 ? 17.367 16.768 -36.081 1.00 61.06 318 ILE A C 1
ATOM 2521 O O . ILE A 1 318 ? 16.163 16.769 -36.342 1.00 61.06 318 ILE A O 1
ATOM 2525 N N . LEU A 1 319 ? 18.074 17.899 -36.000 1.00 62.06 319 LEU A N 1
ATOM 2526 C CA . LEU A 1 319 ? 17.512 19.243 -36.168 1.00 62.06 319 LEU A CA 1
ATOM 2527 C C . LEU A 1 319 ? 17.536 19.725 -37.625 1.00 62.06 319 LEU A C 1
ATOM 2529 O O . LEU A 1 319 ? 16.768 20.616 -37.991 1.00 62.06 319 LEU A O 1
ATOM 2533 N N . TRP A 1 320 ? 18.405 19.146 -38.448 1.00 65.62 320 TRP A N 1
ATOM 2534 C CA . TRP A 1 320 ? 18.675 19.541 -39.824 1.00 65.62 320 TRP A CA 1
ATOM 2535 C C . TRP A 1 320 ? 18.617 18.309 -40.725 1.00 65.62 320 TRP A C 1
ATOM 2537 O O . TRP A 1 320 ? 19.467 17.425 -40.646 1.00 65.62 320 TRP A O 1
ATOM 2547 N N . ASN A 1 321 ? 17.619 18.267 -41.606 1.00 73.31 321 ASN A N 1
ATOM 2548 C CA . ASN A 1 321 ? 17.520 17.241 -42.632 1.00 73.31 321 ASN A CA 1
ATOM 2549 C C . ASN A 1 321 ? 18.559 17.539 -43.713 1.00 73.31 321 ASN A C 1
ATOM 2551 O O . ASN A 1 321 ? 18.574 18.628 -44.291 1.00 73.31 321 ASN A O 1
ATOM 2555 N N . GLN A 1 322 ? 19.428 16.577 -43.997 1.00 72.75 322 GLN A N 1
ATOM 2556 C CA . GLN A 1 322 ? 20.369 16.696 -45.101 1.00 72.75 322 GLN A CA 1
ATOM 2557 C C . GLN A 1 322 ? 19.599 16.613 -46.426 1.00 72.75 322 GLN A C 1
ATOM 2559 O O . GLN A 1 322 ? 18.795 15.703 -46.609 1.00 72.75 322 GLN A O 1
ATOM 2564 N N . THR A 1 323 ? 19.825 17.561 -47.336 1.00 77.31 323 THR A N 1
ATOM 2565 C CA . THR A 1 323 ? 19.149 17.616 -48.646 1.00 77.31 323 THR A CA 1
ATOM 2566 C C . THR A 1 323 ? 20.077 17.241 -49.792 1.00 77.31 323 THR A C 1
ATOM 2568 O O . THR A 1 323 ? 19.610 16.816 -50.846 1.00 77.31 323 THR A O 1
ATOM 2571 N N . SER A 1 324 ? 21.396 17.323 -49.590 1.00 79.88 324 SER A N 1
ATOM 2572 C CA . SER A 1 324 ? 22.374 16.885 -50.586 1.00 79.88 324 SER A CA 1
ATOM 2573 C C . SER A 1 324 ? 23.631 16.246 -49.996 1.00 79.88 324 SER A C 1
ATOM 2575 O O . SER A 1 324 ? 23.966 16.394 -48.819 1.00 79.88 324 SER A O 1
ATOM 2577 N N . ILE A 1 325 ? 24.341 15.509 -50.843 1.00 80.81 325 ILE A N 1
ATOM 2578 C CA . ILE A 1 325 ? 25.628 14.867 -50.573 1.00 80.81 325 ILE A CA 1
ATOM 2579 C C . ILE A 1 325 ? 26.610 15.380 -51.624 1.00 80.81 325 ILE A C 1
ATOM 2581 O O . ILE A 1 325 ? 26.294 15.392 -52.810 1.00 80.81 325 ILE A O 1
ATOM 2585 N N . GLN A 1 326 ? 27.802 15.801 -51.215 1.00 82.06 326 GLN A N 1
ATOM 2586 C CA . GLN A 1 326 ? 28.872 16.143 -52.148 1.00 82.06 326 GLN A CA 1
ATOM 2587 C C . GLN A 1 326 ? 29.759 14.920 -52.376 1.00 82.06 326 GLN A C 1
ATOM 2589 O O . GLN A 1 326 ? 30.226 14.304 -51.424 1.00 82.06 326 GLN A O 1
ATOM 2594 N N . LEU A 1 327 ? 29.992 14.561 -53.630 1.00 84.12 327 LEU A N 1
ATOM 2595 C CA . LEU A 1 327 ? 30.811 13.426 -54.041 1.00 84.12 327 LEU A CA 1
ATOM 2596 C C . LEU A 1 327 ? 32.096 13.949 -54.677 1.00 84.12 327 LEU A C 1
ATOM 2598 O O . LEU A 1 327 ? 32.029 14.716 -55.635 1.00 84.12 327 LEU A O 1
ATOM 2602 N N . GLU A 1 328 ? 33.253 13.546 -54.159 1.00 85.62 328 GLU A N 1
ATOM 2603 C CA . GLU A 1 328 ? 34.555 13.886 -54.736 1.00 85.62 328 GLU A CA 1
ATOM 2604 C C . GLU A 1 328 ? 35.040 12.742 -55.621 1.00 85.62 328 GLU A C 1
ATOM 2606 O O . GLU A 1 328 ? 35.239 11.618 -55.158 1.00 85.62 328 GLU A O 1
ATOM 2611 N N . PHE A 1 329 ? 35.269 13.047 -56.890 1.00 86.75 329 PHE A N 1
ATOM 2612 C CA . PHE A 1 329 ? 35.799 12.126 -57.879 1.00 86.75 329 PHE A CA 1
ATOM 2613 C C . PHE A 1 329 ? 37.205 12.540 -58.313 1.00 86.75 329 PHE A C 1
ATOM 2615 O O . PHE A 1 329 ? 37.470 13.731 -58.447 1.00 86.75 329 PHE A O 1
ATOM 2622 N N . ILE A 1 330 ? 38.076 11.572 -58.593 1.00 87.50 330 ILE A N 1
ATOM 2623 C CA . ILE A 1 330 ? 39.427 11.784 -59.128 1.00 87.50 330 ILE A CA 1
ATOM 2624 C C . ILE A 1 330 ? 39.603 11.011 -60.437 1.00 87.50 330 ILE A C 1
ATOM 2626 O O . ILE A 1 330 ? 39.146 9.875 -60.537 1.00 87.50 330 ILE A O 1
ATOM 2630 N N . ASN A 1 331 ? 40.260 11.606 -61.432 1.00 85.50 331 ASN A N 1
ATOM 2631 C CA . ASN A 1 331 ? 40.624 10.926 -62.680 1.00 85.50 331 ASN A CA 1
ATOM 2632 C C . ASN A 1 331 ? 42.096 10.456 -62.694 1.00 85.50 331 ASN A C 1
ATOM 2634 O O . ASN A 1 331 ? 42.865 10.736 -61.777 1.00 85.50 331 ASN A O 1
ATOM 2638 N N . GLU A 1 332 ? 42.505 9.756 -63.756 1.00 78.94 332 GLU A N 1
ATOM 2639 C CA . GLU A 1 332 ? 43.877 9.236 -63.929 1.00 78.94 332 GLU A CA 1
ATOM 2640 C C . GLU A 1 332 ? 44.971 10.325 -63.946 1.00 78.94 332 GLU A C 1
ATOM 2642 O O . GLU A 1 332 ? 46.139 10.017 -63.724 1.00 78.94 332 GLU A O 1
ATOM 2647 N N . ASN A 1 333 ? 44.601 11.595 -64.153 1.00 83.44 333 ASN A N 1
ATOM 2648 C CA . ASN A 1 333 ? 45.505 12.750 -64.124 1.00 83.44 333 ASN A CA 1
ATOM 2649 C C . ASN A 1 333 ? 45.551 13.446 -62.745 1.00 83.44 333 ASN A C 1
ATOM 2651 O O . ASN A 1 333 ? 46.056 14.562 -62.647 1.00 83.44 333 ASN A O 1
ATOM 2655 N N . GLU A 1 334 ? 45.000 12.819 -61.698 1.00 78.25 334 GLU A N 1
ATOM 2656 C CA . GLU A 1 334 ? 44.845 13.367 -60.339 1.00 78.25 334 GLU A CA 1
ATOM 2657 C C . GLU A 1 334 ? 43.953 14.622 -60.236 1.00 78.25 334 GLU A C 1
ATOM 2659 O O . GLU A 1 334 ? 43.939 15.309 -59.211 1.00 78.25 334 GLU A O 1
ATOM 2664 N N . GLU A 1 335 ? 43.149 14.928 -61.258 1.00 83.88 335 GLU A N 1
ATOM 2665 C CA . GLU A 1 335 ? 42.207 16.047 -61.194 1.00 83.88 335 GLU A CA 1
ATOM 2666 C C . GLU A 1 335 ? 41.005 15.666 -60.326 1.00 83.88 335 GLU A C 1
ATOM 2668 O O . GLU A 1 335 ? 40.398 14.615 -60.527 1.00 83.88 335 GLU A O 1
ATOM 2673 N N . SER A 1 336 ? 40.644 16.533 -59.374 1.00 85.31 336 SER A N 1
ATOM 2674 C CA . SER A 1 336 ? 39.504 16.333 -58.470 1.00 85.31 336 SER A CA 1
ATOM 2675 C C . SER A 1 336 ? 38.272 17.110 -58.938 1.00 85.31 336 SER A C 1
ATOM 2677 O O . SER A 1 336 ? 38.362 18.271 -59.347 1.00 85.31 336 SER A O 1
ATOM 2679 N N . LYS A 1 337 ? 37.099 16.477 -58.860 1.00 85.81 337 LYS A N 1
ATOM 2680 C CA . LYS A 1 337 ? 35.803 17.066 -59.202 1.00 85.81 337 LYS A CA 1
ATOM 2681 C C . LYS A 1 337 ? 34.772 16.768 -58.125 1.00 85.81 337 LYS A C 1
ATOM 2683 O O . LYS A 1 337 ? 34.521 15.611 -57.806 1.00 85.81 337 LYS A O 1
ATOM 2688 N N . ILE A 1 338 ? 34.127 17.820 -57.622 1.00 85.94 338 ILE A N 1
ATOM 2689 C CA . ILE A 1 338 ? 33.055 17.716 -56.628 1.00 85.94 338 ILE A CA 1
ATOM 2690 C C . ILE A 1 338 ? 31.699 17.811 -57.329 1.00 85.94 338 ILE A C 1
ATOM 2692 O O . ILE A 1 338 ? 31.452 18.734 -58.107 1.00 85.94 338 ILE A O 1
ATOM 2696 N N . VAL A 1 339 ? 30.825 16.847 -57.056 1.00 85.06 339 VAL A N 1
ATOM 2697 C CA . VAL A 1 339 ? 29.477 16.747 -57.621 1.00 85.06 339 VAL A CA 1
ATOM 2698 C C . VAL A 1 339 ? 28.467 16.748 -56.485 1.00 85.06 339 VAL A C 1
ATOM 2700 O O . VAL A 1 339 ? 28.536 15.907 -55.594 1.00 85.06 339 VAL A O 1
ATOM 2703 N N . THR A 1 340 ? 27.511 17.672 -56.516 1.00 84.31 340 THR A N 1
ATOM 2704 C CA . THR A 1 340 ? 26.427 17.717 -55.528 1.00 84.31 340 THR A CA 1
ATOM 2705 C C . THR A 1 340 ? 25.277 16.824 -55.981 1.00 84.31 340 THR A C 1
ATOM 2707 O O . THR A 1 340 ? 24.592 17.128 -56.956 1.00 84.31 340 THR A O 1
ATOM 2710 N N . TYR A 1 341 ? 25.052 15.732 -55.259 1.00 80.88 341 TYR A N 1
ATOM 2711 C CA . TYR A 1 341 ? 23.894 14.861 -55.400 1.00 80.88 341 TYR A CA 1
ATOM 2712 C C . TYR A 1 341 ? 22.759 15.343 -54.493 1.00 80.88 341 TYR A C 1
ATOM 2714 O O . TYR A 1 341 ? 22.951 15.480 -53.288 1.00 80.88 341 TYR A O 1
ATOM 2722 N N . GLN A 1 342 ? 21.575 15.582 -55.053 1.00 82.00 342 GLN A N 1
ATOM 2723 C CA . GLN A 1 342 ? 20.377 15.913 -54.274 1.00 82.00 342 GLN A CA 1
ATOM 2724 C C . GLN A 1 342 ? 19.700 14.621 -53.809 1.00 82.00 342 GLN A C 1
ATOM 2726 O O . GLN A 1 342 ? 19.470 13.728 -54.618 1.00 82.00 342 GLN A O 1
ATOM 2731 N N . ILE A 1 343 ? 19.380 14.517 -52.519 1.00 75.12 343 ILE A N 1
ATOM 2732 C CA . ILE A 1 343 ? 18.855 13.284 -51.909 1.00 75.12 343 ILE A CA 1
ATOM 2733 C C . ILE A 1 343 ? 17.465 12.926 -52.464 1.00 75.12 343 ILE A C 1
ATOM 2735 O O . ILE A 1 343 ? 17.195 11.748 -52.677 1.00 75.12 343 ILE A O 1
ATOM 2739 N N . ASP A 1 344 ? 16.662 13.930 -52.833 1.00 69.00 344 ASP A N 1
ATOM 2740 C CA . ASP A 1 344 ? 15.349 13.773 -53.486 1.00 69.00 344 ASP A CA 1
ATOM 2741 C C . ASP A 1 344 ? 15.422 13.765 -55.030 1.00 69.00 344 ASP A C 1
ATOM 2743 O O . ASP A 1 344 ? 14.436 14.011 -55.729 1.00 69.00 344 ASP A O 1
ATOM 2747 N N . SER A 1 345 ? 16.606 13.526 -55.598 1.00 72.00 345 SER A N 1
ATOM 2748 C CA . SER A 1 345 ? 16.779 13.399 -57.046 1.00 72.00 345 SER A CA 1
ATOM 2749 C C . SER A 1 345 ? 16.015 12.184 -57.585 1.00 72.00 345 SER A C 1
ATOM 2751 O O . SER A 1 345 ? 16.078 11.090 -57.031 1.00 72.00 345 SER A O 1
ATOM 2753 N N . SER A 1 346 ? 15.352 12.344 -58.735 1.00 70.00 346 SER A N 1
ATOM 2754 C CA . SER A 1 346 ? 14.733 11.227 -59.467 1.00 70.00 346 SER A CA 1
ATOM 2755 C C . SER A 1 346 ? 15.755 10.230 -60.025 1.00 70.00 346 SER A C 1
ATOM 2757 O O . SER A 1 346 ? 15.404 9.100 -60.359 1.00 70.00 346 SER A O 1
ATOM 2759 N N . LYS A 1 347 ? 17.019 10.651 -60.137 1.00 73.88 347 LYS A N 1
ATOM 2760 C CA . LYS A 1 347 ? 18.160 9.815 -60.509 1.00 73.88 347 LYS A CA 1
ATOM 2761 C C . LYS A 1 347 ? 18.813 9.271 -59.245 1.00 73.88 347 LYS A C 1
ATOM 2763 O O . LYS A 1 347 ? 19.129 10.067 -58.364 1.00 73.88 347 LYS A O 1
ATOM 2768 N N . SER A 1 348 ? 19.044 7.958 -59.185 1.00 77.88 348 SER A N 1
ATOM 2769 C CA . SER A 1 348 ? 19.645 7.322 -58.012 1.00 77.88 348 SER A CA 1
ATOM 2770 C C . SER A 1 348 ? 21.107 7.744 -57.816 1.00 77.88 348 SER A C 1
ATOM 2772 O O . SER A 1 348 ? 21.813 8.131 -58.758 1.00 77.88 348 SER A O 1
ATOM 2774 N N . LEU A 1 349 ? 21.581 7.658 -56.572 1.00 78.19 349 LEU A N 1
ATOM 2775 C CA . LEU A 1 349 ? 22.981 7.912 -56.231 1.00 78.19 349 LEU A CA 1
ATOM 2776 C C . LEU A 1 349 ? 23.917 6.971 -57.002 1.00 78.19 349 LEU A C 1
ATOM 2778 O O . LEU A 1 349 ? 24.950 7.407 -57.503 1.00 78.19 349 LEU A O 1
ATOM 2782 N N . GLU A 1 350 ? 23.524 5.707 -57.161 1.00 79.38 350 GLU A N 1
ATOM 2783 C CA . GLU A 1 350 ? 24.279 4.709 -57.921 1.00 79.38 350 GLU A CA 1
ATOM 2784 C C . GLU A 1 350 ? 24.408 5.086 -59.398 1.00 79.38 350 GLU A C 1
ATOM 2786 O O . GLU A 1 350 ? 25.498 4.986 -59.955 1.00 79.38 350 GLU A O 1
ATOM 2791 N N . ASP A 1 351 ? 23.337 5.579 -60.024 1.00 81.56 351 ASP A N 1
ATOM 2792 C CA . ASP A 1 351 ? 23.373 6.027 -61.423 1.00 81.56 351 ASP A CA 1
ATOM 2793 C C . ASP A 1 351 ? 24.230 7.281 -61.595 1.00 81.56 351 ASP A C 1
ATOM 2795 O O . ASP A 1 351 ? 24.841 7.498 -62.642 1.00 81.56 351 ASP A O 1
ATOM 2799 N N . THR A 1 352 ? 24.269 8.127 -60.564 1.00 79.44 352 THR A N 1
ATOM 2800 C CA . THR A 1 352 ? 25.145 9.298 -60.533 1.00 79.44 352 THR A CA 1
ATOM 2801 C C . THR A 1 352 ? 26.598 8.852 -60.437 1.00 79.44 352 THR A C 1
ATOM 2803 O O . THR A 1 352 ? 27.412 9.303 -61.227 1.00 79.44 352 THR A O 1
ATOM 2806 N N . VAL A 1 353 ? 26.937 7.916 -59.551 1.00 81.56 353 VAL A N 1
ATOM 2807 C CA . VAL A 1 353 ? 28.306 7.392 -59.432 1.00 81.56 353 VAL A CA 1
ATOM 2808 C C . VAL A 1 353 ? 28.739 6.650 -60.704 1.00 81.56 353 VAL A C 1
ATOM 2810 O O . VAL A 1 353 ? 29.841 6.902 -61.195 1.00 81.56 353 VAL A O 1
ATOM 2813 N N . LYS A 1 354 ? 27.870 5.813 -61.286 1.00 82.69 354 LYS A N 1
ATOM 2814 C CA . LYS A 1 354 ? 28.144 5.075 -62.532 1.00 82.69 354 LYS A CA 1
ATOM 2815 C C . LYS A 1 354 ? 28.427 5.998 -63.713 1.00 82.69 354 LYS A C 1
ATOM 2817 O O . LYS A 1 354 ? 29.383 5.763 -64.438 1.00 82.69 354 LYS A O 1
ATOM 2822 N N . GLU A 1 355 ? 27.689 7.101 -63.860 1.00 87.06 355 GLU A N 1
ATOM 2823 C CA . GLU A 1 355 ? 27.934 8.068 -64.941 1.00 87.06 355 GLU A CA 1
ATOM 2824 C C . GLU A 1 355 ? 29.366 8.635 -64.919 1.00 87.06 355 GLU A C 1
ATOM 2826 O O . GLU A 1 355 ? 29.947 8.925 -65.968 1.00 87.06 355 GLU A O 1
ATOM 2831 N N . TYR A 1 356 ? 29.930 8.833 -63.727 1.00 82.88 356 TYR A N 1
ATOM 2832 C CA . TYR A 1 356 ? 31.293 9.334 -63.576 1.00 82.88 356 TYR A CA 1
ATOM 2833 C C . TYR A 1 356 ? 32.324 8.208 -63.717 1.00 82.88 356 TYR A C 1
ATOM 2835 O O . TYR A 1 356 ? 33.361 8.426 -64.346 1.00 82.88 356 TYR A O 1
ATOM 2843 N N . GLN A 1 357 ? 32.012 6.994 -63.257 1.00 81.44 357 GLN A N 1
ATOM 2844 C CA . GLN A 1 357 ? 32.841 5.809 -63.504 1.00 81.44 357 GLN A CA 1
ATOM 2845 C C . GLN A 1 357 ? 32.986 5.506 -65.003 1.00 81.44 357 GLN A C 1
ATOM 2847 O O . GLN A 1 357 ? 34.104 5.293 -65.466 1.00 81.44 357 GLN A O 1
ATOM 2852 N N . ASP A 1 358 ? 31.905 5.617 -65.781 1.00 85.56 358 ASP A N 1
ATOM 2853 C CA . ASP A 1 358 ? 31.905 5.441 -67.243 1.00 85.56 358 ASP A CA 1
ATOM 2854 C C . ASP A 1 358 ? 32.769 6.487 -67.980 1.00 85.56 358 ASP A C 1
ATOM 2856 O O . ASP A 1 358 ? 33.115 6.316 -69.149 1.00 85.56 358 ASP A O 1
ATOM 2860 N N . LYS A 1 359 ? 33.132 7.584 -67.301 1.00 84.75 359 LYS A N 1
ATOM 2861 C CA . LYS A 1 359 ? 33.998 8.664 -67.805 1.00 84.75 359 LYS A CA 1
ATOM 2862 C C . LYS A 1 359 ? 35.425 8.598 -67.233 1.00 84.75 359 LYS A C 1
ATOM 2864 O O . LYS A 1 359 ? 36.132 9.603 -67.294 1.00 84.75 359 LYS A O 1
ATOM 2869 N N . ASN A 1 360 ? 35.835 7.456 -66.675 1.00 83.38 360 ASN A N 1
ATOM 2870 C CA . ASN A 1 360 ? 37.127 7.222 -66.009 1.00 83.38 360 ASN A CA 1
ATOM 2871 C C . ASN A 1 360 ? 37.364 8.078 -64.748 1.00 83.38 360 ASN A C 1
ATOM 2873 O O . ASN A 1 360 ? 38.494 8.477 -64.461 1.00 83.38 360 ASN A O 1
ATOM 2877 N N . TRP A 1 361 ? 36.310 8.366 -63.979 1.00 83.94 361 TRP A N 1
ATOM 2878 C CA . TRP A 1 361 ? 36.426 9.021 -62.675 1.00 83.94 361 TRP A CA 1
ATOM 2879 C C . TRP A 1 361 ? 36.178 8.034 -61.530 1.00 83.94 361 TRP A C 1
ATOM 2881 O O . TRP A 1 361 ? 35.183 7.311 -61.510 1.00 83.94 361 TRP A O 1
ATOM 2891 N N . VAL A 1 362 ? 37.056 8.046 -60.530 1.00 82.75 362 VAL A N 1
ATOM 2892 C CA . VAL A 1 362 ? 36.996 7.193 -59.340 1.00 82.75 362 VAL A CA 1
ATOM 2893 C C . VAL A 1 362 ? 36.483 8.002 -58.155 1.00 82.75 362 VAL A C 1
ATOM 2895 O O . VAL A 1 362 ? 37.001 9.077 -57.861 1.00 82.75 362 VAL A O 1
ATOM 2898 N N . LEU A 1 363 ? 35.468 7.493 -57.453 1.00 77.75 363 LEU A N 1
ATOM 2899 C CA . LEU A 1 363 ? 34.954 8.130 -56.240 1.00 77.75 363 LEU A CA 1
ATOM 2900 C C . LEU A 1 363 ? 35.998 8.027 -55.120 1.00 77.75 363 LEU A C 1
ATOM 2902 O O . LEU A 1 363 ? 36.341 6.932 -54.679 1.00 77.75 363 LEU A O 1
ATOM 2906 N N . LYS A 1 364 ? 36.483 9.174 -54.651 1.00 76.44 364 LYS A N 1
ATOM 2907 C CA . LYS A 1 364 ? 37.481 9.285 -53.582 1.00 76.44 364 LYS A CA 1
ATOM 2908 C C . LYS A 1 364 ? 36.835 9.435 -52.206 1.00 76.44 364 LYS A C 1
ATOM 2910 O O . LYS A 1 364 ? 37.373 8.950 -51.214 1.00 76.44 364 LYS A O 1
ATOM 2915 N N . GLY A 1 365 ? 35.692 10.112 -52.135 1.00 70.81 365 GLY A N 1
ATOM 2916 C CA . GLY A 1 365 ? 35.015 10.373 -50.871 1.00 70.81 365 GLY A CA 1
ATOM 2917 C C . GLY A 1 365 ? 33.653 11.030 -51.039 1.00 70.81 365 GLY A C 1
ATOM 2918 O O . GLY A 1 365 ? 33.290 11.495 -52.119 1.00 70.81 365 GLY A O 1
ATOM 2919 N N . SER A 1 366 ? 32.897 11.064 -49.945 1.00 74.88 366 SER A N 1
ATOM 2920 C CA . SER A 1 366 ? 31.636 11.795 -49.853 1.00 74.88 366 SER A CA 1
ATOM 2921 C C . SER A 1 366 ? 31.654 12.722 -48.641 1.00 74.88 366 SER A C 1
ATOM 2923 O O . SER A 1 366 ? 32.209 12.389 -47.593 1.00 74.88 366 SER A O 1
ATOM 2925 N N . PHE A 1 367 ? 31.066 13.901 -48.803 1.00 77.31 367 PHE A N 1
ATOM 2926 C CA . PHE A 1 367 ? 31.009 14.962 -47.808 1.00 77.31 367 PHE A CA 1
ATOM 2927 C C . PHE A 1 367 ? 29.566 15.436 -47.624 1.00 77.31 367 PHE A C 1
ATOM 2929 O O . PHE A 1 367 ? 28.718 15.287 -48.512 1.00 77.31 367 PHE A O 1
ATOM 2936 N N . LYS A 1 368 ? 29.281 16.025 -46.458 1.00 71.31 368 LYS A N 1
ATOM 2937 C CA . LYS A 1 368 ? 27.974 16.628 -46.175 1.00 71.31 368 LYS A CA 1
ATOM 2938 C C . LYS A 1 368 ? 27.708 17.769 -47.157 1.00 71.31 368 LYS A C 1
ATOM 2940 O O . LYS A 1 368 ? 28.547 18.652 -47.316 1.00 71.31 368 LYS A O 1
ATOM 2945 N N . GLY A 1 369 ? 26.553 17.726 -47.814 1.00 73.25 369 GLY A N 1
ATOM 2946 C CA . GLY A 1 369 ? 26.065 18.813 -48.653 1.00 73.25 369 GLY A CA 1
ATOM 2947 C C . GLY A 1 369 ? 25.195 19.787 -47.861 1.00 73.25 369 GLY A C 1
ATOM 2948 O O . GLY A 1 369 ? 25.359 19.977 -46.657 1.00 73.25 369 GLY A O 1
ATOM 2949 N N . GLU A 1 370 ? 24.253 20.408 -48.555 1.00 79.12 370 GLU A N 1
ATOM 2950 C CA . GLU A 1 370 ? 23.272 21.319 -47.971 1.00 79.12 370 GLU A CA 1
ATOM 2951 C C . GLU A 1 370 ? 22.321 20.597 -47.004 1.00 79.12 370 GLU A C 1
ATOM 2953 O O . GLU A 1 370 ? 22.052 19.396 -47.121 1.00 79.12 370 GLU A O 1
ATOM 2958 N N . SER A 1 371 ? 21.814 21.353 -46.029 1.00 77.81 371 SER A N 1
ATOM 2959 C CA . SER A 1 371 ? 20.842 20.879 -45.047 1.00 77.81 371 SER A CA 1
ATOM 2960 C C . SER A 1 371 ? 19.762 21.930 -44.809 1.00 77.81 371 SER A C 1
ATOM 2962 O O . SER A 1 371 ? 20.009 23.133 -44.909 1.00 77.81 371 SER A O 1
ATOM 2964 N N . VAL A 1 372 ? 18.553 21.466 -44.504 1.00 80.19 372 VAL A N 1
ATOM 2965 C CA . VAL A 1 372 ? 17.384 22.302 -44.226 1.00 80.19 372 VAL A CA 1
ATOM 2966 C C . VAL A 1 372 ? 16.851 21.961 -42.844 1.00 80.19 372 VAL A C 1
ATOM 2968 O O . VAL A 1 372 ? 16.799 20.803 -42.436 1.00 80.19 372 VAL A O 1
ATOM 2971 N N . GLN A 1 373 ? 16.451 22.989 -42.105 1.00 77.06 373 GLN A N 1
ATOM 2972 C CA . GLN A 1 373 ? 15.972 22.842 -40.741 1.00 77.06 373 GLN A CA 1
ATOM 2973 C C . GLN A 1 373 ? 14.686 22.003 -40.688 1.00 77.06 373 GLN A C 1
ATOM 2975 O O . GLN A 1 373 ? 13.709 22.304 -41.380 1.00 77.06 373 GLN A O 1
ATOM 2980 N N . ASN A 1 374 ? 14.656 20.978 -39.837 1.00 78.88 374 ASN A N 1
ATOM 2981 C CA . ASN A 1 374 ? 13.481 20.139 -39.642 1.00 78.88 374 ASN A CA 1
ATOM 2982 C C . ASN A 1 374 ? 12.479 20.842 -38.713 1.00 78.88 374 ASN A C 1
ATOM 2984 O O . ASN A 1 374 ? 12.491 20.674 -37.492 1.00 78.88 374 ASN A O 1
ATOM 2988 N N . GLN A 1 375 ? 11.607 21.656 -39.312 1.00 75.75 375 GLN A N 1
ATOM 2989 C CA . GLN A 1 375 ? 10.617 22.450 -38.580 1.00 75.75 375 GLN A CA 1
ATOM 2990 C C . GLN A 1 375 ? 9.655 21.587 -37.751 1.00 75.75 375 GLN A C 1
ATOM 2992 O O . GLN A 1 375 ? 9.281 21.994 -36.657 1.00 75.75 375 GLN A O 1
ATOM 2997 N N . SER A 1 376 ? 9.302 20.381 -38.212 1.00 71.88 376 SER A N 1
ATOM 2998 C CA . SER A 1 376 ? 8.414 19.476 -37.468 1.00 71.88 376 SER A CA 1
ATOM 2999 C C . SER A 1 376 ? 9.080 18.946 -36.198 1.00 71.88 376 SER A C 1
ATOM 3001 O O . SER A 1 376 ? 8.480 19.000 -35.124 1.00 71.88 376 SER A O 1
ATOM 3003 N N . THR A 1 377 ? 10.336 18.501 -36.286 1.00 67.56 377 THR A N 1
ATOM 3004 C CA . THR A 1 377 ? 11.093 18.047 -35.112 1.00 67.56 377 THR A CA 1
ATOM 3005 C C . THR A 1 377 ? 11.269 19.176 -34.102 1.00 67.56 377 THR A C 1
ATOM 3007 O O . THR A 1 377 ? 11.089 18.965 -32.907 1.00 67.56 377 THR A O 1
ATOM 3010 N N . ILE A 1 378 ? 11.542 20.397 -34.565 1.00 73.06 378 ILE A N 1
ATOM 3011 C CA . ILE A 1 378 ? 11.681 21.566 -33.687 1.00 73.06 378 ILE A CA 1
ATOM 3012 C C . ILE A 1 378 ? 10.357 21.943 -33.031 1.00 73.06 378 ILE A C 1
ATOM 3014 O O . ILE A 1 378 ? 10.333 22.214 -31.835 1.00 73.06 378 ILE A O 1
ATOM 3018 N N . GLN A 1 379 ? 9.251 21.930 -33.775 1.00 74.62 379 GLN A N 1
ATOM 3019 C CA . GLN A 1 379 ? 7.923 22.188 -33.217 1.00 74.62 379 GLN A CA 1
ATOM 3020 C C . GLN A 1 379 ? 7.541 21.140 -32.168 1.00 74.62 379 GLN A C 1
ATOM 3022 O O . GLN A 1 379 ? 7.023 21.502 -31.116 1.00 74.62 379 GLN A O 1
ATOM 3027 N N . ASN A 1 380 ? 7.865 19.865 -32.399 1.00 70.31 380 ASN A N 1
ATOM 3028 C CA . ASN A 1 380 ? 7.638 18.797 -31.426 1.00 70.31 380 ASN A CA 1
ATOM 3029 C C . ASN A 1 380 ? 8.514 18.958 -30.179 1.00 70.31 380 ASN A C 1
ATOM 3031 O O . ASN A 1 380 ? 8.014 18.825 -29.067 1.00 70.31 380 ASN A O 1
ATOM 3035 N N . ILE A 1 381 ? 9.799 19.286 -30.342 1.00 69.19 381 ILE A N 1
ATOM 3036 C CA . ILE A 1 381 ? 10.698 19.568 -29.214 1.00 69.19 381 ILE A CA 1
ATOM 3037 C C . ILE A 1 381 ? 10.179 20.761 -28.408 1.00 69.19 381 ILE A C 1
ATOM 3039 O O . ILE A 1 381 ? 10.122 20.678 -27.184 1.00 69.19 381 ILE A O 1
ATOM 3043 N N . ASN A 1 382 ? 9.753 21.837 -29.073 1.00 68.81 382 ASN A N 1
ATOM 3044 C CA . ASN A 1 382 ? 9.195 23.013 -28.410 1.00 68.81 382 ASN A CA 1
ATOM 3045 C C . ASN A 1 382 ? 7.880 22.690 -27.695 1.00 68.81 382 ASN A C 1
ATOM 3047 O O . ASN A 1 382 ? 7.716 23.084 -26.551 1.00 68.81 382 ASN A O 1
ATOM 3051 N N . SER A 1 383 ? 6.986 21.911 -28.308 1.00 67.38 383 SER A N 1
ATOM 3052 C CA . SER A 1 383 ? 5.733 21.476 -27.679 1.00 67.38 383 SER A CA 1
ATOM 3053 C C . SER A 1 383 ? 5.977 20.593 -26.450 1.00 67.38 383 SER A C 1
ATOM 3055 O O . SER A 1 383 ? 5.343 20.782 -25.411 1.00 67.38 383 SER A O 1
ATOM 3057 N N . ILE A 1 384 ? 6.936 19.664 -26.527 1.00 61.34 384 ILE A N 1
ATOM 3058 C CA . ILE A 1 384 ? 7.336 18.827 -25.391 1.00 61.34 384 ILE A CA 1
ATOM 3059 C C . ILE A 1 384 ? 7.957 19.696 -24.296 1.00 61.34 384 ILE A C 1
ATOM 3061 O O . ILE A 1 384 ? 7.565 19.574 -23.139 1.00 61.34 384 ILE A O 1
ATOM 3065 N N . ALA A 1 385 ? 8.866 20.610 -24.641 1.00 57.00 385 ALA A N 1
ATOM 3066 C CA . ALA A 1 385 ? 9.473 21.529 -23.685 1.00 57.00 385 ALA A CA 1
ATOM 3067 C C . ALA A 1 385 ? 8.421 22.426 -23.012 1.00 57.00 385 ALA A C 1
ATOM 3069 O O . ALA A 1 385 ? 8.423 22.551 -21.792 1.00 57.00 385 ALA A O 1
ATOM 3070 N N . GLU A 1 386 ? 7.476 22.980 -23.769 1.00 56.31 386 GLU A N 1
ATOM 3071 C CA . GLU A 1 386 ? 6.354 23.755 -23.233 1.00 56.31 386 GLU A CA 1
ATOM 3072 C C . GLU A 1 386 ? 5.492 22.919 -22.283 1.00 56.31 386 GLU A C 1
ATOM 3074 O O . GLU A 1 386 ? 5.106 23.423 -21.236 1.00 56.31 386 GLU A O 1
ATOM 3079 N N . SER A 1 387 ? 5.253 21.638 -22.587 1.00 50.81 387 SER A N 1
ATOM 3080 C CA . SER A 1 387 ? 4.503 20.724 -21.711 1.00 50.81 387 SER A CA 1
ATOM 3081 C C . SER A 1 387 ? 5.276 20.272 -20.463 1.00 50.81 387 SER A C 1
ATOM 3083 O O . SER A 1 387 ? 4.669 19.945 -19.446 1.00 50.81 387 SER A O 1
ATOM 3085 N N . MET A 1 388 ? 6.611 20.243 -20.528 1.00 42.19 388 MET A N 1
ATOM 3086 C CA . MET A 1 388 ? 7.489 19.777 -19.448 1.00 42.19 388 MET A CA 1
ATOM 3087 C C . MET A 1 388 ? 7.924 20.902 -18.506 1.00 42.19 388 MET A C 1
ATOM 3089 O O . MET A 1 388 ? 8.170 20.655 -17.327 1.00 42.19 388 MET A O 1
ATOM 3093 N N . TYR A 1 389 ? 7.999 22.135 -19.005 1.00 45.88 389 TYR A N 1
ATOM 3094 C CA . TYR A 1 389 ? 8.405 23.321 -18.253 1.00 45.88 389 TYR A CA 1
ATOM 3095 C C . TYR A 1 389 ? 7.224 24.263 -17.983 1.00 45.88 389 TYR A C 1
ATOM 3097 O O . TYR A 1 389 ? 7.377 25.485 -17.991 1.00 45.88 389 TYR A O 1
ATOM 3105 N N . THR A 1 390 ? 6.035 23.722 -17.705 1.00 48.16 390 THR A N 1
ATOM 3106 C CA . THR A 1 390 ? 4.923 24.535 -17.204 1.00 48.16 390 THR A CA 1
ATOM 3107 C C . THR A 1 390 ? 5.119 24.834 -15.720 1.00 48.16 390 THR A C 1
ATOM 3109 O O . THR A 1 390 ? 5.012 23.943 -14.877 1.00 48.16 390 THR A O 1
ATOM 3112 N N . ALA A 1 391 ? 5.363 26.098 -15.383 1.00 54.41 391 ALA A N 1
ATOM 3113 C CA . ALA A 1 391 ? 5.251 26.589 -14.016 1.00 54.41 391 ALA A CA 1
ATOM 3114 C C . ALA A 1 391 ? 3.877 27.246 -13.837 1.00 54.41 391 ALA A C 1
ATOM 3116 O O . ALA A 1 391 ? 3.564 28.235 -14.499 1.00 54.41 391 ALA A O 1
ATOM 3117 N N . SER A 1 392 ? 3.046 26.698 -12.952 1.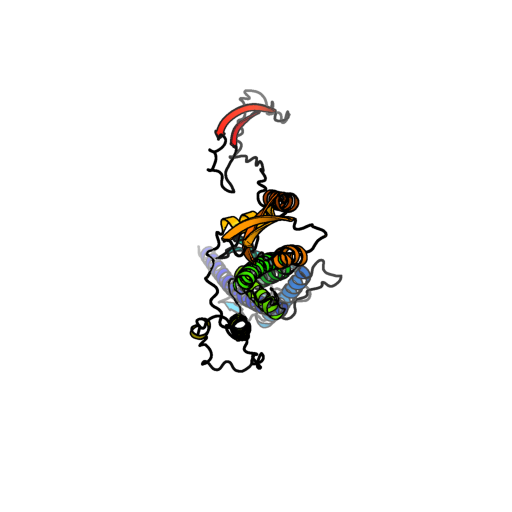00 52.53 392 SER A N 1
ATOM 3118 C CA . SER A 1 392 ? 1.788 27.327 -12.545 1.00 52.53 392 SER A CA 1
ATOM 3119 C C . SER A 1 392 ? 2.008 28.164 -11.289 1.00 52.53 392 SER A C 1
ATOM 3121 O O . SER A 1 392 ? 2.551 27.666 -10.303 1.00 52.53 392 SER A O 1
ATOM 3123 N N . PHE A 1 393 ? 1.547 29.411 -11.299 1.00 56.16 393 PHE A N 1
ATOM 3124 C CA . PHE A 1 393 ? 1.502 30.248 -10.102 1.00 56.16 393 PHE A CA 1
ATOM 3125 C C . PHE A 1 393 ? 0.151 30.071 -9.412 1.00 56.16 393 PHE A C 1
ATOM 3127 O O . PHE A 1 393 ? -0.892 30.206 -10.050 1.00 56.16 393 PHE A O 1
ATOM 3134 N N . SER A 1 394 ? 0.164 29.796 -8.112 1.00 59.19 394 SER A N 1
ATOM 3135 C CA . SER A 1 394 ? -1.030 29.824 -7.267 1.00 59.19 394 SER A CA 1
ATOM 3136 C C . SER A 1 394 ? -0.879 30.913 -6.214 1.00 59.19 394 SER A C 1
ATOM 3138 O O . SER A 1 394 ? 0.164 31.008 -5.567 1.00 59.19 394 SER A O 1
ATOM 3140 N N . THR A 1 395 ? -1.915 31.726 -6.026 1.00 68.19 395 THR A N 1
ATOM 3141 C CA . THR A 1 395 ? -1.965 32.728 -4.957 1.00 68.19 395 THR A CA 1
ATOM 3142 C C . THR A 1 395 ? -2.661 32.132 -3.740 1.00 68.19 395 THR A C 1
ATOM 3144 O O . THR A 1 395 ? -3.781 31.637 -3.854 1.00 68.19 395 THR A O 1
ATOM 3147 N N . GLU A 1 396 ? -2.027 32.206 -2.572 1.00 68.25 396 GLU A N 1
ATOM 3148 C CA . GLU A 1 396 ? -2.617 31.804 -1.294 1.00 68.25 396 GLU A CA 1
ATOM 3149 C C . GLU A 1 396 ? -2.803 33.038 -0.404 1.00 68.25 396 GLU A C 1
ATOM 3151 O O . GLU A 1 396 ? -1.896 33.856 -0.264 1.00 68.25 396 GLU A O 1
ATOM 3156 N N . VAL A 1 397 ? -3.985 33.183 0.203 1.00 73.62 397 VAL A N 1
ATOM 3157 C CA . VAL A 1 397 ? -4.265 34.248 1.177 1.00 73.62 397 VAL A CA 1
ATOM 3158 C C . VAL A 1 397 ? -4.291 33.628 2.566 1.00 73.62 397 VAL A C 1
ATOM 3160 O O . VAL A 1 397 ? -5.258 32.965 2.937 1.00 73.62 397 VAL A O 1
ATOM 3163 N N . ASN A 1 398 ? -3.242 33.864 3.351 1.00 70.94 398 ASN A N 1
ATOM 3164 C CA . ASN A 1 398 ? -3.137 33.343 4.710 1.00 70.94 398 ASN A CA 1
ATOM 3165 C C . ASN A 1 398 ? -3.393 34.451 5.745 1.00 70.94 398 ASN A C 1
ATOM 3167 O O . ASN A 1 398 ? -2.683 35.457 5.792 1.00 70.94 398 ASN A O 1
ATOM 3171 N N . ARG A 1 399 ? -4.409 34.267 6.596 1.00 70.62 399 ARG A N 1
ATOM 3172 C CA . ARG A 1 399 ? -4.715 35.178 7.708 1.00 70.62 399 ARG A CA 1
ATOM 3173 C C . ARG A 1 399 ? -3.909 34.753 8.935 1.00 70.62 399 ARG A C 1
ATOM 3175 O O . ARG A 1 399 ? -4.279 33.807 9.625 1.00 70.62 399 ARG A O 1
ATOM 3182 N N . LYS A 1 400 ? -2.804 35.447 9.213 1.00 61.31 400 LYS A N 1
ATOM 3183 C CA . LYS A 1 400 ? -1.955 35.168 10.381 1.00 61.31 400 LYS A CA 1
ATOM 3184 C C . LYS A 1 400 ? -2.446 35.934 11.618 1.00 61.31 400 LYS A C 1
ATOM 3186 O O . LYS A 1 400 ? -2.406 37.158 11.634 1.00 61.31 400 LYS A O 1
ATOM 3191 N N . GLY A 1 401 ? -2.817 35.197 12.668 1.00 60.31 401 GLY A N 1
ATOM 3192 C CA . GLY A 1 401 ? -3.026 35.715 14.029 1.00 60.31 401 GLY A CA 1
ATOM 3193 C C . GLY A 1 401 ? -4.493 35.795 14.493 1.00 60.31 401 GLY A C 1
ATOM 3194 O O . GLY A 1 401 ? -5.406 35.783 13.669 1.00 60.31 401 GLY A O 1
ATOM 3195 N N . PRO A 1 402 ? -4.738 35.842 15.818 1.00 54.19 402 PRO A N 1
ATOM 3196 C CA . PRO A 1 402 ? -6.074 36.050 16.374 1.00 54.19 402 PRO A CA 1
ATOM 3197 C C . PRO A 1 402 ? -6.565 37.479 16.085 1.00 54.19 402 PRO A C 1
ATOM 3199 O O . PRO A 1 402 ? -5.820 38.440 16.264 1.00 54.19 402 PRO A O 1
ATOM 3202 N N . CYS A 1 403 ? -7.822 37.633 15.659 1.00 62.25 403 CYS A N 1
ATOM 3203 C CA . CYS A 1 403 ? -8.456 38.949 15.555 1.00 62.25 403 CYS A CA 1
ATOM 3204 C C . CYS A 1 403 ? -8.663 39.528 16.960 1.00 62.25 403 CYS A C 1
ATOM 3206 O O . CYS A 1 403 ? -9.534 39.067 17.698 1.00 62.25 403 CYS A O 1
ATOM 3208 N N . SER A 1 404 ? -7.884 40.544 17.323 1.00 68.69 404 SER A N 1
ATOM 3209 C CA . SER A 1 404 ? -8.130 41.336 18.528 1.00 68.69 404 SER A CA 1
ATOM 3210 C C . SER A 1 404 ? -9.299 42.286 18.270 1.00 68.69 404 SER A C 1
ATOM 3212 O O . SER A 1 404 ? -9.196 43.181 17.433 1.00 68.69 404 SER A O 1
ATOM 3214 N N . ILE A 1 405 ? -10.417 42.080 18.967 1.00 68.94 405 ILE A N 1
ATOM 3215 C CA . ILE A 1 405 ? -11.561 42.996 18.944 1.00 68.94 405 ILE A CA 1
ATOM 3216 C C . ILE A 1 405 ? -11.378 43.986 20.092 1.00 68.94 405 ILE A C 1
ATOM 3218 O O . ILE A 1 405 ? -11.274 43.578 21.247 1.00 68.94 405 ILE A O 1
ATOM 3222 N N . TYR A 1 406 ? -11.339 45.275 19.765 1.00 72.06 406 TYR A N 1
ATOM 3223 C CA . TYR A 1 406 ? -11.333 46.356 20.745 1.00 72.06 406 TYR A CA 1
ATOM 3224 C C . TYR A 1 406 ? -12.708 47.018 20.747 1.00 72.06 406 TYR A C 1
ATOM 3226 O O . TYR A 1 406 ? -13.178 47.484 19.709 1.00 72.06 406 TYR A O 1
ATOM 3234 N N . GLU A 1 407 ? -13.362 47.036 21.903 1.00 70.25 407 GLU A N 1
ATOM 3235 C CA . GLU A 1 407 ? -14.619 47.757 22.087 1.00 70.25 407 GLU A CA 1
ATOM 3236 C C . GLU A 1 407 ? -14.321 49.255 22.241 1.00 70.25 407 GLU A C 1
ATOM 3238 O O . GLU A 1 407 ? -13.409 49.644 22.973 1.00 70.25 407 GLU A O 1
ATOM 3243 N N . GLY A 1 408 ? -15.054 50.102 21.513 1.00 65.81 408 GLY A N 1
ATOM 3244 C CA . GLY A 1 408 ? -14.951 51.556 21.656 1.00 65.81 408 GLY A CA 1
ATOM 3245 C C . GLY A 1 408 ? -15.535 52.037 22.988 1.00 65.81 408 GLY A C 1
ATOM 3246 O O . GLY A 1 408 ? -16.374 51.366 23.585 1.00 65.81 408 GLY A O 1
ATOM 3247 N N . GLU A 1 409 ? -15.112 53.213 23.460 1.00 64.94 409 GLU A N 1
ATOM 3248 C CA . GLU A 1 409 ? -15.656 53.796 24.691 1.00 64.94 409 GLU A CA 1
ATOM 3249 C C . GLU A 1 409 ? -17.158 54.092 24.552 1.00 64.94 409 GLU A C 1
ATOM 3251 O O . GLU A 1 409 ? -17.573 54.878 23.701 1.00 64.94 409 GLU A O 1
ATOM 3256 N N . HIS A 1 410 ? -17.974 53.495 25.424 1.00 63.41 410 HIS A N 1
ATOM 3257 C CA . HIS A 1 410 ? -19.429 53.666 25.443 1.00 63.41 410 HIS A CA 1
ATOM 3258 C C . HIS A 1 410 ? -19.892 54.204 26.806 1.00 63.41 410 HIS A C 1
ATOM 3260 O O . HIS A 1 410 ? -20.578 53.535 27.582 1.00 63.41 410 HIS A O 1
ATOM 3266 N N . ASN A 1 411 ? -19.461 55.423 27.145 1.00 60.38 411 ASN A N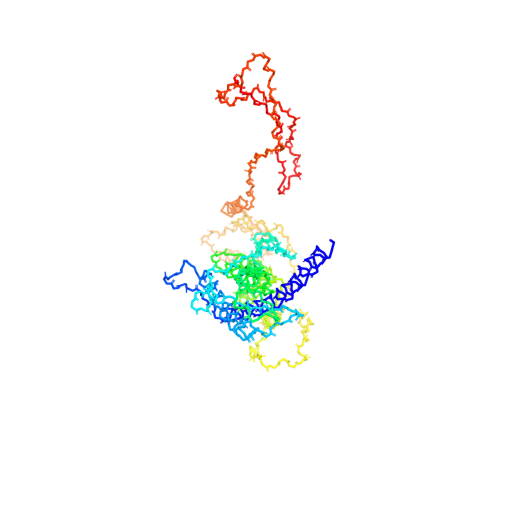 1
ATOM 3267 C CA . ASN A 1 411 ? -19.802 56.040 28.426 1.00 60.38 411 ASN A CA 1
ATOM 3268 C C . ASN A 1 411 ? -21.275 56.486 28.461 1.00 60.38 411 ASN A C 1
ATOM 3270 O O . ASN A 1 411 ? -21.664 57.436 27.786 1.00 60.38 411 ASN A O 1
ATOM 3274 N N . GLY A 1 412 ? -22.072 55.837 29.317 1.00 60.09 412 GLY A N 1
ATOM 3275 C CA . GLY A 1 412 ? -23.386 56.331 29.752 1.00 60.09 412 GLY A CA 1
ATOM 3276 C C . GLY A 1 412 ? -24.622 55.808 29.010 1.00 60.09 412 GLY A C 1
ATOM 3277 O O . GLY A 1 412 ? -25.720 56.259 29.328 1.00 60.09 412 GLY A O 1
ATOM 3278 N N . PHE A 1 413 ? -24.493 54.850 28.086 1.00 56.53 413 PHE A N 1
ATOM 3279 C CA . PHE A 1 413 ? -25.628 54.267 27.352 1.00 56.53 413 PHE A CA 1
ATOM 3280 C C . PHE A 1 413 ? -25.588 52.721 27.371 1.00 56.53 413 PHE A C 1
ATOM 3282 O O . PHE A 1 413 ? -24.495 52.152 27.420 1.00 56.53 413 PHE A O 1
ATOM 3289 N N . PRO A 1 414 ? -26.743 52.021 27.369 1.00 56.59 414 PRO A N 1
ATOM 3290 C CA . PRO A 1 414 ? -26.794 50.557 27.317 1.00 56.59 414 PRO A CA 1
ATOM 3291 C C . PRO A 1 414 ? -26.304 50.027 25.962 1.00 56.59 414 PRO A C 1
ATOM 3293 O O . PRO A 1 414 ? -26.532 50.660 24.936 1.00 56.59 414 PRO A O 1
ATOM 3296 N N . ILE A 1 415 ? -25.645 48.864 25.975 1.00 58.16 415 ILE A N 1
ATOM 3297 C CA . ILE A 1 415 ? -25.166 48.170 24.770 1.00 58.16 415 ILE A CA 1
ATOM 3298 C C . ILE A 1 415 ? -26.382 47.783 23.919 1.00 58.16 415 ILE A C 1
ATOM 3300 O O . ILE A 1 415 ? -27.162 46.913 24.312 1.00 58.16 415 ILE A O 1
ATOM 3304 N N . ASP A 1 416 ? -26.552 48.435 22.771 1.00 53.75 416 ASP A N 1
ATOM 3305 C CA . ASP A 1 416 ? -27.503 48.020 21.741 1.00 53.75 416 ASP A CA 1
ATOM 3306 C C . ASP A 1 416 ? -26.841 46.938 20.863 1.00 53.75 416 ASP A C 1
ATOM 3308 O O . ASP A 1 416 ? -25.703 47.080 20.417 1.00 53.75 416 ASP A O 1
ATOM 3312 N N . ASN A 1 417 ? -27.542 45.824 20.632 1.00 52.03 417 ASN A N 1
ATOM 3313 C CA . ASN A 1 417 ? -27.101 44.743 19.739 1.00 52.03 417 ASN A CA 1
ATOM 3314 C C . ASN A 1 417 ? -27.364 45.061 18.251 1.00 52.03 417 ASN A C 1
ATOM 3316 O O . ASN A 1 417 ? -27.167 44.199 17.384 1.00 52.03 417 ASN A O 1
ATOM 3320 N N . GLY A 1 418 ? -27.800 46.284 17.935 1.00 55.34 418 GLY A N 1
ATOM 3321 C CA . GLY A 1 418 ? -27.732 46.848 16.594 1.00 55.34 418 GLY A CA 1
ATOM 3322 C C . GLY A 1 418 ? -26.317 46.701 16.031 1.00 55.34 418 GLY A C 1
ATOM 3323 O O . GLY A 1 418 ? -25.333 47.132 16.624 1.00 55.34 418 GLY A O 1
ATOM 3324 N N . SER A 1 419 ? -26.190 45.998 14.908 1.00 59.88 419 SER A N 1
ATOM 3325 C CA . SER A 1 419 ? -24.893 45.689 14.307 1.00 59.88 419 SER A CA 1
ATOM 3326 C C . SER A 1 419 ? -24.903 46.087 12.843 1.00 59.88 419 SER A C 1
ATOM 3328 O O . SER A 1 419 ? -25.458 45.398 11.986 1.00 59.88 419 SER A O 1
ATOM 3330 N N . SER A 1 420 ? -24.265 47.218 12.541 1.00 67.50 420 SER A N 1
ATOM 3331 C CA . SER A 1 420 ? -23.852 47.477 11.164 1.00 67.50 420 SER A CA 1
ATOM 3332 C C . SER A 1 420 ? -22.853 46.400 10.715 1.00 67.50 420 SER A C 1
ATOM 3334 O O . SER A 1 420 ? -22.183 45.752 11.528 1.00 67.50 420 SER A O 1
ATOM 3336 N N . SER A 1 421 ? -22.786 46.155 9.405 1.00 77.81 421 SER A N 1
ATOM 3337 C CA . SER A 1 421 ? -21.800 45.221 8.853 1.00 77.81 421 SER A CA 1
ATOM 3338 C C . SER A 1 421 ? -20.385 45.735 9.120 1.00 77.81 421 SER A C 1
ATOM 3340 O O . SER A 1 421 ? -20.149 46.939 9.073 1.00 77.81 421 SER A O 1
ATOM 3342 N N . TRP A 1 422 ? -19.442 44.827 9.372 1.00 75.44 422 TRP A N 1
ATOM 3343 C CA . TRP A 1 422 ? -18.025 45.179 9.446 1.00 75.44 422 TRP A CA 1
ATOM 3344 C C . TRP A 1 422 ? -17.570 45.803 8.126 1.00 75.44 422 TRP A C 1
ATOM 3346 O O . TRP A 1 422 ? -17.736 45.204 7.063 1.00 75.44 422 TRP A O 1
ATOM 3356 N N . VAL A 1 423 ? -16.974 46.989 8.203 1.00 81.69 423 VAL A N 1
ATOM 3357 C CA . VAL A 1 423 ? -16.382 47.696 7.067 1.00 81.69 423 VAL A CA 1
ATOM 3358 C C . VAL A 1 423 ? -14.883 47.812 7.305 1.00 81.69 423 VAL A C 1
ATOM 3360 O O . VAL A 1 423 ? -14.438 48.048 8.426 1.00 81.69 423 VAL A O 1
ATOM 3363 N N . ILE A 1 424 ? -14.088 47.630 6.253 1.00 84.31 424 ILE A N 1
ATOM 3364 C CA . ILE A 1 424 ? -12.646 47.876 6.317 1.00 84.31 424 ILE A CA 1
ATOM 3365 C C . ILE A 1 424 ? -12.442 49.374 6.543 1.00 84.31 424 ILE A C 1
ATOM 3367 O O . ILE A 1 424 ? -12.786 50.181 5.681 1.00 84.31 424 ILE A O 1
ATOM 3371 N N . SER A 1 425 ? -11.892 49.744 7.695 1.00 81.25 425 SER A N 1
ATOM 3372 C CA . SER A 1 425 ? -11.588 51.135 8.030 1.00 81.25 425 SER A CA 1
ATOM 3373 C C . SER A 1 425 ? -10.206 51.544 7.551 1.00 81.25 425 SER A C 1
ATOM 3375 O O . SER A 1 425 ? -9.989 52.702 7.203 1.00 81.25 425 SER A O 1
ATOM 3377 N N . ASN A 1 426 ? -9.265 50.601 7.547 1.00 82.31 426 ASN A N 1
ATOM 3378 C CA . ASN A 1 426 ? -7.880 50.867 7.205 1.00 82.31 426 ASN A CA 1
ATOM 3379 C C . ASN A 1 426 ? -7.207 49.611 6.655 1.00 82.31 426 ASN A C 1
ATOM 3381 O O . ASN A 1 426 ? -7.518 48.481 7.032 1.00 82.31 426 ASN A O 1
ATOM 3385 N N . THR A 1 427 ? -6.257 49.803 5.752 1.00 86.62 427 THR A N 1
ATOM 3386 C CA . THR A 1 427 ? -5.408 48.735 5.232 1.00 86.62 427 THR A CA 1
ATOM 3387 C C . THR A 1 427 ? -4.003 49.291 5.097 1.00 86.62 427 THR A C 1
ATOM 3389 O O . THR A 1 427 ? -3.735 50.134 4.245 1.00 86.62 427 THR A O 1
ATOM 3392 N N . THR A 1 428 ? -3.100 48.833 5.956 1.00 86.31 428 THR A N 1
ATOM 3393 C CA . THR A 1 428 ? -1.699 49.252 5.964 1.00 86.31 428 THR A CA 1
ATOM 3394 C C . THR A 1 428 ? -0.817 48.099 5.510 1.00 86.31 428 THR A C 1
ATOM 3396 O O . THR A 1 428 ? -0.836 47.010 6.078 1.00 86.31 428 THR A O 1
ATOM 3399 N N . ARG A 1 429 ? -0.038 48.317 4.445 1.00 84.06 429 ARG A N 1
ATOM 3400 C CA . ARG A 1 429 ? 0.910 47.314 3.949 1.00 84.06 429 ARG A CA 1
ATOM 3401 C C . ARG A 1 429 ? 2.121 47.257 4.878 1.00 84.06 429 ARG A C 1
ATOM 3403 O O . ARG A 1 429 ? 2.814 48.258 5.037 1.00 84.06 429 ARG A O 1
ATOM 3410 N N . MET A 1 430 ? 2.370 46.094 5.468 1.00 82.75 430 MET A N 1
ATOM 3411 C CA . MET A 1 430 ? 3.491 45.853 6.378 1.00 82.75 430 MET A CA 1
ATOM 3412 C C . MET A 1 430 ? 4.783 45.554 5.626 1.00 82.75 430 MET A C 1
ATOM 3414 O O . MET A 1 430 ? 5.832 46.110 5.941 1.00 82.75 430 MET A O 1
ATOM 3418 N N . SER A 1 431 ? 4.715 44.669 4.634 1.00 81.50 431 SER A N 1
ATOM 3419 C CA . SER A 1 431 ? 5.879 44.264 3.853 1.00 81.50 431 SER A CA 1
ATOM 3420 C C . SER A 1 431 ? 5.478 43.838 2.450 1.00 81.50 431 SER A C 1
ATOM 3422 O O . SER A 1 431 ? 4.347 43.420 2.200 1.00 81.50 431 SER A O 1
ATOM 3424 N N . GLN A 1 432 ? 6.434 43.962 1.536 1.00 81.50 432 GLN A N 1
ATOM 3425 C CA . GLN A 1 432 ? 6.353 43.443 0.183 1.00 81.50 432 GLN A CA 1
ATOM 3426 C C . GLN A 1 432 ? 7.679 42.749 -0.115 1.00 81.50 432 GLN A C 1
ATOM 3428 O O . GLN A 1 432 ? 8.732 43.384 -0.038 1.00 81.50 432 GLN A O 1
ATOM 3433 N N . GLN A 1 433 ? 7.634 41.464 -0.452 1.00 72.19 433 GLN A N 1
ATOM 3434 C CA . GLN A 1 433 ? 8.787 40.765 -1.001 1.00 72.19 433 GLN A CA 1
ATOM 3435 C C . GLN A 1 433 ? 8.739 40.885 -2.526 1.00 72.19 433 GLN A C 1
ATOM 3437 O O . GLN A 1 433 ? 7.748 40.523 -3.162 1.00 72.19 433 GLN A O 1
ATOM 3442 N N . THR A 1 434 ? 9.787 41.461 -3.116 1.00 67.94 434 THR A N 1
ATOM 3443 C CA . THR A 1 434 ? 9.886 41.659 -4.567 1.00 67.94 434 THR A CA 1
ATOM 3444 C C . THR A 1 434 ? 10.366 40.401 -5.285 1.00 67.94 434 THR A C 1
ATOM 3446 O O . THR A 1 434 ? 10.946 39.505 -4.674 1.00 67.94 434 THR A O 1
ATOM 3449 N N . ILE A 1 435 ? 10.140 40.383 -6.601 1.00 68.38 435 ILE A N 1
ATOM 3450 C CA . ILE A 1 435 ? 10.494 39.298 -7.524 1.00 68.38 435 ILE A CA 1
ATOM 3451 C C . ILE A 1 435 ? 11.947 38.835 -7.277 1.00 68.38 435 ILE A C 1
ATOM 3453 O O . ILE A 1 435 ? 12.846 39.682 -7.292 1.00 68.38 435 ILE A O 1
ATOM 3457 N N . PRO A 1 436 ? 12.192 37.526 -7.066 1.00 68.38 436 PRO A N 1
ATOM 3458 C CA . PRO A 1 436 ? 13.535 36.986 -6.866 1.00 68.38 436 PRO A CA 1
ATOM 3459 C C . PRO A 1 436 ? 14.464 37.254 -8.055 1.00 68.38 436 PRO A C 1
ATOM 3461 O O . PRO A 1 436 ? 14.020 37.347 -9.203 1.00 68.38 436 PRO A O 1
ATOM 3464 N N . GLU A 1 437 ? 15.773 37.324 -7.802 1.00 71.12 437 GLU A N 1
ATOM 3465 C CA . GLU A 1 437 ? 16.766 37.499 -8.864 1.00 71.12 437 GLU A CA 1
ATOM 3466 C C . GLU A 1 437 ? 16.725 36.340 -9.873 1.00 71.12 437 GLU A C 1
ATOM 3468 O O . GLU A 1 437 ? 16.494 35.173 -9.532 1.00 71.12 437 GLU A O 1
ATOM 3473 N N . LYS A 1 438 ? 16.967 36.656 -11.149 1.00 58.84 438 LYS A N 1
ATOM 3474 C CA . LYS A 1 438 ? 16.913 35.682 -12.243 1.00 58.84 438 LYS A CA 1
ATOM 3475 C C . LYS A 1 438 ? 17.876 34.517 -11.972 1.00 58.84 438 LYS A C 1
ATOM 3477 O O . LYS A 1 438 ? 19.074 34.723 -11.831 1.00 58.84 438 LYS A O 1
ATOM 3482 N N . GLY A 1 439 ? 17.342 33.295 -11.949 1.00 62.66 439 GLY A N 1
ATOM 3483 C CA . GLY A 1 439 ? 18.106 32.068 -11.684 1.00 62.66 439 GLY A CA 1
ATOM 3484 C C . GLY A 1 439 ? 18.080 31.586 -10.229 1.00 62.66 439 GLY A C 1
ATOM 3485 O O . GLY A 1 439 ? 18.626 30.525 -9.950 1.00 62.66 439 GLY A O 1
ATOM 3486 N N . THR A 1 440 ? 17.420 32.312 -9.320 1.00 65.38 440 THR A N 1
ATOM 3487 C CA . THR A 1 440 ? 17.284 31.918 -7.900 1.00 65.38 440 THR A CA 1
ATOM 3488 C C . THR A 1 440 ? 15.950 31.237 -7.568 1.00 65.38 440 THR A C 1
ATOM 3490 O O . THR A 1 440 ? 15.735 30.808 -6.438 1.00 65.38 440 THR A O 1
ATOM 3493 N N . ILE A 1 441 ? 15.055 31.112 -8.555 1.00 64.81 441 ILE A N 1
ATOM 3494 C CA . ILE A 1 441 ? 13.718 30.532 -8.393 1.00 64.81 441 ILE A CA 1
ATOM 3495 C C . ILE A 1 441 ? 13.805 29.004 -8.449 1.00 64.81 441 ILE A C 1
ATOM 3497 O O . ILE A 1 441 ? 14.196 28.430 -9.465 1.00 64.81 441 ILE A O 1
ATOM 3501 N N . SER A 1 442 ? 13.385 28.352 -7.369 1.00 65.75 442 SER A N 1
ATOM 3502 C CA . SER A 1 442 ? 13.193 26.901 -7.266 1.00 65.75 442 SER A CA 1
ATOM 3503 C C . SER A 1 442 ? 11.719 26.560 -6.977 1.00 65.75 442 SER A C 1
ATOM 3505 O O . SER A 1 442 ? 10.967 27.435 -6.531 1.00 65.75 442 SER A O 1
ATOM 3507 N N . PRO A 1 443 ? 11.261 25.317 -7.221 1.00 64.00 443 PRO A N 1
ATOM 3508 C CA . PRO A 1 443 ? 9.898 24.907 -6.877 1.00 64.00 443 PRO A CA 1
ATOM 3509 C C . PRO A 1 443 ? 9.562 25.206 -5.406 1.00 64.00 443 PRO A C 1
ATOM 3511 O O . PRO A 1 443 ? 10.319 24.840 -4.510 1.00 64.00 443 PRO A O 1
ATOM 3514 N N . GLY A 1 444 ? 8.437 25.891 -5.167 1.00 63.53 444 GLY A N 1
ATOM 3515 C CA . GLY A 1 444 ? 8.022 26.360 -3.836 1.00 63.53 444 GLY A CA 1
ATOM 3516 C C . GLY A 1 444 ? 8.533 27.754 -3.445 1.00 63.53 444 GLY A C 1
ATOM 3517 O O . GLY A 1 444 ? 8.211 28.234 -2.361 1.00 63.53 444 GLY A O 1
ATOM 3518 N N . SER A 1 445 ? 9.300 28.427 -4.308 1.00 68.88 445 SER A N 1
ATOM 3519 C CA . SER A 1 445 ? 9.736 29.806 -4.063 1.00 68.88 445 SER A CA 1
ATOM 3520 C C . SER A 1 445 ? 8.562 30.786 -4.081 1.00 68.88 445 SER A C 1
ATOM 3522 O O . SER A 1 445 ? 7.722 30.759 -4.981 1.00 68.88 445 SER A O 1
ATOM 3524 N N . ILE A 1 446 ? 8.552 31.710 -3.121 1.00 70.12 446 ILE A N 1
ATOM 3525 C CA . ILE A 1 446 ? 7.627 32.844 -3.096 1.00 70.12 446 ILE A CA 1
ATOM 3526 C C . ILE A 1 446 ? 8.098 33.857 -4.140 1.00 70.12 446 ILE A C 1
ATOM 3528 O O . ILE A 1 446 ? 9.152 34.473 -3.996 1.00 70.12 446 ILE A O 1
ATOM 3532 N N . VAL A 1 447 ? 7.325 34.012 -5.214 1.00 72.81 447 VAL A N 1
ATOM 3533 C CA . VAL A 1 447 ? 7.662 34.939 -6.311 1.00 72.81 447 VAL A CA 1
ATOM 3534 C C . VAL A 1 447 ? 7.131 36.347 -6.044 1.00 72.81 447 VAL A C 1
ATOM 3536 O O . VAL A 1 447 ? 7.679 37.327 -6.547 1.00 72.81 447 VAL A O 1
ATOM 3539 N N . PHE A 1 448 ? 6.092 36.446 -5.217 1.00 78.75 448 PHE A N 1
ATOM 3540 C CA . PHE A 1 448 ? 5.505 37.695 -4.762 1.00 78.75 448 PHE A CA 1
ATOM 3541 C C . PHE A 1 448 ? 4.747 37.454 -3.452 1.00 78.75 448 PHE A C 1
ATOM 3543 O O . PHE A 1 448 ? 3.930 36.537 -3.378 1.00 78.75 448 PHE A O 1
ATOM 3550 N N . GLU A 1 449 ? 5.000 38.274 -2.434 1.00 81.12 449 GLU A N 1
ATOM 3551 C CA . GLU A 1 449 ? 4.231 38.287 -1.184 1.00 81.12 449 GLU A CA 1
ATOM 3552 C C . GLU A 1 449 ? 3.989 39.734 -0.759 1.00 81.12 449 GLU A C 1
ATOM 3554 O O . GLU A 1 449 ? 4.915 40.550 -0.738 1.00 81.12 449 GLU A O 1
ATOM 3559 N N . GLU A 1 450 ? 2.748 40.038 -0.384 1.00 83.88 450 GLU A N 1
ATOM 3560 C CA . GLU A 1 450 ? 2.390 41.267 0.315 1.00 83.88 450 GLU A CA 1
ATOM 3561 C C . GLU A 1 450 ? 1.695 40.918 1.628 1.00 83.88 450 GLU A C 1
ATOM 3563 O O . GLU A 1 450 ? 0.754 40.125 1.666 1.00 83.88 450 GLU A O 1
ATOM 3568 N N . VAL A 1 451 ? 2.156 41.536 2.712 1.00 81.50 451 VAL A N 1
ATOM 3569 C CA . VAL A 1 451 ? 1.564 41.383 4.040 1.00 81.50 451 VAL A CA 1
ATOM 3570 C C . VAL A 1 451 ? 0.853 42.677 4.397 1.00 81.50 451 VAL A C 1
ATOM 3572 O O . VAL A 1 451 ? 1.443 43.757 4.333 1.00 81.50 451 VAL A O 1
ATOM 3575 N N . TYR A 1 452 ? -0.410 42.566 4.800 1.00 82.06 452 TYR A N 1
ATOM 3576 C CA . TYR A 1 452 ? -1.255 43.695 5.173 1.00 82.06 452 TYR A CA 1
ATOM 3577 C C . TYR A 1 452 ? -1.763 43.558 6.605 1.00 82.06 452 TYR A C 1
ATOM 3579 O O . TYR A 1 452 ? -2.194 42.483 7.019 1.00 82.06 452 TYR A O 1
ATOM 3587 N N . THR A 1 453 ? -1.804 44.682 7.312 1.00 83.38 453 THR A N 1
ATOM 3588 C CA . THR A 1 453 ? -2.659 44.878 8.480 1.00 83.38 453 THR A CA 1
ATOM 3589 C C . THR A 1 453 ? -3.973 45.474 7.997 1.00 83.38 453 THR A C 1
ATOM 3591 O O . THR A 1 453 ? -3.984 46.530 7.364 1.00 83.38 453 THR A O 1
ATOM 3594 N N . ILE A 1 454 ? -5.082 44.795 8.280 1.00 82.88 454 ILE A N 1
ATOM 3595 C CA . ILE A 1 454 ? -6.424 45.247 7.906 1.00 82.88 454 ILE A CA 1
ATOM 3596 C C . ILE A 1 454 ? -7.198 45.525 9.188 1.00 82.88 454 ILE A C 1
ATOM 3598 O O . ILE A 1 454 ? -7.392 44.624 10.002 1.00 82.88 454 ILE A O 1
ATOM 3602 N N . GLU A 1 455 ? -7.653 46.761 9.349 1.00 82.81 455 GLU A N 1
ATOM 3603 C CA . GLU A 1 455 ? -8.538 47.150 10.440 1.00 82.81 455 GLU A CA 1
ATOM 3604 C C . GLU A 1 455 ? -9.974 47.147 9.930 1.00 82.81 455 GLU A C 1
ATOM 3606 O O . GLU A 1 455 ? -10.281 47.683 8.861 1.00 82.81 455 GLU A O 1
ATOM 3611 N N . TRP A 1 456 ? -10.851 46.524 10.708 1.00 81.38 456 TRP A N 1
ATOM 3612 C CA . TRP A 1 456 ? -12.281 46.514 10.459 1.00 81.38 456 TRP A CA 1
ATOM 3613 C C . TRP A 1 456 ? -12.955 47.282 11.582 1.00 81.38 456 TRP A C 1
ATOM 3615 O O . TRP A 1 456 ? -12.697 47.016 12.756 1.00 81.38 456 TRP A O 1
ATOM 3625 N N . THR A 1 457 ? -13.843 48.201 11.231 1.00 78.25 457 THR A N 1
ATOM 3626 C CA . THR A 1 457 ? -14.721 48.861 12.191 1.00 78.25 457 THR A CA 1
ATOM 3627 C C . THR A 1 457 ? -16.161 48.521 11.864 1.00 78.25 457 THR A C 1
ATOM 3629 O O . THR A 1 457 ? -16.544 48.280 10.719 1.00 78.25 457 THR A O 1
ATOM 3632 N N . ARG A 1 458 ? -16.983 48.478 12.900 1.00 74.12 458 ARG A N 1
ATOM 3633 C CA . ARG A 1 458 ? -18.431 48.531 12.761 1.00 74.12 458 ARG A CA 1
ATOM 3634 C C . ARG A 1 458 ? -18.936 49.545 13.762 1.00 74.12 458 ARG A C 1
ATOM 3636 O O . ARG A 1 458 ? -18.395 49.649 14.863 1.00 74.12 458 ARG A O 1
ATOM 3643 N N . SER A 1 459 ? -19.950 50.292 13.369 1.00 69.56 459 SER A N 1
ATOM 3644 C CA . SER A 1 459 ? -20.683 51.132 14.302 1.00 69.56 459 SER A CA 1
ATOM 3645 C C . SER A 1 459 ? -21.675 50.250 15.045 1.00 69.56 459 SER A C 1
ATOM 3647 O O . SER A 1 459 ? -22.432 49.498 14.413 1.00 69.56 459 SER A O 1
ATOM 3649 N N . HIS A 1 460 ? -21.597 50.322 16.366 1.00 64.50 460 HIS A N 1
ATOM 3650 C CA . HIS A 1 460 ? -22.635 49.861 17.269 1.00 64.50 460 HIS A CA 1
ATOM 3651 C C . HIS A 1 460 ? -23.564 51.027 17.560 1.00 64.50 460 HIS A C 1
ATOM 3653 O O . HIS A 1 460 ? -23.020 52.117 17.862 1.00 64.50 460 HIS A O 1
#

pLDDT: mean 71.43, std 15.76, range [30.58, 94.44]

Foldseek 3Di:
DVVVVVVVVVVVQVVVLLVVVLVVLQVQLLVQLLVLLVVCLVPQQQDDDPVDPGSVRVSVLSSLVSSFVSSLVVLVVCADPQNRDDDFKGKHFDLVPPVVSTQDSVQKDKDFDWDWDAFPDDDPPQFDDRIDTFRFKIKIKGWTKMFMDTNPDPDPDTPDIDTDIHIYINPHRSRVVVVLVVVLVVQVPDCHSLVVQLVVVLVVQLVVLVVVCVQPVDDDPSDDPLNSVLSSLVSSQVRCCRSVVHGDVVSVVLSLVSVCCVQVVPDDPDPDDPDDPDPDPPDPDCPVVPPPRDDDPDPDDDDDDRDDDDVVVVVVCLFWPQQWKWWWKAAPVRDIDIDIGGPPDPDDPVNVQVVCVVVRIDTPDMDGDDIDTPVVSVVVVVVVCCVVPDDDDDDDDDDDDDDDDDDDDDPDDDDDPDKDDKDFPDKDWPDKDAADDPPPDDPPDDRIDIDIDTDIDIDD